Protein AF-A0A6J8CKH8-F1 (afdb_monomer_lite)

Organism: Mytilus coruscus (NCBI:txid42192)

Secondary structure (DSSP, 8-state):
-HHHHHHHHH-GGGS---PPP-PPPSTTS-GGG-S---EEEEEEEEGGGTTTSSSHHHHHHHHHHHSTT-SEEEEE-----TT--SGGGPPTTBPSPEEEPPPTT--S--EEEEEBTTS-EEE-GGG--TT-EEEEEEEEETTEEEEEEEEE--TT--HHHHHHHHHHHHHHHS-TT-SEEEEEEE----TTS-TT-HHHHHHHHTT-EE---S-SEE-SS-EE--EEEEES-GGGEEEEEE----SGGGTTB--EEEEEE--------EEEEEE-GGG--HHHHHHHHHTS-HHHHT--S-HHHHHHHHHHHHHHHHHHHS-EEEEEE-TTS-TT--HHHHHHHHHHHHHHHHHHHH--HHHHHHHHHHHHHHHHHHHHHHHHHHHHHHHHHT-TT--HHHHHHHHHHHS------PPPPPEEETTEEE--HHHHHHHHHHHHHHH-----TT-PPP-----TTS---------HHHHHHHHHH--TTSPP-TT---HHHHHHTHHHHHHHHHHHHHHHHHHSHHHHHHHHHSS-EEEEEEEEETTS-EEEEEEEEEEE--TTTTS-EEEEEEEESS--SSS--TTS--STTPPPBBTTB--S--TTS-HHHHH-S-B--SSS-SEESSS-GGG-EESSS--SEEEEEEEEEE--

pLDDT: mean 74.64, std 17.28, range [24.91, 95.12]

Structure (mmCIF, N/CA/C/O backbone):
data_AF-A0A6J8CKH8-F1
#
_entry.id   AF-A0A6J8CKH8-F1
#
loop_
_atom_site.group_PDB
_atom_site.id
_atom_site.type_symbol
_atom_site.label_atom_id
_atom_site.label_alt_id
_atom_site.label_comp_id
_atom_site.label_asym_id
_atom_site.label_entity_id
_atom_site.label_seq_id
_atom_site.pdbx_PDB_ins_code
_atom_site.Cartn_x
_atom_site.Cartn_y
_atom_site.Cartn_z
_atom_site.occupancy
_atom_site.B_iso_or_equiv
_atom_site.auth_seq_id
_atom_site.auth_comp_id
_atom_site.auth_asym_id
_atom_site.auth_atom_id
_atom_site.pdbx_PDB_model_num
ATOM 1 N N . MET A 1 1 ? -9.568 -34.630 -11.402 1.00 37.41 1 MET A N 1
ATOM 2 C CA . MET A 1 1 ? -8.508 -35.177 -12.281 1.00 37.41 1 MET A CA 1
ATOM 3 C C . MET A 1 1 ? -8.688 -34.770 -13.743 1.00 37.41 1 MET A C 1
ATOM 5 O O . MET A 1 1 ? -7.783 -34.137 -14.260 1.00 37.41 1 MET A O 1
ATOM 9 N N . ALA A 1 2 ? -9.856 -34.973 -14.369 1.00 32.66 2 ALA A N 1
ATOM 10 C CA . ALA A 1 2 ? -10.092 -34.608 -15.779 1.00 32.66 2 ALA A CA 1
ATOM 11 C C . ALA A 1 2 ? -9.800 -33.132 -16.146 1.00 32.66 2 ALA A C 1
ATOM 13 O O . ALA A 1 2 ? -9.269 -32.864 -17.217 1.00 32.66 2 ALA A O 1
ATOM 14 N N . LEU A 1 3 ? -10.074 -32.174 -15.249 1.00 36.41 3 LEU A N 1
ATOM 15 C CA . LEU A 1 3 ? -9.786 -30.751 -15.489 1.00 36.41 3 LEU A CA 1
ATOM 16 C C . LEU A 1 3 ? -8.285 -30.404 -15.369 1.00 36.41 3 LEU A C 1
ATOM 18 O O . LEU A 1 3 ? -7.798 -29.513 -16.053 1.00 36.41 3 LEU A O 1
ATOM 22 N N . VAL A 1 4 ? -7.533 -31.133 -14.537 1.00 36.41 4 VAL A N 1
ATOM 23 C CA . VAL A 1 4 ? -6.072 -30.968 -14.392 1.00 36.41 4 VAL A CA 1
ATOM 24 C C . VAL A 1 4 ? -5.360 -31.497 -15.638 1.00 36.41 4 VAL A C 1
ATOM 26 O O . VAL A 1 4 ? -4.444 -30.854 -16.148 1.00 36.41 4 VAL A O 1
ATOM 29 N N . ASP A 1 5 ? -5.839 -32.616 -16.184 1.00 41.19 5 ASP A N 1
ATOM 30 C CA . ASP A 1 5 ? -5.359 -33.143 -17.463 1.00 41.19 5 ASP A CA 1
ATOM 31 C C . ASP A 1 5 ? -5.801 -32.275 -18.649 1.00 41.19 5 ASP A C 1
ATOM 33 O O . ASP A 1 5 ? -5.046 -32.123 -19.606 1.00 41.19 5 ASP A O 1
ATOM 37 N N . PHE A 1 6 ? -6.971 -31.632 -18.567 1.00 41.12 6 PHE A N 1
ATOM 38 C CA . PHE A 1 6 ? -7.423 -30.636 -19.541 1.00 41.12 6 PHE A CA 1
ATOM 39 C C . PHE A 1 6 ? -6.524 -29.389 -19.552 1.00 41.12 6 PHE A C 1
ATOM 41 O O . PHE A 1 6 ? -6.154 -28.927 -20.628 1.00 41.12 6 PHE A O 1
ATOM 48 N N . ILE A 1 7 ? -6.109 -28.880 -18.385 1.00 37.03 7 ILE A N 1
ATOM 49 C CA . ILE A 1 7 ? -5.162 -27.755 -18.285 1.00 37.03 7 ILE A CA 1
ATOM 50 C C . ILE A 1 7 ? -3.772 -28.167 -18.804 1.00 37.03 7 ILE A C 1
ATOM 52 O O . ILE A 1 7 ? -3.155 -27.411 -19.551 1.00 37.03 7 ILE A O 1
ATOM 56 N N . ARG A 1 8 ? -3.300 -29.387 -18.501 1.00 42.50 8 ARG A N 1
ATOM 57 C CA . ARG A 1 8 ? -2.039 -29.925 -19.057 1.00 42.50 8 ARG A CA 1
ATOM 58 C C . ARG A 1 8 ? -2.070 -30.103 -20.577 1.00 42.50 8 ARG A C 1
ATOM 60 O O . ARG A 1 8 ? -1.057 -29.863 -21.223 1.00 42.50 8 ARG A O 1
ATOM 67 N N . LYS A 1 9 ? -3.202 -30.530 -21.151 1.00 39.50 9 LYS A N 1
ATOM 68 C CA . LYS A 1 9 ? -3.348 -30.754 -22.601 1.00 39.50 9 LYS A CA 1
ATOM 69 C C . LYS A 1 9 ? -3.566 -29.474 -23.406 1.00 39.50 9 LYS A C 1
ATOM 71 O O . LYS A 1 9 ? -3.103 -29.416 -24.538 1.00 39.50 9 LYS A O 1
ATOM 76 N N . ASN A 1 10 ? -4.263 -28.481 -22.850 1.00 35.19 10 ASN A N 1
ATOM 77 C CA . ASN A 1 10 ? -4.694 -27.293 -23.600 1.00 35.19 10 ASN A CA 1
ATOM 78 C C . ASN A 1 10 ? -3.871 -26.022 -23.313 1.00 35.19 10 ASN A C 1
ATOM 80 O O . ASN A 1 10 ? -4.048 -25.034 -24.017 1.00 35.19 10 ASN A O 1
ATOM 84 N N . CYS A 1 11 ? -2.925 -26.055 -22.362 1.00 34.94 11 CYS A N 1
ATOM 85 C CA . CYS A 1 11 ? -1.933 -24.988 -22.139 1.00 34.94 11 CYS A CA 1
ATOM 86 C C . CYS A 1 11 ? -0.474 -25.455 -22.386 1.00 34.94 11 CYS A C 1
ATOM 88 O O . CYS A 1 11 ? 0.368 -25.329 -21.492 1.00 34.94 11 CYS A O 1
ATOM 90 N N . PRO A 1 12 ? -0.119 -25.991 -23.572 1.00 35.22 12 PRO A N 1
ATOM 91 C CA . PRO A 1 12 ? 1.218 -26.544 -23.826 1.00 35.22 12 PRO A CA 1
ATOM 92 C C . PRO A 1 12 ? 2.347 -25.490 -23.850 1.00 35.22 12 PRO A C 1
ATOM 94 O O . PRO A 1 12 ? 3.517 -25.853 -23.732 1.00 35.22 12 PRO A O 1
ATOM 97 N N . GLY A 1 13 ? 2.027 -24.191 -23.937 1.00 33.72 13 GLY A N 1
ATOM 98 C CA . GLY A 1 13 ? 3.011 -23.094 -23.943 1.00 33.72 13 GLY A CA 1
ATOM 99 C C . GLY A 1 13 ? 3.731 -22.852 -22.607 1.00 33.72 13 GLY A C 1
ATOM 100 O O . GLY A 1 13 ? 4.800 -22.252 -22.584 1.00 33.72 13 GLY A O 1
ATOM 101 N N . ALA A 1 14 ? 3.216 -23.372 -21.487 1.00 31.36 14 ALA A N 1
ATOM 102 C CA . ALA A 1 14 ? 3.815 -23.140 -20.167 1.00 31.36 14 ALA A CA 1
ATOM 103 C C . ALA A 1 14 ? 5.007 -24.063 -19.834 1.00 31.36 14 ALA A C 1
ATOM 105 O O . ALA A 1 14 ? 5.714 -23.805 -18.861 1.00 31.36 14 ALA A O 1
ATOM 106 N N . MET A 1 15 ? 5.238 -25.137 -20.602 1.00 30.36 15 MET A N 1
ATOM 107 C CA . MET A 1 15 ? 6.166 -26.215 -20.212 1.00 30.36 15 MET A CA 1
ATOM 108 C C . MET A 1 15 ? 7.411 -26.391 -21.088 1.00 30.36 15 MET A C 1
ATOM 110 O O . MET A 1 15 ? 8.256 -27.205 -20.741 1.00 30.36 15 MET A O 1
ATOM 114 N N . ASN A 1 16 ? 7.601 -25.631 -22.169 1.00 27.80 16 ASN A N 1
ATOM 115 C CA . ASN A 1 16 ? 8.813 -25.748 -22.990 1.00 27.80 16 ASN A CA 1
ATOM 116 C C . ASN A 1 16 ? 9.231 -24.401 -23.583 1.00 27.80 16 ASN A C 1
ATOM 118 O O . ASN A 1 16 ? 9.116 -24.168 -24.782 1.00 27.80 16 ASN A O 1
ATOM 122 N N . VAL A 1 17 ? 9.777 -23.520 -22.745 1.00 28.33 17 VAL A N 1
ATOM 123 C CA . VAL A 1 17 ? 10.541 -22.368 -23.230 1.00 28.33 17 VAL A CA 1
ATOM 124 C C . VAL A 1 17 ? 11.890 -22.343 -22.526 1.00 28.33 17 VAL A C 1
ATOM 126 O O . VAL A 1 17 ? 12.006 -22.201 -21.307 1.00 28.33 17 VAL A O 1
ATOM 129 N N . ALA A 1 18 ? 12.955 -22.499 -23.307 1.00 24.91 18 ALA A N 1
ATOM 130 C CA . ALA A 1 18 ? 14.304 -22.233 -22.847 1.00 24.91 18 ALA A CA 1
ATOM 131 C C . ALA A 1 18 ? 14.473 -20.715 -22.656 1.00 24.91 18 ALA A C 1
ATOM 133 O O . ALA A 1 18 ? 14.929 -20.016 -23.547 1.00 24.91 18 ALA A O 1
ATOM 134 N N . PHE A 1 19 ? 14.112 -20.201 -21.479 1.00 29.78 19 PHE A N 1
ATOM 135 C CA . PHE A 1 19 ? 14.300 -18.787 -21.141 1.00 29.78 19 PHE A CA 1
ATOM 136 C C . PHE A 1 19 ? 15.787 -18.391 -21.139 1.00 29.78 19 PHE A C 1
ATOM 138 O O . PHE A 1 19 ? 16.583 -19.105 -20.507 1.00 29.78 19 PHE A O 1
ATOM 145 N N . PRO A 1 20 ? 16.181 -17.275 -21.774 1.00 26.38 20 PRO A N 1
ATOM 146 C CA . PRO A 1 20 ? 17.476 -16.664 -21.532 1.00 26.38 20 PRO A CA 1
ATOM 147 C C . PRO A 1 20 ? 17.569 -16.132 -20.078 1.00 26.38 20 PRO A C 1
ATOM 149 O O . PRO A 1 20 ? 16.609 -16.163 -19.303 1.00 26.38 20 PRO A O 1
ATOM 152 N N . PRO A 1 21 ? 18.772 -15.770 -19.619 1.00 25.83 21 PRO A N 1
ATOM 153 C CA . PRO A 1 21 ? 19.022 -15.306 -18.262 1.00 25.83 21 PRO A CA 1
ATOM 154 C C . PRO A 1 21 ? 18.696 -13.824 -18.119 1.00 25.83 21 PRO A C 1
ATOM 156 O O . PRO A 1 21 ? 19.405 -13.007 -18.698 1.00 25.83 21 PRO A O 1
ATOM 159 N N . LYS A 1 22 ? 17.791 -13.514 -17.181 1.00 31.03 22 LYS A N 1
ATOM 160 C CA . LYS A 1 22 ? 17.482 -12.178 -16.631 1.00 31.03 22 LYS A CA 1
ATOM 161 C C . LYS A 1 22 ? 18.493 -11.069 -16.972 1.00 31.03 22 LYS A C 1
ATOM 163 O O . LYS A 1 22 ? 19.654 -11.136 -16.525 1.00 31.03 22 LYS A O 1
ATOM 168 N N . ALA A 1 23 ? 17.996 -10.005 -17.601 1.00 31.47 23 ALA A N 1
ATOM 169 C CA . ALA A 1 23 ? 18.594 -8.672 -17.657 1.00 31.47 23 ALA A CA 1
ATOM 170 C C . ALA A 1 23 ? 18.983 -8.154 -16.243 1.00 31.47 23 ALA A C 1
ATOM 172 O O . ALA A 1 23 ? 18.567 -8.717 -15.220 1.00 31.47 23 ALA A O 1
ATOM 173 N N . PRO A 1 24 ? 19.899 -7.176 -16.130 1.00 31.38 24 PRO A N 1
ATOM 174 C CA . PRO A 1 24 ? 20.478 -6.809 -14.844 1.00 31.38 24 PRO A CA 1
ATOM 175 C C . PRO A 1 24 ? 19.468 -6.120 -13.919 1.00 31.38 24 PRO A C 1
ATOM 177 O O . PRO A 1 24 ? 18.741 -5.227 -14.330 1.00 31.38 24 PRO A O 1
ATOM 180 N N . SER A 1 25 ? 19.491 -6.512 -12.642 1.00 36.50 25 SER A N 1
ATOM 181 C CA . SER A 1 25 ? 18.772 -5.833 -11.564 1.00 36.50 25 SER A CA 1
ATOM 182 C C . SER A 1 25 ? 19.282 -4.403 -11.370 1.00 36.50 25 SER A C 1
ATOM 184 O O . SER A 1 25 ? 20.451 -4.118 -11.650 1.00 36.50 25 SER A O 1
ATOM 186 N N . ARG A 1 26 ? 18.424 -3.573 -10.760 1.00 36.44 26 ARG A N 1
ATOM 187 C CA . ARG A 1 26 ? 18.590 -2.221 -10.164 1.00 36.44 26 ARG A CA 1
ATOM 188 C C . ARG A 1 26 ? 19.928 -1.908 -9.443 1.00 36.44 26 ARG A C 1
ATOM 190 O O . ARG A 1 26 ? 20.152 -0.787 -9.009 1.00 36.44 26 ARG A O 1
ATOM 197 N N . ASP A 1 27 ? 20.835 -2.877 -9.325 1.00 36.78 27 ASP A N 1
ATOM 198 C CA . ASP A 1 27 ? 22.163 -2.811 -8.700 1.00 36.78 27 ASP A CA 1
ATOM 199 C C . ASP A 1 27 ? 23.283 -2.273 -9.629 1.00 36.78 27 ASP A C 1
ATOM 201 O O . ASP A 1 27 ? 24.467 -2.446 -9.314 1.00 36.78 27 ASP A O 1
ATOM 205 N N . GLN A 1 28 ? 22.955 -1.706 -10.800 1.00 38.62 28 GLN A N 1
ATOM 206 C CA . GLN A 1 28 ? 23.932 -1.086 -11.718 1.00 38.62 28 GLN A CA 1
ATOM 207 C C . GLN A 1 28 ? 24.116 0.427 -11.511 1.00 38.62 28 GLN A C 1
ATOM 209 O O . GLN A 1 28 ? 25.015 1.006 -12.113 1.00 38.62 28 GLN A O 1
ATOM 214 N N . VAL A 1 29 ? 23.343 1.044 -10.612 1.00 35.94 29 VAL A N 1
ATOM 215 C CA . VAL A 1 29 ? 23.491 2.458 -10.241 1.00 35.94 29 VAL A CA 1
ATOM 216 C C . VAL A 1 29 ? 24.785 2.653 -9.418 1.00 35.94 29 VAL A C 1
ATOM 218 O O . VAL A 1 29 ? 25.015 1.889 -8.470 1.00 35.94 29 VAL A O 1
ATOM 221 N N . PRO A 1 30 ? 25.658 3.627 -9.750 1.00 29.17 30 PRO A N 1
ATOM 222 C CA . PRO A 1 30 ? 26.833 3.942 -8.943 1.00 29.17 30 PRO A CA 1
ATOM 223 C C . PRO A 1 30 ? 26.453 4.295 -7.494 1.00 29.17 30 PRO A C 1
ATOM 225 O O . PRO A 1 30 ? 25.437 4.926 -7.228 1.00 29.17 30 PRO A O 1
ATOM 228 N N . ASN A 1 31 ? 27.292 3.895 -6.532 1.00 31.88 31 ASN A N 1
ATOM 229 C CA . ASN A 1 31 ? 27.049 4.065 -5.088 1.00 31.88 31 ASN A CA 1
ATOM 230 C C . ASN A 1 31 ? 26.849 5.530 -4.628 1.00 31.88 31 ASN A C 1
ATOM 232 O O . ASN A 1 31 ? 26.452 5.733 -3.482 1.00 31.88 31 ASN A O 1
ATOM 236 N N . SER A 1 32 ? 27.135 6.528 -5.472 1.00 29.17 32 SER A N 1
ATOM 237 C CA . SER A 1 32 ? 27.055 7.959 -5.150 1.00 29.17 32 SER A CA 1
ATOM 238 C C . SER A 1 32 ? 25.640 8.549 -5.195 1.00 29.17 32 SER A C 1
ATOM 240 O O . SER A 1 32 ? 25.446 9.643 -4.681 1.00 29.17 32 SER A O 1
ATOM 242 N N . SER A 1 33 ? 24.644 7.835 -5.729 1.00 31.31 33 SER A N 1
ATOM 243 C CA . SER A 1 33 ? 23.238 8.276 -5.790 1.00 31.31 33 SER A CA 1
ATOM 244 C C . SER A 1 33 ? 22.300 7.390 -4.962 1.00 31.31 33 SER A C 1
ATOM 246 O O . SER A 1 33 ? 21.147 7.162 -5.309 1.00 31.31 33 SER A O 1
ATOM 248 N N . ARG A 1 34 ? 22.769 6.909 -3.800 1.00 29.73 34 ARG A N 1
ATOM 249 C CA . ARG A 1 34 ? 21.900 6.348 -2.742 1.00 29.73 34 ARG A CA 1
ATOM 250 C C . ARG A 1 34 ? 21.164 7.433 -1.941 1.00 29.73 34 ARG A C 1
ATOM 252 O O . ARG A 1 34 ? 20.876 7.246 -0.761 1.00 29.73 34 ARG A O 1
ATOM 259 N N . THR A 1 35 ? 20.847 8.558 -2.567 1.00 27.53 35 THR A N 1
ATOM 260 C CA . THR A 1 35 ? 19.771 9.420 -2.094 1.00 27.53 35 THR A CA 1
ATOM 261 C C . THR A 1 35 ? 18.444 8.760 -2.455 1.00 27.53 35 THR A C 1
ATOM 263 O O . THR A 1 35 ? 18.276 8.131 -3.494 1.00 27.53 35 THR A O 1
ATOM 266 N N . THR A 1 36 ? 17.516 8.821 -1.516 1.00 32.75 36 THR A N 1
ATOM 267 C CA . THR A 1 36 ? 16.198 8.187 -1.489 1.00 32.75 36 THR A CA 1
ATOM 268 C C . THR A 1 36 ? 15.226 8.786 -2.514 1.00 32.75 36 THR A C 1
ATOM 270 O O . THR A 1 36 ? 14.163 9.269 -2.134 1.00 32.75 36 THR A O 1
ATOM 273 N N . VAL A 1 37 ? 15.587 8.800 -3.798 1.00 37.22 37 VAL A N 1
ATOM 274 C CA . VAL A 1 37 ? 14.773 9.387 -4.870 1.00 37.22 37 VAL A CA 1
ATOM 275 C C . VAL A 1 37 ? 14.146 8.266 -5.702 1.00 37.22 37 VAL A C 1
ATOM 277 O O . VAL A 1 37 ? 14.807 7.314 -6.114 1.00 37.22 37 VAL A O 1
ATOM 280 N N . ASN A 1 38 ? 12.827 8.339 -5.862 1.00 58.25 38 ASN A N 1
ATOM 281 C CA . ASN A 1 38 ? 12.023 7.390 -6.622 1.00 58.25 38 ASN A CA 1
ATOM 282 C C . ASN A 1 38 ? 12.206 7.670 -8.140 1.00 58.25 38 ASN A C 1
ATOM 284 O O . ASN A 1 38 ? 12.395 8.820 -8.551 1.00 58.25 38 ASN A O 1
ATOM 288 N N . HIS A 1 39 ? 12.184 6.628 -8.979 1.00 57.97 39 HIS A N 1
ATOM 289 C CA . HIS A 1 39 ? 12.328 6.754 -10.437 1.00 57.97 39 HIS A CA 1
ATOM 290 C C . HIS A 1 39 ? 11.383 5.800 -11.173 1.00 57.97 39 HIS A C 1
ATOM 292 O O . HIS A 1 39 ? 11.153 4.699 -10.670 1.00 57.97 39 HIS A O 1
ATOM 298 N N . ILE A 1 40 ? 10.914 6.196 -12.361 1.00 56.69 40 ILE A N 1
ATOM 299 C CA . ILE A 1 40 ? 10.182 5.361 -13.327 1.00 56.69 40 ILE A CA 1
ATOM 300 C C . ILE A 1 40 ? 11.183 4.839 -14.366 1.00 56.69 40 ILE A C 1
ATOM 302 O O . ILE A 1 40 ? 11.582 5.578 -15.272 1.00 56.69 40 ILE A O 1
ATOM 306 N N . PRO A 1 41 ? 11.668 3.595 -14.221 1.00 59.62 41 PRO A N 1
ATOM 307 C CA . PRO A 1 41 ? 12.508 2.954 -15.220 1.00 59.62 41 PRO A CA 1
ATOM 308 C C . PRO A 1 41 ? 11.731 2.678 -16.510 1.00 59.62 41 PRO A C 1
ATOM 310 O O . PRO A 1 41 ? 10.725 1.968 -16.502 1.00 59.62 41 PRO A O 1
ATOM 313 N N . HIS A 1 42 ? 12.249 3.173 -17.627 1.00 65.88 42 HIS A N 1
ATOM 314 C CA . HIS A 1 42 ? 11.841 2.788 -18.970 1.00 65.88 42 HIS A CA 1
ATOM 315 C C . HIS A 1 42 ? 12.991 2.098 -19.706 1.00 65.88 42 HIS A C 1
ATOM 317 O O . HIS A 1 42 ? 14.174 2.329 -19.430 1.00 65.88 42 HIS A O 1
ATOM 323 N N . VAL A 1 43 ? 12.631 1.222 -20.636 1.00 66.88 43 VAL A N 1
ATOM 324 C CA . VAL A 1 43 ? 13.574 0.553 -21.531 1.00 66.88 43 VAL A CA 1
ATOM 325 C C . VAL A 1 43 ? 13.049 0.622 -22.953 1.00 66.88 43 VAL A C 1
ATOM 327 O O . VAL A 1 43 ? 11.857 0.422 -23.186 1.00 66.88 43 VAL A O 1
ATOM 330 N N . HIS A 1 44 ? 13.954 0.880 -23.889 1.00 69.44 44 HIS A N 1
ATOM 331 C CA . HIS A 1 44 ? 13.700 0.719 -25.310 1.00 69.44 44 HIS A CA 1
ATOM 332 C C . HIS A 1 44 ? 14.582 -0.395 -25.882 1.00 69.44 44 HIS A C 1
ATOM 334 O O . HIS A 1 44 ? 15.783 -0.468 -25.598 1.00 69.44 44 HIS A O 1
ATOM 340 N N . ALA A 1 45 ? 13.968 -1.288 -26.657 1.00 54.25 45 ALA A N 1
ATOM 341 C CA . ALA A 1 45 ? 14.634 -2.419 -27.288 1.00 54.25 45 ALA A CA 1
ATOM 342 C C . ALA A 1 45 ? 14.005 -2.755 -28.648 1.00 54.25 45 ALA A C 1
ATOM 344 O O . ALA A 1 45 ? 12.792 -2.702 -28.810 1.00 54.25 45 ALA A O 1
ATOM 345 N N . ARG A 1 46 ? 14.809 -3.203 -29.611 1.00 57.81 46 ARG A N 1
ATOM 346 C CA . ARG A 1 46 ? 14.315 -3.705 -30.903 1.00 57.81 46 ARG A CA 1
ATOM 347 C C . ARG A 1 46 ? 13.686 -5.099 -30.772 1.00 57.81 46 ARG A C 1
ATOM 349 O O . ARG A 1 46 ? 14.286 -5.972 -30.140 1.00 57.81 46 ARG A O 1
ATOM 356 N N . MET A 1 47 ? 12.524 -5.334 -31.389 1.00 51.34 47 MET A N 1
ATOM 357 C CA . MET A 1 47 ? 11.700 -6.546 -31.245 1.00 51.34 47 MET A CA 1
ATOM 358 C C . MET A 1 47 ? 12.124 -7.729 -32.130 1.00 51.34 47 MET A C 1
ATOM 360 O O . MET A 1 47 ? 11.740 -8.857 -31.835 1.00 51.34 47 MET A O 1
ATOM 364 N N . ASP A 1 48 ? 12.994 -7.543 -33.129 1.00 46.59 48 ASP A N 1
ATOM 365 C CA . ASP A 1 48 ? 13.628 -8.635 -33.905 1.00 46.59 48 ASP A CA 1
ATOM 366 C C . ASP A 1 48 ? 14.316 -9.694 -33.024 1.00 46.59 48 ASP A C 1
ATOM 368 O O . ASP A 1 48 ? 14.507 -10.845 -33.425 1.00 46.59 48 ASP A O 1
ATOM 372 N N . THR A 1 49 ? 14.641 -9.309 -31.787 1.00 43.81 49 THR A N 1
ATOM 373 C CA . THR A 1 49 ? 15.071 -10.160 -30.670 1.00 43.81 49 THR A CA 1
ATOM 374 C C . THR A 1 49 ? 14.110 -11.310 -30.354 1.00 43.81 49 THR A C 1
ATOM 376 O O . THR A 1 49 ? 14.545 -12.347 -29.862 1.00 43.81 49 THR A O 1
ATOM 379 N N . ILE A 1 50 ? 12.822 -11.168 -30.648 1.00 42.88 50 ILE A N 1
ATOM 380 C CA . ILE A 1 50 ? 11.733 -11.950 -30.059 1.00 42.88 50 ILE A CA 1
ATOM 381 C C . ILE A 1 50 ? 11.135 -12.991 -31.033 1.00 42.88 50 ILE A C 1
ATOM 383 O O . ILE A 1 50 ? 10.512 -13.967 -30.612 1.00 42.88 50 ILE A O 1
ATOM 387 N N . SER A 1 51 ? 11.412 -12.857 -32.331 1.00 37.03 51 SER A N 1
ATOM 388 C CA . SER A 1 51 ? 10.864 -13.663 -33.443 1.00 37.03 51 SER A CA 1
ATOM 389 C C . SER A 1 51 ? 11.221 -15.166 -33.453 1.00 37.03 51 SER A C 1
ATOM 391 O O . SER A 1 51 ? 10.876 -15.879 -34.392 1.00 37.03 51 SER A O 1
ATOM 393 N N . THR A 1 52 ? 11.912 -15.681 -32.428 1.00 37.22 52 THR A N 1
ATOM 394 C CA . THR A 1 52 ? 12.300 -17.105 -32.325 1.00 37.22 52 THR A CA 1
ATOM 395 C C . THR A 1 52 ? 11.506 -17.910 -31.297 1.00 37.22 52 THR A C 1
ATOM 397 O O . THR A 1 52 ? 11.780 -19.099 -31.125 1.00 37.22 52 THR A O 1
ATOM 400 N N . LEU A 1 53 ? 10.520 -17.302 -30.629 1.00 36.94 53 LEU A N 1
ATOM 401 C CA . LEU A 1 53 ? 9.631 -17.996 -29.696 1.00 36.94 53 LEU A CA 1
ATOM 402 C C . LEU A 1 53 ? 8.324 -18.428 -30.391 1.00 36.94 53 LEU A C 1
ATOM 404 O O . LEU A 1 53 ? 7.838 -17.695 -31.250 1.00 36.94 53 LEU A O 1
ATOM 408 N N . PRO A 1 54 ? 7.743 -19.600 -30.050 1.00 33.31 54 PRO A N 1
ATOM 409 C CA . PRO A 1 54 ? 6.631 -20.196 -30.804 1.00 33.31 54 PRO A CA 1
ATOM 410 C C . PRO A 1 54 ? 5.325 -19.383 -30.801 1.00 33.31 54 PRO A C 1
ATOM 412 O O . PRO A 1 54 ? 4.416 -19.701 -31.563 1.00 33.31 54 PRO A O 1
ATOM 415 N N . SER A 1 55 ? 5.212 -18.339 -29.973 1.00 42.00 55 SER A N 1
ATOM 416 C CA . SER A 1 55 ? 4.097 -17.392 -29.997 1.00 42.00 55 SER A CA 1
ATOM 417 C C . SER A 1 55 ? 4.540 -15.989 -29.563 1.00 42.00 55 SER A C 1
ATOM 419 O O . SER A 1 55 ? 5.442 -15.845 -28.737 1.00 42.00 55 SER A O 1
ATOM 421 N N . TYR A 1 56 ? 3.873 -14.953 -30.090 1.00 45.12 56 TYR A N 1
ATOM 422 C CA . TYR A 1 56 ? 4.090 -13.535 -29.751 1.00 45.12 56 TYR A CA 1
ATOM 423 C C . TYR A 1 56 ? 3.818 -13.229 -28.259 1.00 45.12 56 TYR A C 1
ATOM 425 O O . TYR A 1 56 ? 4.428 -12.331 -27.676 1.00 45.12 56 TYR A O 1
ATOM 433 N N . ALA A 1 57 ? 2.957 -14.032 -27.626 1.00 38.41 57 ALA A N 1
ATOM 434 C CA . ALA A 1 57 ? 2.619 -13.952 -26.206 1.00 38.41 57 ALA A CA 1
ATOM 435 C C . ALA A 1 57 ? 3.771 -14.427 -25.317 1.00 38.41 57 ALA A C 1
ATOM 437 O O . ALA A 1 57 ? 4.114 -13.761 -24.345 1.00 38.41 57 ALA A O 1
ATOM 438 N N . ASP A 1 58 ? 4.411 -15.544 -25.674 1.00 38.72 58 ASP A N 1
ATOM 439 C CA . ASP A 1 58 ? 5.551 -16.106 -24.929 1.00 38.72 58 ASP A CA 1
ATOM 440 C C . ASP A 1 58 ? 6.774 -15.193 -25.006 1.00 38.72 58 ASP A C 1
ATOM 442 O O . ASP A 1 58 ? 7.531 -15.014 -24.054 1.00 38.72 58 ASP A O 1
ATOM 446 N N . ALA A 1 59 ? 6.917 -14.590 -26.171 1.00 43.34 59 ALA A N 1
ATOM 447 C CA . ALA A 1 59 ? 7.831 -13.543 -26.554 1.00 43.34 59 ALA A CA 1
ATOM 448 C C . ALA A 1 59 ? 7.724 -12.291 -25.665 1.00 43.34 59 ALA A C 1
ATOM 450 O O . ALA A 1 59 ? 8.685 -11.896 -24.998 1.00 43.34 59 ALA A O 1
ATOM 451 N N . ALA A 1 60 ? 6.527 -11.713 -25.595 1.00 41.81 60 ALA A N 1
ATOM 452 C CA . ALA A 1 60 ? 6.242 -10.564 -24.755 1.00 41.81 60 ALA A CA 1
ATOM 453 C C . ALA A 1 60 ? 6.345 -10.939 -23.259 1.00 41.81 60 ALA A C 1
ATOM 455 O O . ALA A 1 60 ? 6.975 -10.217 -22.487 1.00 41.81 60 ALA A O 1
ATOM 456 N N . ALA A 1 61 ? 5.810 -12.089 -22.836 1.00 39.22 61 ALA A N 1
ATOM 457 C CA . ALA A 1 61 ? 5.853 -12.555 -21.448 1.00 39.22 61 ALA A CA 1
ATOM 458 C C . ALA A 1 61 ? 7.281 -12.851 -20.953 1.00 39.22 61 ALA A C 1
ATOM 460 O O . ALA A 1 61 ? 7.597 -12.603 -19.787 1.00 39.22 61 ALA A O 1
ATOM 461 N N . THR A 1 62 ? 8.165 -13.335 -21.832 1.00 39.78 62 THR A N 1
ATOM 462 C CA . THR A 1 62 ? 9.598 -13.509 -21.543 1.00 39.78 62 THR A CA 1
ATOM 463 C C . THR A 1 62 ? 10.268 -12.156 -21.312 1.00 39.78 62 THR A C 1
ATOM 465 O O . THR A 1 62 ? 10.957 -11.992 -20.305 1.00 39.78 62 THR A O 1
ATOM 468 N N . SER A 1 63 ? 9.983 -11.162 -22.158 1.00 42.75 63 SER A N 1
ATOM 469 C CA . SER A 1 63 ? 10.437 -9.781 -21.958 1.00 42.75 63 SER A CA 1
ATOM 470 C C . SER A 1 63 ? 9.874 -9.180 -20.666 1.00 42.75 63 SER A C 1
ATOM 472 O O . SER A 1 63 ? 10.632 -8.643 -19.868 1.00 42.75 63 SER A O 1
ATOM 474 N N . ALA A 1 64 ? 8.586 -9.350 -20.367 1.00 40.12 64 ALA A N 1
ATOM 475 C CA . ALA A 1 64 ? 7.974 -8.864 -19.128 1.00 40.12 64 ALA A CA 1
ATOM 476 C C . ALA A 1 64 ? 8.559 -9.518 -17.862 1.00 40.12 64 ALA A C 1
ATOM 478 O O . ALA A 1 64 ? 8.642 -8.877 -16.819 1.00 40.12 64 ALA A O 1
ATOM 479 N N . ALA A 1 65 ? 9.000 -10.778 -17.938 1.00 38.44 65 ALA A N 1
ATOM 480 C CA . ALA A 1 65 ? 9.647 -11.477 -16.826 1.00 38.44 65 ALA A CA 1
ATOM 481 C C . ALA A 1 65 ? 11.130 -11.092 -16.633 1.00 38.44 65 ALA A C 1
ATOM 483 O O . ALA A 1 65 ? 11.672 -11.249 -15.530 1.00 38.44 65 ALA A O 1
ATOM 484 N N . GLU A 1 66 ? 11.809 -10.621 -17.684 1.00 46.22 66 GLU A N 1
ATOM 485 C CA . GLU A 1 66 ? 13.171 -10.070 -17.611 1.00 46.22 66 GLU A CA 1
ATOM 486 C C . GLU A 1 66 ? 13.189 -8.583 -17.246 1.00 46.22 66 GLU A C 1
ATOM 488 O O . GLU A 1 66 ? 14.102 -8.144 -16.544 1.00 46.22 66 GLU A O 1
ATOM 493 N N . TYR A 1 67 ? 12.151 -7.851 -17.653 1.00 50.81 67 TYR A N 1
ATOM 494 C CA . TYR A 1 67 ? 11.942 -6.424 -17.429 1.00 50.81 67 TYR A CA 1
ATOM 495 C C . TYR A 1 67 ? 10.849 -6.131 -16.387 1.00 50.81 67 TYR A C 1
ATOM 497 O O . TYR A 1 67 ? 10.291 -5.042 -16.369 1.00 50.81 67 TYR A O 1
ATOM 505 N N . GLU A 1 68 ? 10.571 -7.070 -15.475 1.00 50.34 68 GLU A N 1
ATOM 506 C CA . GLU A 1 68 ? 9.565 -6.930 -14.398 1.00 50.34 68 GLU A CA 1
ATOM 507 C C . GLU A 1 68 ? 9.814 -5.672 -13.528 1.00 50.34 68 GLU A C 1
ATOM 509 O O . GLU A 1 68 ? 8.891 -5.059 -12.982 1.00 50.34 68 GLU A O 1
ATOM 514 N N . ASP A 1 69 ? 11.081 -5.249 -13.461 1.00 56.25 69 ASP A N 1
ATOM 515 C CA . ASP A 1 69 ? 11.550 -4.052 -12.761 1.00 56.25 69 ASP A CA 1
ATOM 516 C C . ASP A 1 69 ? 11.294 -2.732 -13.525 1.00 56.25 69 ASP A C 1
ATOM 518 O O . ASP A 1 69 ? 11.497 -1.672 -12.938 1.00 56.25 69 ASP A O 1
ATOM 522 N N . PHE A 1 70 ? 10.864 -2.773 -14.793 1.00 66.38 70 PHE A N 1
ATOM 523 C CA . PHE A 1 70 ? 10.602 -1.602 -15.638 1.00 66.38 70 PHE A CA 1
ATOM 524 C C . PHE A 1 70 ? 9.118 -1.265 -15.682 1.00 66.38 70 PHE A C 1
ATOM 526 O O . PHE A 1 70 ? 8.263 -2.147 -15.658 1.00 66.38 70 PHE A O 1
ATOM 533 N N . ASP A 1 71 ? 8.818 0.024 -15.738 1.00 71.88 71 ASP A N 1
ATOM 534 C CA . ASP A 1 71 ? 7.458 0.548 -15.686 1.00 71.88 7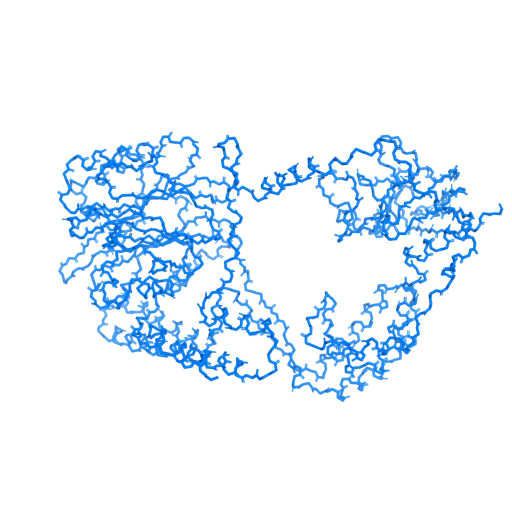1 ASP A CA 1
ATOM 535 C C . ASP A 1 71 ? 6.912 0.910 -17.076 1.00 71.88 71 ASP A C 1
ATOM 537 O O . ASP A 1 71 ? 5.696 0.914 -17.278 1.00 71.88 71 ASP A O 1
ATOM 541 N N . ILE A 1 72 ? 7.808 1.166 -18.037 1.00 79.50 72 ILE A N 1
ATOM 542 C CA . ILE A 1 72 ? 7.495 1.424 -19.447 1.00 79.50 72 ILE A CA 1
ATOM 543 C C . ILE A 1 72 ? 8.425 0.572 -20.319 1.00 79.50 72 ILE A C 1
ATOM 545 O O . ILE A 1 72 ? 9.648 0.611 -20.153 1.00 79.50 72 ILE A O 1
ATOM 549 N N . LEU A 1 73 ? 7.852 -0.187 -21.253 1.00 80.50 73 LEU A N 1
ATOM 550 C CA . LEU A 1 73 ? 8.582 -1.001 -22.226 1.00 80.50 73 LEU A CA 1
ATOM 551 C C . LEU A 1 73 ? 8.261 -0.498 -23.633 1.00 80.50 73 LEU A C 1
ATOM 553 O O . LEU A 1 73 ? 7.116 -0.596 -24.064 1.00 80.50 73 LEU A O 1
ATOM 557 N N . ALA A 1 74 ? 9.256 0.009 -24.349 1.00 83.69 74 ALA A N 1
ATOM 558 C CA . ALA A 1 74 ? 9.118 0.467 -25.725 1.00 83.69 74 ALA A CA 1
ATOM 559 C C . ALA A 1 74 ? 9.830 -0.502 -26.675 1.00 83.69 74 ALA A C 1
ATOM 561 O O . ALA A 1 74 ? 11.016 -0.790 -26.499 1.00 83.69 74 ALA A O 1
ATOM 562 N N . PHE A 1 75 ? 9.118 -0.988 -27.690 1.00 82.44 75 PHE A N 1
ATOM 563 C CA . PHE A 1 75 ? 9.678 -1.865 -28.709 1.00 82.44 75 PHE A CA 1
ATOM 564 C C . PHE A 1 75 ? 9.470 -1.319 -30.119 1.00 82.44 75 PHE A C 1
ATOM 566 O O . PHE A 1 75 ? 8.375 -0.887 -30.488 1.00 82.44 75 PHE A O 1
ATOM 573 N N . THR A 1 76 ? 10.535 -1.382 -30.910 1.00 80.94 76 THR A N 1
ATOM 574 C CA . THR A 1 76 ? 10.571 -1.021 -32.333 1.00 80.94 76 THR A CA 1
ATOM 575 C C . THR A 1 76 ? 10.752 -2.263 -33.193 1.00 80.94 76 THR A C 1
ATOM 577 O O . THR A 1 76 ? 11.281 -3.269 -32.726 1.00 80.94 76 THR A O 1
ATOM 580 N N . GLU A 1 77 ? 10.292 -2.204 -34.440 1.00 77.31 77 GLU A N 1
ATOM 581 C CA . GLU A 1 77 ? 10.199 -3.352 -35.344 1.00 77.31 77 GLU A CA 1
ATOM 582 C C . GLU A 1 77 ? 9.361 -4.486 -34.759 1.00 77.31 77 GLU A C 1
ATOM 584 O O . GLU A 1 77 ? 9.863 -5.570 -34.502 1.00 77.31 77 GLU A O 1
ATOM 589 N N . SER A 1 78 ? 8.075 -4.236 -34.507 1.00 70.44 78 SER A N 1
ATOM 590 C CA . SER A 1 78 ? 7.167 -5.234 -33.926 1.00 70.44 78 SER A CA 1
ATOM 591 C C . SER A 1 78 ? 6.765 -6.361 -34.889 1.00 70.44 78 SER A C 1
ATOM 593 O O . SER A 1 78 ? 6.413 -7.450 -34.446 1.00 70.44 78 SER A O 1
ATOM 595 N N . TRP A 1 79 ? 6.808 -6.135 -36.208 1.00 70.00 79 TRP A N 1
ATOM 596 C CA . TRP A 1 79 ? 6.324 -7.070 -37.244 1.00 70.00 79 TRP A CA 1
ATOM 597 C C . TRP A 1 79 ? 4.847 -7.487 -37.078 1.00 70.00 79 TRP A C 1
ATOM 599 O O . TRP A 1 79 ? 4.409 -8.490 -37.647 1.00 70.00 79 TRP A O 1
ATOM 609 N N . LEU A 1 80 ? 4.061 -6.725 -36.310 1.00 69.75 80 LEU A N 1
ATOM 610 C CA . LEU A 1 80 ? 2.633 -6.970 -36.113 1.00 69.75 80 LEU A CA 1
ATOM 611 C C . LEU A 1 80 ? 1.799 -6.455 -37.285 1.00 69.75 80 LEU A C 1
ATOM 613 O O . LEU A 1 80 ? 2.152 -5.481 -37.946 1.00 69.75 80 LEU A O 1
ATOM 617 N N . ASN A 1 81 ? 0.656 -7.107 -37.507 1.00 67.75 81 ASN A N 1
ATOM 618 C CA . ASN A 1 81 ? -0.348 -6.716 -38.488 1.00 67.75 81 ASN A CA 1
ATOM 619 C C . ASN A 1 81 ? -1.768 -6.772 -37.888 1.00 67.75 81 ASN A C 1
ATOM 621 O O . ASN A 1 81 ? -2.005 -7.380 -36.840 1.00 67.75 81 ASN A O 1
ATOM 625 N N . ASN A 1 82 ? -2.738 -6.173 -38.589 1.00 60.62 82 ASN A N 1
ATOM 626 C CA . ASN A 1 82 ? -4.139 -6.103 -38.148 1.00 60.62 82 ASN A CA 1
ATOM 627 C C . ASN A 1 82 ? -4.830 -7.474 -37.991 1.00 60.62 82 ASN A C 1
ATOM 629 O O . ASN A 1 82 ? -5.872 -7.541 -37.347 1.00 60.62 82 ASN A O 1
ATOM 633 N N . SER A 1 83 ? -4.270 -8.562 -38.536 1.00 54.75 83 SER A N 1
ATOM 634 C CA . SER A 1 83 ? -4.773 -9.931 -38.334 1.00 54.75 83 SER A CA 1
ATOM 635 C C . SER A 1 83 ? -4.391 -10.539 -36.978 1.00 54.75 83 SER A C 1
ATOM 637 O O . SER A 1 83 ? -5.010 -11.512 -36.558 1.00 54.75 83 SER A O 1
ATOM 639 N N . ASN A 1 84 ? -3.433 -9.950 -36.253 1.00 55.94 84 ASN A N 1
ATOM 640 C CA . ASN A 1 84 ? -3.039 -10.373 -34.906 1.00 55.94 84 ASN A CA 1
ATOM 641 C C . ASN A 1 84 ? -3.920 -9.695 -33.833 1.00 55.94 84 ASN A C 1
ATOM 643 O O . ASN A 1 84 ? -3.418 -8.970 -32.964 1.00 55.94 84 ASN A O 1
ATOM 647 N N . GLN A 1 85 ? -5.243 -9.874 -33.919 1.00 46.22 85 GLN A N 1
ATOM 648 C CA . GLN A 1 85 ? -6.190 -9.464 -32.874 1.00 46.22 85 GLN A CA 1
ATOM 649 C C . GLN A 1 85 ? -6.392 -10.610 -31.871 1.00 46.22 85 GLN A C 1
ATOM 651 O O . GLN A 1 85 ? -6.901 -11.669 -32.227 1.00 46.22 85 GLN A O 1
ATOM 656 N N . GLY A 1 86 ? -5.993 -10.401 -30.612 1.00 50.12 86 GLY A N 1
ATOM 657 C CA . GLY A 1 86 ? -6.229 -11.349 -29.521 1.00 50.12 86 GLY A CA 1
ATOM 658 C C . GLY A 1 86 ? -5.389 -11.085 -28.266 1.00 50.12 86 GLY A C 1
ATOM 659 O O . GLY A 1 86 ? -4.412 -10.334 -28.302 1.00 50.12 86 GLY A O 1
ATOM 660 N N . ASP A 1 87 ? -5.753 -11.763 -27.170 1.00 47.38 87 ASP A N 1
ATOM 661 C CA . ASP A 1 87 ? -5.079 -11.779 -25.854 1.00 47.38 87 ASP A CA 1
ATOM 662 C C . ASP A 1 87 ? -3.578 -12.142 -25.905 1.00 47.38 87 ASP A C 1
ATOM 664 O O . ASP A 1 87 ? -2.862 -12.002 -24.916 1.00 47.38 87 ASP A O 1
ATOM 668 N N . SER A 1 88 ? -3.067 -12.568 -27.063 1.00 50.72 88 SER A N 1
ATOM 669 C CA . SER A 1 88 ? -1.685 -12.997 -27.287 1.00 50.72 88 SER A CA 1
ATOM 670 C C . SER A 1 88 ? -0.641 -11.874 -27.295 1.00 50.72 88 SER A C 1
ATOM 672 O O . SER A 1 88 ? 0.541 -12.159 -27.440 1.00 50.72 88 SER A O 1
ATOM 674 N N . VAL A 1 89 ? -1.035 -10.602 -27.206 1.00 60.16 89 VAL A N 1
ATOM 675 C CA . VAL A 1 89 ? -0.096 -9.458 -27.162 1.00 60.16 89 VAL A CA 1
ATOM 676 C C . VAL A 1 89 ? -0.160 -8.735 -25.810 1.00 60.16 89 VAL A C 1
ATOM 678 O O . VAL A 1 89 ? 0.576 -7.788 -25.573 1.00 60.16 89 VAL A O 1
ATOM 681 N N . ARG A 1 90 ? -1.022 -9.175 -24.887 1.00 62.53 90 ARG A N 1
ATOM 682 C CA . ARG A 1 90 ? -1.178 -8.539 -23.576 1.00 62.53 90 ARG A CA 1
ATOM 683 C C . ARG A 1 90 ? -0.065 -8.960 -22.623 1.00 62.53 90 ARG A C 1
ATOM 685 O O . ARG A 1 90 ? 0.277 -10.137 -22.524 1.00 62.53 90 ARG A O 1
ATOM 692 N N . LEU A 1 91 ? 0.467 -7.988 -21.885 1.00 59.06 91 LEU A N 1
ATOM 693 C CA . LEU A 1 91 ? 1.427 -8.223 -20.812 1.00 59.06 91 LEU A CA 1
ATOM 694 C C . LEU A 1 91 ? 0.760 -8.091 -19.453 1.00 59.06 91 LEU A C 1
ATOM 696 O O . LEU A 1 91 ? -0.017 -7.178 -19.202 1.00 59.06 91 LEU A O 1
ATOM 700 N N . LEU A 1 92 ? 1.110 -8.991 -18.541 1.00 52.72 92 LEU A N 1
ATOM 701 C CA . LEU A 1 92 ? 0.567 -8.956 -17.193 1.00 52.72 92 LEU A CA 1
ATOM 702 C C . LEU A 1 92 ? 1.082 -7.740 -16.403 1.00 52.72 92 LEU A C 1
ATOM 704 O O . LEU A 1 92 ? 2.293 -7.552 -16.289 1.00 52.72 92 LEU A O 1
ATOM 708 N N . ASN A 1 93 ? 0.172 -7.022 -15.733 1.00 57.22 93 ASN A N 1
ATOM 709 C CA . ASN A 1 93 ? 0.402 -5.768 -14.988 1.00 57.22 93 ASN A CA 1
ATOM 710 C C . ASN A 1 93 ? 0.695 -4.542 -15.874 1.00 57.22 93 ASN A C 1
ATOM 712 O O . ASN A 1 93 ? 1.138 -3.513 -15.356 1.00 57.22 93 ASN A O 1
ATOM 716 N N . PHE A 1 94 ? 0.477 -4.659 -17.183 1.00 65.12 94 PHE A N 1
ATOM 717 C CA . PHE A 1 94 ? 0.563 -3.567 -18.143 1.00 65.12 94 PHE A CA 1
ATOM 718 C C . PHE A 1 94 ? -0.799 -3.349 -18.790 1.00 65.12 94 PHE A C 1
ATOM 720 O O . PHE A 1 94 ? -1.558 -4.303 -18.979 1.00 65.12 94 PHE A O 1
ATOM 727 N N . CYS A 1 95 ? -1.062 -2.099 -19.162 1.00 70.88 95 CYS A N 1
ATOM 728 C CA . CYS A 1 95 ? -2.275 -1.737 -19.865 1.00 70.88 95 CYS A CA 1
ATOM 729 C C . CYS A 1 95 ? -2.288 -2.372 -21.259 1.00 70.88 95 CYS A C 1
ATOM 731 O O . CYS A 1 95 ? -1.274 -2.899 -21.740 1.00 70.88 95 CYS A O 1
ATOM 733 N N . ASP A 1 96 ? -3.433 -2.281 -21.939 1.00 75.12 96 ASP A N 1
ATOM 734 C CA . ASP A 1 96 ? -3.491 -2.639 -23.352 1.00 75.12 96 ASP A CA 1
ATOM 735 C C . ASP A 1 96 ? -2.401 -1.866 -24.127 1.00 75.12 96 ASP A C 1
ATOM 737 O O . ASP A 1 96 ? -2.232 -0.659 -23.914 1.00 75.12 96 ASP A O 1
ATOM 741 N N . PRO A 1 97 ? -1.607 -2.551 -24.972 1.00 79.19 97 PRO A N 1
ATOM 742 C CA . PRO A 1 97 ? -0.434 -1.948 -25.586 1.00 79.19 97 PRO A CA 1
ATOM 743 C C . PRO A 1 97 ? -0.798 -0.822 -26.550 1.00 79.19 97 PRO A C 1
ATOM 745 O O . PRO A 1 97 ? -1.667 -0.968 -27.413 1.00 79.19 97 PRO A O 1
ATOM 748 N N . PHE A 1 98 ? -0.037 0.266 -26.487 1.00 85.19 98 PHE A N 1
ATOM 749 C CA . PHE A 1 98 ? -0.100 1.335 -27.474 1.00 85.19 98 PHE A CA 1
ATOM 750 C C . PHE A 1 98 ? 0.748 0.937 -28.679 1.00 85.19 98 PHE A C 1
ATOM 752 O O . PHE A 1 98 ? 1.974 0.889 -28.586 1.00 85.19 98 PHE A O 1
ATOM 759 N N . ARG A 1 99 ? 0.111 0.618 -29.809 1.00 84.06 99 ARG A N 1
ATOM 760 C CA . ARG A 1 99 ? 0.822 0.154 -31.007 1.00 84.06 99 ARG A CA 1
ATOM 761 C C . ARG A 1 99 ? 0.431 0.884 -32.286 1.00 84.06 99 ARG A C 1
ATOM 763 O O . ARG A 1 99 ? -0.714 1.324 -32.445 1.00 84.06 99 ARG A O 1
ATOM 770 N N . LYS A 1 100 ? 1.388 0.962 -33.208 1.00 85.25 100 LYS A N 1
ATOM 771 C CA . LYS A 1 100 ? 1.209 1.390 -34.597 1.00 85.25 100 LYS A CA 1
ATOM 772 C C . LYS A 1 100 ? 1.858 0.344 -35.499 1.00 85.25 100 LYS A C 1
ATOM 774 O O . LYS A 1 100 ? 3.082 0.221 -35.544 1.00 85.25 100 LYS A O 1
ATOM 779 N N . ASP A 1 101 ? 1.008 -0.431 -36.162 1.00 80.25 101 ASP A N 1
ATOM 780 C CA . ASP A 1 101 ? 1.395 -1.571 -36.992 1.00 80.25 101 ASP A CA 1
ATOM 781 C C . ASP A 1 101 ? 1.657 -1.117 -38.437 1.00 80.25 101 ASP A C 1
ATOM 783 O O . ASP A 1 101 ? 1.030 -0.173 -38.931 1.00 80.25 101 ASP A O 1
ATOM 787 N N . ARG A 1 102 ? 2.571 -1.792 -39.142 1.00 71.56 102 ARG A N 1
ATOM 788 C CA . ARG A 1 102 ? 2.844 -1.503 -40.557 1.00 71.56 102 ARG A CA 1
ATOM 789 C C . ARG A 1 102 ? 1.796 -2.191 -41.439 1.00 71.56 102 ARG A C 1
ATOM 791 O O . ARG A 1 102 ? 1.361 -3.302 -41.150 1.00 71.56 102 ARG A O 1
ATOM 798 N N . GLY A 1 103 ? 1.361 -1.523 -42.511 1.00 63.72 103 GLY A N 1
ATOM 799 C CA . GLY A 1 103 ? 0.275 -2.009 -43.375 1.00 63.72 103 GLY A CA 1
ATOM 800 C C . GLY A 1 103 ? 0.510 -3.414 -43.976 1.00 63.72 103 GLY A C 1
ATOM 801 O O . GLY A 1 103 ? 1.655 -3.844 -44.114 1.00 63.72 103 GLY A O 1
ATOM 802 N N . PRO A 1 104 ? -0.558 -4.112 -44.413 1.00 53.81 104 PRO A N 1
ATOM 803 C CA . PRO A 1 104 ? -0.585 -5.562 -44.683 1.00 53.81 104 PRO A CA 1
ATOM 804 C C . PRO A 1 104 ? 0.330 -6.080 -45.812 1.00 53.81 104 PRO A C 1
ATOM 806 O O . PRO A 1 104 ? 0.427 -7.289 -46.004 1.00 53.81 104 PRO A O 1
ATOM 809 N N . HIS A 1 105 ? 1.006 -5.201 -46.557 1.00 51.12 105 HIS A N 1
ATOM 810 C CA . HIS A 1 105 ? 1.821 -5.551 -47.728 1.00 51.12 105 HIS A CA 1
ATOM 811 C C . HIS A 1 105 ? 3.312 -5.190 -47.599 1.00 51.12 105 HIS A C 1
ATOM 813 O O . HIS A 1 105 ? 4.045 -5.289 -48.581 1.00 51.12 105 HIS A O 1
ATOM 819 N N . LYS A 1 106 ? 3.783 -4.760 -46.419 1.00 56.94 106 LYS A N 1
ATOM 820 C CA . LYS A 1 106 ? 5.196 -4.408 -46.180 1.00 56.94 106 LYS A CA 1
ATOM 821 C C . LYS A 1 106 ? 5.810 -5.321 -45.112 1.00 56.94 106 LYS A C 1
ATOM 823 O O . LYS A 1 106 ? 5.214 -5.528 -44.063 1.00 56.94 106 LYS A O 1
ATOM 828 N N . SER A 1 107 ? 7.002 -5.858 -45.378 1.00 55.88 107 SER A N 1
ATOM 829 C CA . SER A 1 107 ? 7.780 -6.673 -44.431 1.00 55.88 107 SER A CA 1
ATOM 830 C C . SER A 1 107 ? 8.616 -5.801 -43.482 1.00 55.88 107 SER A C 1
ATOM 832 O O . SER A 1 107 ? 9.305 -4.891 -43.952 1.00 55.88 107 SER A O 1
ATOM 834 N N . GLY A 1 108 ? 8.601 -6.111 -42.180 1.00 62.81 108 GLY A N 1
ATOM 835 C CA . GLY A 1 108 ? 9.375 -5.423 -41.129 1.00 62.81 108 GLY A CA 1
ATOM 836 C C . GLY A 1 108 ? 8.784 -4.086 -40.679 1.00 62.81 108 GLY A C 1
ATOM 837 O O . GLY A 1 108 ? 8.005 -3.502 -41.423 1.00 62.81 108 GLY A O 1
ATOM 838 N N . GLY A 1 109 ? 9.160 -3.592 -39.494 1.00 70.62 109 GLY A N 1
ATOM 839 C CA . GLY A 1 109 ? 8.699 -2.312 -38.920 1.00 70.62 109 GLY A CA 1
ATOM 840 C C . GLY A 1 109 ? 7.580 -2.440 -37.874 1.00 70.62 109 GLY A C 1
ATOM 841 O O . GLY A 1 109 ? 7.214 -3.545 -37.473 1.00 70.62 109 GLY A O 1
ATOM 842 N N . GLY A 1 110 ? 7.059 -1.304 -37.415 1.00 78.38 110 GLY A N 1
ATOM 843 C CA . GLY A 1 110 ? 6.024 -1.182 -36.385 1.00 78.38 110 GLY A CA 1
ATOM 844 C C . GLY A 1 110 ? 6.562 -0.810 -35.000 1.00 78.38 110 GLY A C 1
ATOM 845 O O . GLY A 1 110 ? 7.703 -1.113 -34.654 1.00 78.38 110 GLY A O 1
ATOM 846 N N . VAL A 1 111 ? 5.719 -0.158 -34.197 1.00 84.81 111 VAL A N 1
ATOM 847 C CA . VAL A 1 111 ? 6.039 0.294 -32.833 1.00 84.81 111 VAL A CA 1
ATOM 848 C C . VAL A 1 111 ? 5.003 -0.243 -31.857 1.00 84.81 111 VAL A C 1
ATOM 850 O O . VAL A 1 111 ? 3.804 -0.203 -32.138 1.00 84.81 111 VAL A O 1
ATOM 853 N N . ILE A 1 112 ? 5.453 -0.723 -30.699 1.00 84.94 112 ILE A N 1
ATOM 854 C CA . ILE A 1 112 ? 4.584 -1.141 -29.599 1.00 84.94 112 ILE A CA 1
ATOM 855 C C . ILE A 1 112 ? 5.159 -0.698 -28.256 1.00 84.94 112 ILE A C 1
ATOM 857 O O . ILE A 1 112 ? 6.338 -0.894 -27.975 1.00 84.94 112 ILE A O 1
ATOM 861 N N . VAL A 1 113 ? 4.315 -0.116 -27.411 1.00 84.94 113 VAL A N 1
ATOM 862 C CA . VAL A 1 113 ? 4.694 0.392 -26.094 1.00 84.94 113 VAL A CA 1
ATOM 863 C C . VAL A 1 113 ? 3.746 -0.155 -25.034 1.00 84.94 113 VAL A C 1
ATOM 865 O O . VAL A 1 113 ? 2.525 -0.088 -25.176 1.00 84.94 113 VAL A O 1
ATOM 868 N N . TYR A 1 114 ? 4.317 -0.672 -23.952 1.00 81.25 114 TYR A N 1
ATOM 869 C CA . TYR A 1 114 ? 3.601 -1.145 -22.775 1.00 81.25 114 TYR A CA 1
ATOM 870 C C . TYR A 1 114 ? 3.864 -0.212 -21.602 1.00 81.25 114 TYR A C 1
ATOM 872 O O . TYR A 1 114 ? 5.015 0.115 -21.310 1.00 81.25 114 TYR A O 1
ATOM 880 N N . VAL A 1 115 ? 2.806 0.163 -20.888 1.00 78.88 115 VAL A N 1
ATOM 881 C CA . VAL A 1 115 ? 2.890 0.973 -19.668 1.00 78.88 115 VAL A CA 1
ATOM 882 C C . VAL A 1 115 ? 2.218 0.219 -18.527 1.00 78.88 115 VAL A C 1
ATOM 884 O O . VAL A 1 115 ? 1.181 -0.406 -18.734 1.00 78.88 115 VAL A O 1
ATOM 887 N N . LYS A 1 116 ? 2.822 0.201 -17.333 1.00 72.06 116 LYS A N 1
ATOM 888 C CA . LYS A 1 116 ? 2.213 -0.477 -16.180 1.00 72.06 116 LYS A CA 1
ATOM 889 C C . LYS A 1 116 ? 0.839 0.103 -15.856 1.00 72.06 116 LYS A C 1
ATOM 891 O O . LYS A 1 116 ? 0.680 1.318 -15.844 1.00 72.06 116 LYS A O 1
ATOM 896 N N . ASP A 1 117 ? -0.096 -0.756 -15.448 1.00 64.81 117 ASP A N 1
ATOM 897 C CA . ASP A 1 117 ? -1.469 -0.372 -15.059 1.00 64.81 117 ASP A CA 1
ATOM 898 C C . ASP A 1 117 ? -1.523 0.676 -13.933 1.00 64.81 117 ASP A C 1
ATOM 900 O O . ASP A 1 117 ? -2.529 1.354 -13.736 1.00 64.81 117 ASP A O 1
ATOM 904 N N . SER A 1 118 ? -0.447 0.787 -13.148 1.00 64.69 118 SER A N 1
ATOM 905 C CA . SER A 1 118 ? -0.307 1.770 -12.071 1.00 64.69 118 SER A CA 1
ATOM 906 C C . SER A 1 118 ? 0.039 3.182 -12.553 1.00 64.69 118 SER A C 1
ATOM 908 O O . SER A 1 118 ? 0.096 4.098 -11.732 1.00 64.69 118 SER A O 1
ATOM 910 N N . ILE A 1 119 ? 0.349 3.357 -13.838 1.00 71.88 119 ILE A N 1
ATOM 911 C CA . ILE A 1 119 ? 0.703 4.639 -14.443 1.00 71.88 119 ILE A CA 1
ATOM 912 C C . ILE A 1 119 ? -0.446 5.073 -15.347 1.00 71.88 119 ILE A C 1
ATOM 914 O O . ILE A 1 119 ? -0.828 4.364 -16.274 1.00 71.88 119 ILE A O 1
ATOM 918 N N . ASN A 1 120 ? -0.970 6.271 -15.094 1.00 75.56 120 ASN A N 1
ATOM 919 C CA . ASN A 1 120 ? -1.985 6.871 -15.949 1.00 75.56 120 ASN A CA 1
ATOM 920 C C . ASN A 1 120 ? -1.335 7.271 -17.280 1.00 75.56 120 ASN A C 1
ATOM 922 O O . ASN A 1 120 ? -0.519 8.197 -17.315 1.00 75.56 120 ASN A O 1
ATOM 926 N N . ALA A 1 121 ? -1.699 6.559 -18.345 1.00 82.94 121 ALA A N 1
ATOM 927 C CA . ALA A 1 121 ? -1.166 6.727 -19.689 1.00 82.94 121 ALA A CA 1
ATOM 928 C C . ALA A 1 121 ? -2.301 6.872 -20.707 1.00 82.94 121 ALA A C 1
ATOM 930 O O . ALA A 1 121 ? -3.257 6.097 -20.688 1.00 82.94 121 ALA A O 1
ATOM 931 N N . VAL A 1 122 ? -2.192 7.856 -21.599 1.00 85.44 122 VAL A N 1
ATOM 932 C CA . VAL A 1 122 ? -3.178 8.121 -22.658 1.00 85.44 122 VAL A CA 1
ATOM 933 C C . VAL A 1 122 ? -2.460 8.291 -23.990 1.00 85.44 122 VAL A C 1
ATOM 935 O O . VAL A 1 122 ? -1.472 9.016 -24.071 1.00 85.44 122 VAL A O 1
ATOM 938 N N . ARG A 1 123 ? -2.952 7.641 -25.048 1.00 90.25 123 ARG A N 1
ATOM 939 C CA . ARG A 1 123 ? -2.400 7.797 -26.400 1.00 90.25 123 ARG A CA 1
ATOM 940 C C . ARG A 1 123 ? -2.748 9.170 -26.969 1.00 90.25 123 ARG A C 1
ATOM 942 O O . ARG A 1 123 ? -3.916 9.549 -26.964 1.00 90.25 123 ARG A O 1
ATOM 949 N N . ARG A 1 124 ? -1.756 9.867 -27.520 1.00 88.38 124 ARG A N 1
ATOM 950 C CA . ARG A 1 124 ? -1.913 11.147 -28.226 1.00 88.38 124 ARG A CA 1
ATOM 951 C C . ARG A 1 124 ? -1.850 10.930 -29.733 1.00 88.38 124 ARG A C 1
ATOM 953 O O . ARG A 1 124 ? -0.837 11.184 -30.377 1.00 88.38 124 ARG A O 1
ATOM 960 N N . SER A 1 125 ? -2.936 10.393 -30.293 1.00 87.44 125 SER A N 1
ATOM 961 C CA . SER A 1 125 ? -3.039 10.114 -31.734 1.00 87.44 125 SER A CA 1
ATOM 962 C C . SER A 1 125 ? -3.054 11.377 -32.597 1.00 87.44 125 SER A C 1
ATOM 964 O O . SER A 1 125 ? -2.769 11.304 -33.784 1.00 87.44 125 SER A O 1
ATOM 966 N N . ASP A 1 126 ? -3.369 12.529 -32.006 1.00 86.19 126 ASP A N 1
ATOM 967 C CA . ASP A 1 126 ? -3.297 13.850 -32.632 1.00 86.19 126 ASP A CA 1
ATOM 968 C C . ASP A 1 126 ? -1.864 14.260 -33.014 1.00 86.19 126 ASP A C 1
ATOM 970 O O . ASP A 1 126 ? -1.685 15.023 -33.958 1.00 86.19 126 ASP A O 1
ATOM 974 N N . LEU A 1 127 ? -0.846 13.707 -32.343 1.00 87.12 127 LEU A N 1
ATOM 975 C CA . LEU A 1 127 ? 0.574 13.946 -32.636 1.00 87.12 127 LEU A CA 1
ATOM 976 C C . LEU A 1 127 ? 1.160 12.939 -33.646 1.00 87.12 127 LEU A C 1
ATOM 978 O O . LEU A 1 127 ? 2.337 13.019 -34.014 1.00 87.12 127 LEU A O 1
ATOM 982 N N . GLU A 1 128 ? 0.366 11.953 -34.077 1.00 88.12 128 GLU A N 1
ATOM 983 C CA . GLU A 1 128 ? 0.801 10.867 -34.953 1.00 88.12 128 GLU A CA 1
ATOM 984 C C . GLU A 1 128 ? 0.466 11.159 -36.422 1.00 88.12 128 GLU A C 1
ATOM 986 O O . GLU A 1 128 ? -0.689 11.122 -36.842 1.00 88.12 128 GLU A O 1
ATOM 991 N N . LEU A 1 129 ? 1.495 11.362 -37.244 1.00 85.94 129 LEU A N 1
ATOM 992 C CA . LEU A 1 129 ? 1.321 11.674 -38.665 1.00 85.94 129 LEU A CA 1
ATOM 993 C C . LEU A 1 129 ? 1.169 10.428 -39.551 1.00 85.94 129 LEU A C 1
ATOM 995 O O . LEU A 1 129 ? 1.556 9.307 -39.185 1.00 85.94 129 LEU A O 1
ATOM 999 N N . HIS A 1 130 ? 0.600 10.640 -40.743 1.00 72.06 130 HIS A N 1
ATOM 1000 C CA . HIS A 1 130 ? 0.534 9.634 -41.805 1.00 72.06 130 HIS A CA 1
ATOM 1001 C C . HIS A 1 130 ? 1.959 9.274 -42.264 1.00 72.06 130 HIS A C 1
ATOM 1003 O O . HIS A 1 130 ? 2.838 10.132 -42.296 1.00 72.06 130 HIS A O 1
ATOM 1009 N N . ASP A 1 131 ? 2.210 7.995 -42.552 1.00 78.38 131 ASP A N 1
ATOM 1010 C CA . ASP A 1 131 ? 3.525 7.448 -42.944 1.00 78.38 131 ASP A CA 1
ATOM 1011 C C . ASP A 1 131 ? 4.668 7.526 -41.910 1.00 78.38 131 ASP A C 1
ATOM 1013 O O . ASP A 1 131 ? 5.802 7.161 -42.225 1.00 78.38 131 ASP A O 1
ATOM 1017 N N . LEU A 1 132 ? 4.388 7.924 -40.665 1.00 84.38 132 LEU A N 1
ATOM 1018 C CA . LEU A 1 132 ? 5.363 7.914 -39.571 1.00 84.38 132 LEU A CA 1
ATOM 1019 C C . LEU A 1 132 ? 5.088 6.767 -38.587 1.00 84.38 132 LEU A C 1
ATOM 1021 O O . LEU A 1 132 ? 4.024 6.711 -37.965 1.00 84.38 132 LEU A O 1
ATOM 1025 N N . GLU A 1 133 ? 6.057 5.868 -38.406 1.00 88.38 133 GLU A N 1
ATOM 1026 C CA . GLU A 1 133 ? 6.000 4.772 -37.429 1.00 88.38 133 GLU A CA 1
ATOM 1027 C C . GLU A 1 133 ? 6.402 5.294 -36.038 1.00 88.38 133 GLU A C 1
ATOM 1029 O O . GLU A 1 133 ? 7.495 5.041 -35.538 1.00 88.38 133 GLU A O 1
ATOM 1034 N N . ALA A 1 134 ? 5.507 6.078 -35.433 1.00 90.38 134 ALA A N 1
ATOM 1035 C CA . ALA A 1 134 ? 5.677 6.655 -34.104 1.00 90.38 134 ALA A CA 1
ATOM 1036 C C . ALA A 1 134 ? 4.395 6.548 -33.270 1.00 90.38 134 ALA A C 1
ATOM 1038 O O . ALA A 1 134 ? 3.289 6.612 -33.812 1.00 90.38 134 ALA A O 1
ATOM 1039 N N . VAL A 1 135 ? 4.563 6.396 -31.957 1.00 92.56 135 VAL A N 1
ATOM 1040 C CA . VAL A 1 135 ? 3.484 6.387 -30.959 1.00 92.56 135 VAL A CA 1
ATOM 1041 C C . VAL A 1 135 ? 3.814 7.411 -29.880 1.00 92.56 135 VAL A C 1
ATOM 1043 O O . VAL A 1 135 ? 4.911 7.381 -29.316 1.00 92.56 135 VAL A O 1
ATOM 1046 N N . TRP A 1 136 ? 2.851 8.280 -29.575 1.00 93.81 136 TRP A N 1
ATOM 1047 C CA . TRP A 1 136 ? 2.941 9.254 -28.487 1.00 93.81 136 TRP A CA 1
ATOM 1048 C C . TRP A 1 136 ? 2.012 8.875 -27.338 1.00 93.81 136 TRP A C 1
ATOM 1050 O O . TRP A 1 136 ? 0.831 8.576 -27.537 1.00 93.81 136 TRP A O 1
ATOM 1060 N N . ILE A 1 137 ? 2.545 8.907 -26.119 1.00 91.94 137 ILE A N 1
ATOM 1061 C CA . ILE A 1 137 ? 1.813 8.589 -24.894 1.00 91.94 137 ILE A CA 1
ATOM 1062 C C . ILE A 1 137 ? 1.997 9.731 -23.907 1.00 91.94 137 ILE A C 1
ATOM 1064 O O . ILE A 1 137 ? 3.113 10.049 -23.512 1.00 91.94 137 ILE A O 1
ATOM 1068 N N . GLN A 1 138 ? 0.895 10.320 -23.463 1.00 89.94 138 GLN A N 1
ATOM 1069 C CA . GLN A 1 138 ? 0.888 11.263 -22.360 1.00 89.94 138 GLN A CA 1
ATOM 1070 C C . GLN A 1 138 ? 0.872 10.505 -21.031 1.00 89.94 138 GLN A C 1
ATOM 1072 O O . GLN A 1 138 ? -0.023 9.699 -20.772 1.00 89.94 138 GLN A O 1
ATOM 1077 N N . LEU A 1 139 ? 1.854 10.794 -20.183 1.00 87.12 139 LEU A N 1
ATOM 1078 C CA . LEU A 1 139 ? 2.014 10.265 -18.833 1.00 87.12 139 LEU A CA 1
ATOM 1079 C C . LEU A 1 139 ? 1.789 11.386 -17.815 1.00 87.12 139 LEU A C 1
ATOM 1081 O O . LEU A 1 139 ? 2.226 12.515 -18.026 1.00 87.12 139 LEU A O 1
ATOM 1085 N N . CYS A 1 140 ? 1.159 11.077 -16.682 1.00 78.19 140 CYS A N 1
ATOM 1086 C CA . CYS A 1 140 ? 1.085 12.004 -15.550 1.00 78.19 140 CYS A CA 1
ATOM 1087 C C . CYS A 1 140 ? 2.030 11.545 -14.430 1.00 78.19 140 CYS A C 1
ATOM 1089 O O . CYS A 1 140 ? 1.750 10.570 -13.726 1.00 78.19 140 CYS A O 1
ATOM 1091 N N . LEU A 1 141 ? 3.166 12.231 -14.280 1.00 74.75 141 LEU A N 1
ATOM 1092 C CA . LEU A 1 141 ? 4.234 11.894 -13.338 1.00 74.75 141 LEU A CA 1
ATOM 1093 C C . LEU A 1 141 ? 4.412 13.031 -12.323 1.00 74.75 141 LEU A C 1
ATOM 1095 O O . LEU A 1 141 ? 4.812 14.131 -12.681 1.00 74.75 141 LEU A O 1
ATOM 1099 N N . ASN A 1 142 ? 4.148 12.769 -11.039 1.00 67.69 142 ASN A N 1
ATOM 1100 C CA . ASN A 1 142 ? 4.272 13.752 -9.945 1.00 67.69 142 ASN A CA 1
ATOM 1101 C C . ASN A 1 142 ? 3.480 15.058 -10.174 1.00 67.69 142 ASN A C 1
ATOM 1103 O O . ASN A 1 142 ? 3.970 16.134 -9.841 1.00 67.69 142 ASN A O 1
ATOM 1107 N N . GLY A 1 143 ? 2.302 14.981 -10.796 1.00 68.50 143 GLY A N 1
ATOM 1108 C CA . GLY A 1 143 ? 1.515 16.165 -11.160 1.00 68.50 143 GLY A CA 1
ATOM 1109 C C . GLY A 1 143 ? 1.993 16.889 -12.425 1.00 68.50 143 GLY A C 1
ATOM 1110 O O . GLY A 1 143 ? 1.304 17.794 -12.878 1.00 68.50 143 GLY A O 1
ATOM 1111 N N . LYS A 1 144 ? 3.112 16.467 -13.034 1.00 80.31 144 LYS A N 1
ATOM 1112 C CA . LYS A 1 144 ? 3.562 16.936 -14.352 1.00 80.31 144 LYS A CA 1
ATOM 1113 C C . LYS A 1 144 ? 3.006 16.063 -15.475 1.00 80.31 144 LYS A C 1
ATOM 1115 O O . LYS A 1 144 ? 2.912 14.841 -15.328 1.00 80.31 144 LYS A O 1
ATOM 1120 N N . LYS A 1 145 ? 2.671 16.672 -16.606 1.00 86.31 145 LYS A N 1
ATOM 1121 C CA . LYS A 1 145 ? 2.260 16.010 -17.847 1.00 86.31 145 LYS A CA 1
ATOM 1122 C C . LYS A 1 145 ? 3.478 15.848 -18.753 1.00 86.31 145 LYS A C 1
ATOM 1124 O O . LYS A 1 145 ? 4.130 16.819 -19.117 1.00 86.31 145 LYS A O 1
ATOM 1129 N N . VAL A 1 146 ? 3.785 14.607 -19.105 1.00 90.19 146 VAL A N 1
ATOM 1130 C CA . VAL A 1 146 ? 4.991 14.226 -19.850 1.00 90.19 146 VAL A CA 1
ATOM 1131 C C . VAL A 1 146 ? 4.584 13.523 -21.130 1.00 90.19 146 VAL A C 1
ATOM 1133 O O . VAL A 1 146 ? 3.792 12.583 -21.072 1.00 90.19 146 VAL A O 1
ATOM 1136 N N . LEU A 1 147 ? 5.140 13.922 -22.272 1.00 93.12 147 LEU A N 1
ATOM 1137 C CA . LEU A 1 147 ? 4.968 13.167 -23.515 1.00 93.12 147 LEU A CA 1
ATOM 1138 C C . LEU A 1 147 ? 6.100 12.161 -23.689 1.00 93.12 147 LEU A C 1
ATOM 1140 O O . LEU A 1 147 ? 7.262 12.532 -23.817 1.00 93.12 147 LEU A O 1
ATOM 1144 N N . PHE A 1 148 ? 5.745 10.881 -23.726 1.00 93.38 148 PHE A N 1
ATOM 1145 C CA . PHE A 1 148 ? 6.645 9.783 -24.034 1.00 93.38 148 PHE A CA 1
ATOM 1146 C C . PHE A 1 148 ? 6.450 9.343 -25.489 1.00 93.38 148 PHE A C 1
ATOM 1148 O O . PHE A 1 148 ? 5.405 8.793 -25.843 1.00 93.38 148 PHE A O 1
ATOM 1155 N N . GLY A 1 149 ? 7.444 9.604 -26.334 1.00 93.44 149 GLY A N 1
ATOM 1156 C CA . GLY A 1 149 ? 7.433 9.256 -27.754 1.00 93.44 149 GLY A CA 1
ATOM 1157 C C . GLY A 1 149 ? 8.279 8.020 -28.038 1.00 93.44 149 GLY A C 1
ATOM 1158 O O . GLY A 1 149 ? 9.410 7.925 -27.565 1.00 93.44 149 GLY A O 1
ATOM 1159 N N . THR A 1 150 ? 7.759 7.074 -28.820 1.00 93.31 150 THR A N 1
ATOM 1160 C CA . THR A 1 150 ? 8.544 5.951 -29.360 1.00 93.31 150 THR A CA 1
ATOM 1161 C C . THR A 1 150 ? 8.536 5.979 -30.880 1.00 93.31 150 THR A C 1
ATOM 1163 O O . THR A 1 150 ? 7.463 5.931 -31.478 1.00 93.31 150 THR A O 1
ATOM 1166 N N . PHE A 1 151 ? 9.720 6.050 -31.491 1.00 92.44 151 PHE A N 1
ATOM 1167 C CA . PHE A 1 151 ? 9.894 6.218 -32.936 1.00 92.44 151 PHE A CA 1
ATOM 1168 C C . PHE A 1 151 ? 10.658 5.046 -33.551 1.00 92.44 151 PHE A C 1
ATOM 1170 O O . PHE A 1 151 ? 11.664 4.587 -33.014 1.00 92.44 151 PHE A O 1
ATOM 1177 N N . TYR A 1 152 ? 10.209 4.606 -34.719 1.00 90.25 152 TYR A N 1
ATOM 1178 C CA . TYR A 1 152 ? 10.993 3.770 -35.613 1.00 90.25 152 TYR A CA 1
ATOM 1179 C C . TYR A 1 152 ? 11.165 4.489 -36.950 1.00 90.25 152 TYR A C 1
ATOM 1181 O O . TYR A 1 152 ? 10.191 4.739 -37.661 1.00 90.25 152 TYR A O 1
ATOM 1189 N N . ILE A 1 153 ? 12.407 4.827 -37.295 1.00 88.38 153 ILE A N 1
ATOM 1190 C CA . ILE A 1 153 ? 12.743 5.457 -38.572 1.00 88.38 153 ILE A CA 1
ATOM 1191 C C . ILE A 1 153 ? 13.468 4.426 -39.437 1.00 88.38 153 ILE A C 1
ATOM 1193 O O . ILE A 1 153 ? 14.583 4.038 -39.093 1.00 88.38 153 ILE A O 1
ATOM 1197 N N . PRO A 1 154 ? 12.888 3.978 -40.565 1.00 83.75 154 PRO A N 1
ATOM 1198 C CA . PRO A 1 154 ? 13.551 3.024 -41.445 1.00 83.75 154 PRO A CA 1
ATOM 1199 C C . PRO A 1 154 ? 14.904 3.546 -41.966 1.00 83.75 154 PRO A C 1
ATOM 1201 O O . PRO A 1 154 ? 15.045 4.751 -42.221 1.00 83.75 154 PRO A O 1
ATOM 1204 N N . PRO A 1 155 ? 15.890 2.665 -42.210 1.00 81.19 155 PRO A N 1
ATOM 1205 C CA . PRO A 1 155 ? 17.168 3.070 -42.785 1.00 81.19 155 PRO A CA 1
ATOM 1206 C C . PRO A 1 155 ? 16.973 3.703 -44.170 1.00 81.19 155 PRO A C 1
ATOM 1208 O O . PRO A 1 155 ? 16.112 3.285 -44.945 1.00 81.19 155 PRO A O 1
ATOM 1211 N N . ASN A 1 156 ? 17.793 4.707 -44.497 1.00 79.94 156 ASN A N 1
ATOM 1212 C CA . ASN A 1 156 ? 17.731 5.466 -45.758 1.00 79.94 156 ASN A CA 1
ATOM 1213 C C . ASN A 1 156 ? 16.385 6.178 -46.019 1.00 79.94 156 ASN A C 1
ATOM 1215 O O . ASN A 1 156 ? 16.003 6.391 -47.172 1.00 79.94 156 ASN A O 1
ATOM 1219 N N . SER A 1 157 ? 15.668 6.571 -44.961 1.00 83.44 157 SER A N 1
ATOM 1220 C CA . SER A 1 157 ? 14.419 7.336 -45.074 1.00 83.44 157 SER A CA 1
ATOM 1221 C C . SER A 1 157 ? 14.595 8.661 -45.835 1.00 83.44 157 SER A C 1
ATOM 1223 O O . SER A 1 157 ? 15.558 9.409 -45.626 1.00 83.44 157 SER A O 1
ATOM 1225 N N . ASN A 1 158 ? 13.633 8.965 -46.714 1.00 85.38 158 ASN A N 1
ATOM 1226 C CA . ASN A 1 158 ? 13.627 10.173 -47.544 1.00 85.38 158 ASN A CA 1
ATOM 1227 C C . ASN A 1 158 ? 13.358 11.450 -46.716 1.00 85.38 158 ASN A C 1
ATOM 1229 O O . ASN A 1 158 ? 12.975 11.388 -45.550 1.00 85.38 158 ASN A O 1
ATOM 1233 N N . ASN A 1 159 ? 13.539 12.628 -47.320 1.00 85.25 159 ASN A N 1
ATOM 1234 C CA . ASN A 1 159 ? 13.335 13.903 -46.619 1.00 85.25 159 ASN A CA 1
ATOM 1235 C C . ASN A 1 159 ? 11.877 14.156 -46.201 1.00 85.25 159 ASN A C 1
ATOM 1237 O O . ASN A 1 159 ? 11.660 14.912 -45.265 1.00 85.25 159 ASN A O 1
ATOM 1241 N N . ALA A 1 160 ? 10.893 13.508 -46.834 1.00 85.19 160 ALA A N 1
ATOM 1242 C CA . ALA A 1 160 ? 9.491 13.639 -46.437 1.00 85.19 160 ALA A CA 1
ATOM 1243 C C . ALA A 1 160 ? 9.218 12.975 -45.075 1.00 85.19 160 ALA A C 1
ATOM 1245 O O . ALA A 1 160 ? 8.522 13.549 -44.245 1.00 85.19 160 ALA A O 1
ATOM 1246 N N . VAL A 1 161 ? 9.826 11.812 -44.802 1.00 85.81 161 VAL A N 1
ATOM 1247 C CA . VAL A 1 161 ? 9.748 11.170 -43.476 1.00 85.81 161 VAL A CA 1
ATOM 1248 C C . VAL A 1 161 ? 10.370 12.069 -42.408 1.00 85.81 161 VAL A C 1
ATOM 1250 O O . VAL A 1 161 ? 9.785 12.243 -41.345 1.00 85.81 161 VAL A O 1
ATOM 1253 N N . TRP A 1 162 ? 11.518 12.686 -42.698 1.00 87.94 162 TRP A N 1
ATOM 1254 C CA . TRP A 1 162 ? 12.180 13.600 -41.760 1.00 87.94 162 TRP A CA 1
ATOM 1255 C C . TRP A 1 162 ? 11.393 14.895 -41.529 1.00 87.94 162 TRP A C 1
ATOM 1257 O O . TRP A 1 162 ? 11.294 15.323 -40.385 1.00 87.94 162 TRP A O 1
ATOM 1267 N N . ALA A 1 163 ? 10.740 15.445 -42.556 1.00 88.69 163 ALA A N 1
ATOM 1268 C CA . ALA A 1 163 ? 9.818 16.570 -42.393 1.00 88.69 163 ALA A CA 1
ATOM 1269 C C . ALA A 1 163 ? 8.623 16.209 -41.489 1.00 88.69 163 ALA A C 1
ATOM 1271 O O . ALA A 1 163 ? 8.209 17.008 -40.653 1.00 88.69 163 ALA A O 1
ATOM 1272 N N . ASN A 1 164 ? 8.104 14.979 -41.593 1.00 90.31 164 ASN A N 1
ATOM 1273 C CA . ASN A 1 164 ? 7.065 14.494 -40.681 1.00 90.31 164 ASN A CA 1
ATOM 1274 C C . ASN A 1 164 ? 7.599 14.303 -39.251 1.00 90.31 164 ASN A C 1
ATOM 1276 O O . ASN A 1 164 ? 6.889 14.594 -38.293 1.00 90.31 164 ASN A O 1
ATOM 1280 N N . VAL A 1 165 ? 8.843 13.845 -39.072 1.00 90.50 165 VAL A N 1
ATOM 1281 C CA . VAL A 1 165 ? 9.470 13.792 -37.740 1.00 90.50 165 VAL A CA 1
ATOM 1282 C C . VAL A 1 165 ? 9.556 15.199 -37.146 1.00 90.50 165 VAL A C 1
ATOM 1284 O O . VAL A 1 165 ? 9.084 15.404 -36.034 1.00 90.50 165 VAL A O 1
ATOM 1287 N N . GLU A 1 166 ? 10.077 16.172 -37.895 1.00 91.19 166 GLU A N 1
ATOM 1288 C CA . GLU A 1 166 ? 10.165 17.573 -37.464 1.00 91.19 166 GLU A CA 1
ATOM 1289 C C . GLU A 1 166 ? 8.796 18.141 -37.075 1.00 91.19 166 GLU A C 1
ATOM 1291 O O . GLU A 1 166 ? 8.658 18.705 -35.994 1.00 91.19 166 GLU A O 1
ATOM 1296 N N . MET A 1 167 ? 7.767 17.920 -37.899 1.00 90.75 167 MET A N 1
ATOM 1297 C CA . MET A 1 167 ? 6.408 18.385 -37.612 1.00 90.75 167 MET A CA 1
ATOM 1298 C C . MET A 1 167 ? 5.810 17.715 -36.367 1.00 90.75 167 MET A C 1
ATOM 1300 O O . MET A 1 167 ? 5.167 18.381 -35.563 1.00 90.75 167 MET A O 1
ATOM 1304 N N . SER A 1 168 ? 6.048 16.416 -36.157 1.00 92.38 168 SER A N 1
ATOM 1305 C CA . SER A 1 168 ? 5.576 15.711 -34.956 1.00 92.38 168 SER A CA 1
ATOM 1306 C C . SER A 1 168 ? 6.249 16.238 -33.680 1.00 92.38 168 SER A C 1
ATOM 1308 O O . SER A 1 168 ? 5.585 16.405 -32.658 1.00 92.38 168 SER A O 1
ATOM 1310 N N . PHE A 1 169 ? 7.548 16.550 -33.742 1.00 92.31 169 PHE A N 1
ATOM 1311 C CA . PHE A 1 169 ? 8.278 17.172 -32.634 1.00 92.31 169 PHE A CA 1
ATOM 1312 C C . PHE A 1 169 ? 7.807 18.603 -32.358 1.00 92.31 169 PHE A C 1
ATOM 1314 O O . PHE A 1 169 ? 7.624 18.959 -31.196 1.00 92.31 169 PHE A O 1
ATOM 1321 N N . ASP A 1 170 ? 7.565 19.396 -33.403 1.00 91.50 170 ASP A N 1
ATOM 1322 C CA . ASP A 1 170 ? 7.041 20.757 -33.280 1.00 91.50 170 ASP A CA 1
ATOM 1323 C C . ASP A 1 170 ? 5.657 20.768 -32.610 1.00 91.50 170 ASP A C 1
ATOM 1325 O O . ASP A 1 170 ? 5.443 21.486 -31.635 1.00 91.50 170 ASP A O 1
ATOM 1329 N N . MET A 1 171 ? 4.743 19.892 -33.042 1.00 91.06 171 MET A N 1
ATOM 1330 C CA . MET A 1 171 ? 3.423 19.742 -32.416 1.00 91.06 171 MET A CA 1
ATOM 1331 C C . MET A 1 171 ? 3.520 19.332 -30.939 1.00 91.06 171 MET A C 1
ATOM 1333 O O . MET A 1 171 ? 2.778 19.852 -30.109 1.00 91.06 171 MET A O 1
ATOM 1337 N N . ALA A 1 172 ? 4.434 18.416 -30.601 1.00 90.81 172 ALA A N 1
ATOM 1338 C CA . ALA A 1 172 ? 4.620 17.942 -29.230 1.00 90.81 172 ALA A CA 1
ATOM 1339 C C . ALA A 1 172 ? 5.229 19.010 -28.303 1.00 90.81 172 ALA A C 1
ATOM 1341 O O . ALA A 1 172 ? 4.845 19.097 -27.139 1.00 90.81 172 ALA A O 1
ATOM 1342 N N . LEU A 1 173 ? 6.176 19.812 -28.801 1.00 90.81 173 LEU A N 1
ATOM 1343 C CA . LEU A 1 173 ? 6.867 20.844 -28.020 1.00 90.81 173 LEU A CA 1
ATOM 1344 C C . LEU A 1 173 ? 6.060 22.141 -27.878 1.00 90.81 173 LEU A C 1
ATOM 1346 O O . LEU A 1 173 ? 6.255 22.859 -26.901 1.00 90.81 173 LEU A O 1
ATOM 1350 N N . ASN A 1 174 ? 5.154 22.433 -28.816 1.00 89.31 174 ASN A N 1
ATOM 1351 C CA . ASN A 1 174 ? 4.272 23.604 -28.756 1.00 89.31 174 ASN A CA 1
ATOM 1352 C C . ASN A 1 174 ? 2.987 23.371 -27.936 1.00 89.31 174 ASN A C 1
ATOM 1354 O O . ASN A 1 174 ? 2.198 24.300 -27.746 1.00 89.31 174 ASN A O 1
ATOM 1358 N N . ASP A 1 175 ? 2.754 22.157 -27.430 1.00 88.38 175 ASP A N 1
ATOM 1359 C CA . ASP A 1 175 ? 1.625 21.868 -26.545 1.00 88.38 175 ASP A CA 1
ATOM 1360 C C . ASP A 1 175 ? 1.891 22.420 -25.134 1.00 88.38 175 ASP A C 1
ATOM 1362 O O . ASP A 1 175 ? 2.569 21.803 -24.312 1.00 88.38 175 ASP A O 1
ATOM 1366 N N . ALA A 1 176 ? 1.306 23.584 -24.834 1.00 81.12 176 ALA A N 1
ATOM 1367 C CA . ALA A 1 176 ? 1.446 24.269 -23.545 1.00 81.12 176 ALA A CA 1
ATOM 1368 C C . ALA A 1 176 ? 0.924 23.462 -22.339 1.00 81.12 176 ALA A C 1
ATOM 1370 O O . ALA A 1 176 ? 1.162 23.845 -21.193 1.00 81.12 176 ALA A O 1
ATOM 1371 N N . SER A 1 177 ? 0.191 22.367 -22.569 1.00 83.25 177 SER A N 1
ATOM 1372 C CA . SER A 1 177 ? -0.265 21.478 -21.502 1.00 83.25 177 SER A CA 1
ATOM 1373 C C . SER A 1 177 ? 0.793 20.463 -21.059 1.00 83.25 177 SER A C 1
ATOM 1375 O O . SER A 1 177 ? 0.553 19.746 -20.086 1.00 83.25 177 SER A O 1
ATOM 1377 N N . ILE A 1 178 ? 1.935 20.387 -21.748 1.00 88.75 178 ILE A N 1
ATOM 1378 C CA . ILE A 1 178 ? 3.003 19.415 -21.511 1.00 88.75 178 ILE A CA 1
ATOM 1379 C C . ILE A 1 178 ? 4.209 20.106 -20.877 1.00 88.75 178 ILE A C 1
ATOM 1381 O O . ILE A 1 178 ? 4.707 21.109 -21.375 1.00 88.75 178 ILE A O 1
ATOM 1385 N N . ASP A 1 179 ? 4.710 19.539 -19.781 1.00 88.19 179 ASP A N 1
ATOM 1386 C CA . ASP A 1 179 ? 5.864 20.081 -19.064 1.00 88.19 179 ASP A CA 1
ATOM 1387 C C . ASP A 1 179 ? 7.186 19.773 -19.783 1.00 88.19 179 ASP A C 1
ATOM 1389 O O . ASP A 1 179 ? 8.075 20.619 -19.856 1.00 88.19 179 ASP A O 1
ATOM 1393 N N . TYR A 1 180 ? 7.348 18.536 -20.260 1.00 90.19 180 TYR A N 1
ATOM 1394 C CA . TYR A 1 180 ? 8.543 18.079 -20.971 1.00 90.19 180 TYR A CA 1
ATOM 1395 C C . TYR A 1 180 ? 8.265 16.817 -21.795 1.00 90.19 180 TYR A C 1
ATOM 1397 O O . TYR A 1 180 ? 7.274 16.108 -21.579 1.00 90.19 180 TYR A O 1
ATOM 1405 N N . ILE A 1 181 ? 9.162 16.522 -22.735 1.00 92.88 181 ILE A N 1
ATOM 1406 C CA . ILE A 1 181 ? 9.084 15.348 -23.605 1.00 92.88 181 ILE A CA 1
ATOM 1407 C C . ILE A 1 181 ? 10.245 14.393 -23.341 1.00 92.88 181 ILE A C 1
ATOM 1409 O O . ILE A 1 181 ? 11.362 14.810 -23.044 1.00 92.88 181 ILE A O 1
ATOM 1413 N N . VAL A 1 182 ? 9.991 13.098 -23.499 1.00 92.50 182 VAL A N 1
ATOM 1414 C CA . VAL A 1 182 ? 11.005 12.044 -23.504 1.00 92.50 182 VAL A CA 1
ATOM 1415 C C . VAL A 1 182 ? 10.766 11.188 -24.734 1.00 92.50 182 VAL A C 1
ATOM 1417 O O . VAL A 1 182 ? 9.728 10.543 -24.857 1.00 92.50 182 VAL A O 1
ATOM 1420 N N . VAL A 1 183 ? 11.724 11.172 -25.650 1.00 93.56 183 VAL A N 1
ATOM 1421 C CA . VAL A 1 183 ? 11.625 10.418 -26.897 1.00 93.56 183 VAL A CA 1
ATOM 1422 C C . VAL A 1 183 ? 12.685 9.334 -26.928 1.00 93.56 183 VAL A C 1
ATOM 1424 O O . VAL A 1 183 ? 13.861 9.585 -26.675 1.00 93.56 183 VAL A O 1
ATOM 1427 N N . THR A 1 184 ? 12.270 8.119 -27.255 1.00 91.88 184 THR A N 1
ATOM 1428 C CA . THR A 1 184 ? 13.163 6.988 -27.485 1.00 91.88 184 THR A CA 1
ATOM 1429 C C . THR A 1 184 ? 12.788 6.268 -28.772 1.00 91.88 184 THR A C 1
ATOM 1431 O O . THR A 1 184 ? 11.728 6.511 -29.345 1.00 91.88 184 THR A O 1
ATOM 1434 N N . GLY A 1 185 ? 13.667 5.419 -29.285 1.00 88.25 185 GLY A N 1
ATOM 1435 C CA . GLY A 1 185 ? 13.424 4.764 -30.558 1.00 88.25 185 GLY A CA 1
ATOM 1436 C C . GLY A 1 185 ? 14.691 4.372 -31.286 1.00 88.25 185 GLY A C 1
ATOM 1437 O O . GLY A 1 185 ? 15.798 4.674 -30.834 1.00 88.25 185 GLY A O 1
ATOM 1438 N N . ASP A 1 186 ? 14.494 3.729 -32.430 1.00 87.88 186 ASP A N 1
ATOM 1439 C CA . ASP A 1 186 ? 15.542 3.427 -33.398 1.00 87.88 186 ASP A CA 1
ATOM 1440 C C . ASP A 1 186 ? 15.439 4.427 -34.553 1.00 87.88 186 ASP A C 1
ATOM 1442 O O . ASP A 1 186 ? 14.511 4.387 -35.367 1.00 87.88 186 ASP A O 1
ATOM 1446 N N . PHE A 1 187 ? 16.383 5.367 -34.582 1.00 87.88 187 PHE A N 1
ATOM 1447 C CA . PHE A 1 187 ? 16.415 6.442 -35.572 1.00 87.88 187 PHE A CA 1
ATOM 1448 C C . PHE A 1 187 ? 17.233 6.080 -36.816 1.00 87.88 187 PHE A C 1
ATOM 1450 O O . PHE A 1 187 ? 17.236 6.852 -37.775 1.00 87.88 187 PHE A O 1
ATOM 1457 N N . ASN A 1 188 ? 17.943 4.942 -36.803 1.00 86.69 188 ASN A N 1
ATOM 1458 C CA . ASN A 1 188 ? 18.854 4.526 -37.873 1.00 86.69 188 ASN A CA 1
ATOM 1459 C C . ASN A 1 188 ? 19.834 5.632 -38.345 1.00 86.69 188 ASN A C 1
ATOM 1461 O O . ASN A 1 188 ? 20.262 5.646 -39.500 1.00 86.69 188 ASN A O 1
ATOM 1465 N N . ASP A 1 189 ? 20.218 6.544 -37.444 1.00 85.88 189 ASP A N 1
ATOM 1466 C CA . ASP A 1 189 ? 21.157 7.646 -37.688 1.00 85.88 189 ASP A CA 1
ATOM 1467 C C . ASP A 1 189 ? 22.261 7.630 -36.621 1.00 85.88 189 ASP A C 1
ATOM 1469 O O . ASP A 1 189 ? 22.005 7.835 -35.431 1.00 85.88 189 ASP A O 1
ATOM 1473 N N . ASN A 1 190 ? 23.498 7.341 -37.030 1.00 86.88 190 ASN A N 1
ATOM 1474 C CA . ASN A 1 190 ? 24.586 6.998 -36.115 1.00 86.88 190 ASN A CA 1
ATOM 1475 C C . ASN A 1 190 ? 25.111 8.210 -35.330 1.00 86.88 190 ASN A C 1
ATOM 1477 O O . ASN A 1 190 ? 25.914 8.991 -35.834 1.00 86.88 190 ASN A O 1
ATOM 1481 N N . GLN A 1 191 ? 24.778 8.299 -34.042 1.00 86.44 191 GLN A N 1
ATOM 1482 C CA . GLN A 1 191 ? 25.183 9.433 -33.204 1.00 86.44 191 GLN A CA 1
ATOM 1483 C C . GLN A 1 191 ? 26.646 9.396 -32.721 1.00 86.44 191 GLN A C 1
ATOM 1485 O O . GLN A 1 191 ? 27.111 10.380 -32.142 1.00 86.44 191 GLN A O 1
ATOM 1490 N N . LEU A 1 192 ? 27.403 8.320 -32.988 1.00 82.81 192 LEU A N 1
ATOM 1491 C CA . LEU A 1 192 ? 28.864 8.317 -32.788 1.00 82.81 192 LEU A CA 1
ATOM 1492 C C . LEU A 1 192 ? 29.592 9.109 -33.882 1.00 82.81 192 LEU A C 1
ATOM 1494 O O . LEU A 1 192 ? 30.659 9.664 -33.630 1.00 82.81 192 LEU A O 1
ATOM 1498 N N . ASN A 1 193 ? 29.024 9.164 -35.092 1.00 78.50 193 ASN A N 1
ATOM 1499 C CA . ASN A 1 193 ? 29.565 9.908 -36.225 1.00 78.50 193 ASN A CA 1
ATOM 1500 C C . ASN A 1 193 ? 28.543 10.947 -36.698 1.00 78.50 193 ASN A C 1
ATOM 1502 O O . ASN A 1 193 ? 27.698 10.669 -37.541 1.00 78.50 193 ASN A O 1
ATOM 1506 N N . LYS A 1 194 ? 28.648 12.164 -36.162 1.00 79.75 194 LYS A N 1
ATOM 1507 C CA . LYS A 1 194 ? 27.660 13.235 -36.369 1.00 79.75 194 LYS A CA 1
ATOM 1508 C C . LYS A 1 194 ? 27.766 13.952 -37.723 1.00 79.75 194 LYS A C 1
ATOM 1510 O O . LYS A 1 194 ? 27.082 14.949 -37.939 1.00 79.75 194 LYS A O 1
ATOM 1515 N N . VAL A 1 195 ? 28.620 13.487 -38.635 1.00 72.75 195 VAL A N 1
ATOM 1516 C CA . VAL A 1 195 ? 28.778 14.098 -39.963 1.00 72.75 195 VAL A CA 1
ATOM 1517 C C . VAL A 1 195 ? 27.488 13.901 -40.768 1.00 72.75 195 VAL A C 1
ATOM 1519 O O . VAL A 1 195 ? 27.124 12.773 -41.077 1.00 72.75 195 VAL A O 1
ATOM 1522 N N . ASN A 1 196 ? 26.807 15.001 -41.115 1.00 77.06 196 ASN A N 1
ATOM 1523 C CA . ASN A 1 196 ? 25.504 15.020 -41.804 1.00 77.06 196 ASN A CA 1
ATOM 1524 C C . ASN A 1 196 ? 24.364 14.274 -41.070 1.00 77.06 196 ASN A C 1
ATOM 1526 O O . ASN A 1 196 ? 23.421 13.811 -41.712 1.00 77.06 196 ASN A O 1
ATOM 1530 N N . SER A 1 197 ? 24.440 14.168 -39.738 1.00 85.19 197 SER A N 1
ATOM 1531 C CA . SER A 1 197 ? 23.406 13.543 -38.897 1.00 85.19 197 SER A CA 1
ATOM 1532 C C . SER A 1 197 ? 22.136 14.397 -38.869 1.00 85.19 197 SER A C 1
ATOM 1534 O O . SER A 1 197 ? 22.148 15.535 -38.390 1.00 85.19 197 SER A O 1
ATOM 1536 N N . LYS A 1 198 ? 21.030 13.839 -39.372 1.00 86.44 198 LYS A N 1
ATOM 1537 C CA . LYS A 1 198 ? 19.719 14.508 -39.395 1.00 86.44 198 LYS A CA 1
ATOM 1538 C C . LYS A 1 198 ? 19.148 14.632 -37.987 1.00 86.44 198 LYS A C 1
ATOM 1540 O O . LYS A 1 198 ? 18.561 15.656 -37.653 1.00 86.44 198 LYS A O 1
ATOM 1545 N N . VAL A 1 199 ? 19.400 13.639 -37.132 1.00 88.19 199 VAL A N 1
ATOM 1546 C CA . VAL A 1 199 ? 19.060 13.697 -35.707 1.00 88.19 199 VAL A CA 1
ATOM 1547 C C . VAL A 1 199 ? 19.818 14.834 -35.031 1.00 88.19 199 VAL A C 1
ATOM 1549 O O . VAL A 1 199 ? 19.213 15.596 -34.293 1.00 88.19 199 VAL A O 1
ATOM 1552 N N . SER A 1 200 ? 21.115 15.021 -35.294 1.00 87.75 200 SER A N 1
ATOM 1553 C CA . SER A 1 200 ? 21.866 16.125 -34.674 1.00 87.75 200 SER A CA 1
ATOM 1554 C C . SER A 1 200 ? 21.332 17.505 -35.087 1.00 87.75 200 SER A C 1
ATOM 1556 O O . SER A 1 200 ? 21.255 18.403 -34.243 1.00 87.75 200 SER A O 1
ATOM 1558 N N . SER A 1 201 ? 20.909 17.671 -36.345 1.00 88.31 201 SER A N 1
ATOM 1559 C CA . SER A 1 201 ? 20.227 18.889 -36.808 1.00 88.31 201 SER A CA 1
ATOM 1560 C C . SER A 1 201 ? 18.889 19.104 -36.094 1.00 88.31 201 SER A C 1
ATOM 1562 O O . SER A 1 201 ? 18.666 20.187 -35.556 1.00 88.31 201 SER A O 1
ATOM 1564 N N . LEU A 1 202 ? 18.058 18.060 -36.001 1.00 89.75 202 LEU A N 1
ATOM 1565 C CA . LEU A 1 202 ? 16.774 18.078 -35.293 1.00 89.75 202 LEU A CA 1
ATOM 1566 C C . LEU A 1 202 ? 16.939 18.459 -33.812 1.00 89.75 202 LEU A C 1
ATOM 1568 O O . LEU A 1 202 ? 16.245 19.337 -33.304 1.00 89.75 202 LEU A O 1
ATOM 1572 N N . LEU A 1 203 ? 17.891 17.828 -33.120 1.00 90.00 203 LEU A N 1
ATOM 1573 C CA . LEU A 1 203 ? 18.166 18.089 -31.706 1.00 90.00 203 LEU A CA 1
ATOM 1574 C C . LEU A 1 203 ? 18.600 19.538 -31.468 1.00 90.00 203 LEU A C 1
ATOM 1576 O O . LEU A 1 203 ? 18.172 20.158 -30.498 1.00 90.00 203 LEU A O 1
ATOM 1580 N N . THR A 1 204 ? 19.414 20.089 -32.372 1.00 89.25 204 THR A N 1
ATOM 1581 C CA . THR A 1 204 ? 19.860 21.486 -32.297 1.00 89.25 204 THR A CA 1
ATOM 1582 C C . THR A 1 204 ? 18.697 22.449 -32.533 1.00 89.25 204 THR A C 1
ATOM 1584 O O . THR A 1 204 ? 18.553 23.415 -31.790 1.00 89.25 204 THR A O 1
ATOM 1587 N N . GLN A 1 205 ? 17.846 22.171 -33.526 1.00 90.12 205 GLN A N 1
ATOM 1588 C CA . GLN A 1 205 ? 16.679 22.995 -33.854 1.00 90.12 205 GLN A CA 1
ATOM 1589 C C . GLN A 1 205 ? 15.697 23.100 -32.682 1.00 90.12 205 GLN A C 1
ATOM 1591 O O . GLN A 1 205 ? 15.230 24.191 -32.369 1.00 90.12 205 GLN A O 1
ATOM 1596 N N . PHE A 1 206 ? 15.417 21.982 -32.013 1.00 90.00 206 PHE A N 1
ATOM 1597 C CA . PHE A 1 206 ? 14.418 21.912 -30.944 1.00 90.00 206 PHE A CA 1
ATOM 1598 C C . PHE A 1 206 ? 15.003 22.019 -29.527 1.00 90.00 206 PHE A C 1
ATOM 1600 O O . PHE A 1 206 ? 14.288 21.812 -28.550 1.00 90.00 206 PHE A O 1
ATOM 1607 N N . SER A 1 207 ? 16.293 22.356 -29.392 1.00 89.25 207 SER A N 1
ATOM 1608 C CA . SER A 1 207 ? 16.991 22.447 -28.096 1.00 89.25 207 SER A CA 1
ATOM 1609 C C . SER A 1 207 ? 16.866 21.174 -27.244 1.00 89.25 207 SER A C 1
ATOM 1611 O O . SER A 1 207 ? 16.670 21.220 -26.029 1.00 89.25 207 SER A O 1
ATOM 1613 N N . LEU A 1 208 ? 16.977 20.016 -27.891 1.00 91.00 208 LEU A N 1
ATOM 1614 C CA . LEU A 1 208 ? 16.854 18.706 -27.265 1.00 91.00 208 LEU A CA 1
ATOM 1615 C C . LEU A 1 208 ? 18.221 18.100 -26.964 1.00 91.00 208 LEU A C 1
ATOM 1617 O O . LEU A 1 208 ? 19.174 18.233 -27.731 1.00 91.00 208 LEU A O 1
ATOM 1621 N N . THR A 1 209 ? 18.299 17.359 -25.864 1.00 90.31 209 THR A N 1
ATOM 1622 C CA . THR A 1 209 ? 19.521 16.678 -25.435 1.00 90.31 209 THR A CA 1
ATOM 1623 C C . THR A 1 209 ? 19.360 15.170 -25.559 1.00 90.31 209 THR A C 1
ATOM 1625 O O . THR A 1 209 ? 18.423 14.591 -25.013 1.00 90.31 209 THR A O 1
ATOM 1628 N N . GLN A 1 210 ? 20.299 14.527 -26.253 1.00 91.06 210 GLN A N 1
ATOM 1629 C CA . GLN A 1 210 ? 20.437 13.073 -26.275 1.00 91.06 210 GLN A CA 1
ATOM 1630 C C . GLN A 1 210 ? 21.306 12.637 -25.084 1.00 91.06 210 GLN A C 1
ATOM 1632 O O . GLN A 1 210 ? 22.346 13.244 -24.831 1.00 91.06 210 GLN A O 1
ATOM 1637 N N . VAL A 1 211 ? 20.868 11.616 -24.340 1.00 87.00 211 VAL A N 1
ATOM 1638 C CA . VAL A 1 211 ? 21.468 11.238 -23.041 1.00 87.00 211 VAL A CA 1
ATOM 1639 C C . VAL A 1 211 ? 22.193 9.884 -23.025 1.00 87.00 211 VAL A C 1
ATOM 1641 O O . VAL A 1 211 ? 22.578 9.421 -21.953 1.00 87.00 211 VAL A O 1
ATOM 1644 N N . ILE A 1 212 ? 22.349 9.211 -24.168 1.00 85.75 212 ILE A N 1
ATOM 1645 C CA . ILE A 1 212 ? 23.035 7.907 -24.267 1.00 85.75 212 ILE A CA 1
ATOM 1646 C C . ILE A 1 212 ? 24.413 8.110 -24.896 1.00 85.75 212 ILE A C 1
ATOM 1648 O O . ILE A 1 212 ? 24.518 8.493 -26.057 1.00 85.75 212 ILE A O 1
ATOM 1652 N N . ASP A 1 213 ? 25.466 7.803 -24.147 1.00 81.81 213 ASP A N 1
ATOM 1653 C CA . ASP A 1 213 ? 26.868 8.009 -24.526 1.00 81.81 213 ASP A CA 1
ATOM 1654 C C . ASP A 1 213 ? 27.606 6.718 -24.934 1.00 81.81 213 ASP A C 1
ATOM 1656 O O . ASP A 1 213 ? 28.711 6.774 -25.477 1.00 81.81 213 ASP A O 1
ATOM 1660 N N . GLU A 1 214 ? 26.994 5.551 -24.723 1.00 80.06 214 GLU A N 1
ATOM 1661 C CA . GLU A 1 214 ? 27.544 4.243 -25.093 1.00 80.06 214 GLU A CA 1
ATOM 1662 C C . GLU A 1 214 ? 26.935 3.715 -26.410 1.00 80.06 214 GLU A C 1
ATOM 1664 O O . GLU A 1 214 ? 25.749 3.925 -26.661 1.00 80.06 214 GLU A O 1
ATOM 1669 N N . PRO A 1 215 ? 27.689 2.977 -27.254 1.00 81.44 215 PRO A N 1
ATOM 1670 C CA . PRO A 1 215 ? 27.139 2.370 -28.465 1.00 81.44 215 PRO A CA 1
ATOM 1671 C C . PRO A 1 215 ? 26.035 1.353 -28.155 1.00 81.44 215 PRO A C 1
ATOM 1673 O O . PRO A 1 215 ? 26.149 0.556 -27.222 1.00 81.44 215 PRO A O 1
ATOM 1676 N N . THR A 1 216 ? 24.994 1.340 -28.983 1.00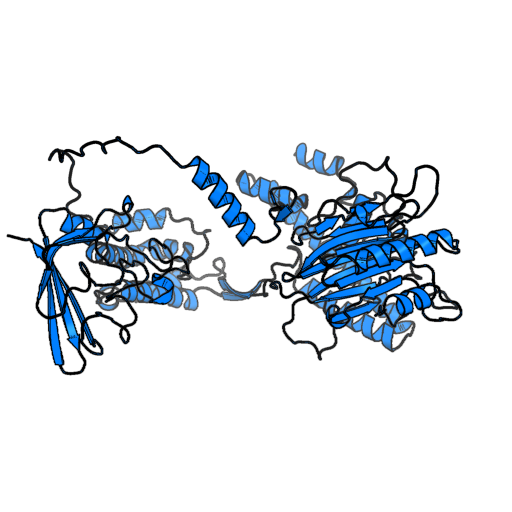 79.62 216 THR A N 1
ATOM 1677 C CA . THR A 1 216 ? 23.827 0.454 -28.840 1.00 79.62 216 THR A CA 1
ATOM 1678 C C . THR A 1 216 ? 23.821 -0.666 -29.869 1.00 79.62 216 THR A C 1
ATOM 1680 O O . THR A 1 216 ? 23.241 -1.720 -29.623 1.00 79.62 216 THR A O 1
ATOM 1683 N N . HIS A 1 217 ? 24.555 -0.494 -30.969 1.00 80.81 217 HIS A N 1
ATOM 1684 C CA . HIS A 1 217 ? 24.802 -1.515 -31.971 1.00 80.81 217 HIS A CA 1
ATOM 1685 C C . HIS A 1 217 ? 26.297 -1.870 -32.053 1.00 80.81 217 HIS A C 1
ATOM 1687 O O . HIS A 1 217 ? 27.158 -0.991 -32.089 1.00 80.81 217 HIS A O 1
ATOM 1693 N N . PHE A 1 218 ? 26.620 -3.158 -32.111 1.00 75.38 218 PHE A N 1
ATOM 1694 C CA . PHE A 1 218 ? 27.977 -3.697 -32.194 1.00 75.38 218 PHE A CA 1
ATOM 1695 C C . PHE A 1 218 ? 28.040 -4.710 -33.328 1.00 75.38 218 PHE A C 1
ATOM 1697 O O . PHE A 1 218 ? 27.165 -5.546 -33.434 1.00 75.38 218 PHE A O 1
ATOM 1704 N N . THR A 1 219 ? 29.084 -4.705 -34.142 1.00 70.50 219 THR A N 1
ATOM 1705 C CA . THR A 1 219 ? 29.433 -5.798 -35.058 1.00 70.50 219 THR A CA 1
ATOM 1706 C C . THR A 1 219 ? 30.816 -6.333 -34.680 1.00 70.50 219 THR A C 1
ATOM 1708 O O . THR A 1 219 ? 31.437 -5.863 -33.728 1.00 70.50 219 THR A O 1
ATOM 1711 N N . GLU A 1 220 ? 31.336 -7.328 -35.402 1.00 66.88 220 GLU A N 1
ATOM 1712 C CA . GLU A 1 220 ? 32.710 -7.808 -35.176 1.00 66.88 220 GLU A CA 1
ATOM 1713 C C . GLU A 1 220 ? 33.776 -6.741 -35.485 1.00 66.88 220 GLU A C 1
ATOM 1715 O O . GLU A 1 220 ? 34.912 -6.871 -35.035 1.00 66.88 220 GLU A O 1
ATOM 1720 N N . GLN A 1 221 ? 33.416 -5.693 -36.238 1.00 67.00 221 GLN A N 1
ATOM 1721 C CA . GLN A 1 221 ? 34.353 -4.716 -36.804 1.00 67.00 221 GLN A CA 1
ATOM 1722 C C . GLN A 1 221 ? 33.957 -3.251 -36.548 1.00 67.00 221 GLN A C 1
ATOM 1724 O O . GLN A 1 221 ? 34.765 -2.356 -36.780 1.00 67.00 221 GLN A O 1
ATOM 1729 N N . SER A 1 222 ? 32.736 -2.978 -36.078 1.00 78.31 222 SER A N 1
ATOM 1730 C CA . SER A 1 222 ? 32.216 -1.620 -35.884 1.00 78.31 222 SER A CA 1
ATOM 1731 C C . SER A 1 222 ? 31.275 -1.516 -34.685 1.00 78.31 222 SER A C 1
ATOM 1733 O O . SER A 1 222 ? 30.725 -2.509 -34.216 1.00 78.31 222 SER A O 1
ATOM 1735 N N . SER A 1 223 ? 31.061 -0.299 -34.195 1.00 82.44 223 SER A N 1
ATOM 1736 C CA . SER A 1 223 ? 29.999 0.028 -33.245 1.00 82.44 223 SER A CA 1
ATOM 1737 C C . SER A 1 223 ? 29.250 1.273 -33.720 1.00 82.44 223 SER A C 1
ATOM 1739 O O . SER A 1 223 ? 29.792 2.110 -34.446 1.00 82.44 223 SER A O 1
ATOM 1741 N N . SER A 1 224 ? 27.967 1.376 -33.396 1.00 84.50 224 SER A N 1
ATOM 1742 C CA . SER A 1 224 ? 27.103 2.488 -33.802 1.00 84.50 224 SER A CA 1
ATOM 1743 C C . SER A 1 224 ? 26.102 2.802 -32.699 1.00 84.50 224 SER A C 1
ATOM 1745 O O . SER A 1 224 ? 25.714 1.919 -31.936 1.00 84.50 224 SER A O 1
ATOM 1747 N N . LEU A 1 225 ? 25.702 4.065 -32.600 1.00 87.19 225 LEU A N 1
ATOM 1748 C CA . LEU A 1 225 ? 24.683 4.527 -31.662 1.00 87.19 225 LEU A CA 1
ATOM 1749 C C . LEU A 1 225 ? 23.435 4.891 -32.461 1.00 87.19 225 LEU A C 1
ATOM 1751 O O . LEU A 1 225 ? 23.393 5.958 -33.067 1.00 87.19 225 LEU A O 1
ATOM 1755 N N . LEU A 1 226 ? 22.481 3.961 -32.512 1.00 85.44 226 LEU A N 1
ATOM 1756 C CA . LEU A 1 226 ? 21.253 4.066 -33.312 1.00 85.44 226 LEU A CA 1
ATOM 1757 C C . LEU A 1 226 ? 20.032 4.272 -32.411 1.00 85.44 226 LEU A C 1
ATOM 1759 O O . LEU A 1 226 ? 19.237 5.184 -32.632 1.00 85.44 226 LEU A O 1
ATOM 1763 N N . ASP A 1 227 ? 19.938 3.464 -31.355 1.00 86.19 227 ASP A N 1
ATOM 1764 C CA . ASP A 1 227 ? 18.935 3.614 -30.306 1.00 86.19 227 ASP A CA 1
ATOM 1765 C C . ASP A 1 227 ? 19.288 4.775 -29.372 1.00 86.19 227 ASP A C 1
ATOM 1767 O O . ASP A 1 227 ? 20.370 4.793 -28.779 1.00 86.19 227 ASP A O 1
ATOM 1771 N N . ILE A 1 228 ? 18.383 5.740 -29.211 1.00 88.62 228 ILE A N 1
ATOM 1772 C CA . ILE A 1 228 ? 18.643 6.948 -28.415 1.00 88.62 228 ILE A CA 1
ATOM 1773 C C . ILE A 1 228 ? 17.540 7.227 -27.393 1.00 88.62 228 ILE A C 1
ATOM 1775 O O . ILE A 1 228 ? 16.425 6.709 -27.480 1.00 88.62 228 ILE A O 1
ATOM 1779 N N . ILE A 1 229 ? 17.873 8.062 -26.409 1.00 89.69 229 ILE A N 1
ATOM 1780 C CA . ILE A 1 229 ? 16.921 8.703 -25.500 1.00 89.69 229 ILE A CA 1
ATOM 1781 C C . ILE A 1 229 ? 17.177 10.205 -25.582 1.00 89.69 229 ILE A C 1
ATOM 1783 O O . ILE A 1 229 ? 18.325 10.639 -25.465 1.00 89.69 229 ILE A O 1
ATOM 1787 N N . VAL A 1 230 ? 16.118 10.973 -25.806 1.00 92.12 230 VAL A N 1
ATOM 1788 C CA . VAL A 1 230 ? 16.137 12.412 -26.068 1.00 92.12 230 VAL A CA 1
ATOM 1789 C C . VAL A 1 230 ? 15.136 13.112 -25.152 1.00 92.12 230 VAL A C 1
ATOM 1791 O O . VAL A 1 230 ? 14.036 12.606 -24.951 1.00 92.12 230 VAL A O 1
ATOM 1794 N N . THR A 1 231 ? 15.496 14.271 -24.603 1.00 92.12 231 THR A N 1
ATOM 1795 C CA . THR A 1 231 ? 14.610 15.081 -23.748 1.00 92.12 231 THR A CA 1
ATOM 1796 C C . THR A 1 231 ? 14.930 16.574 -23.855 1.00 92.12 231 THR A C 1
ATOM 1798 O O . THR A 1 231 ? 16.071 16.941 -24.146 1.00 92.12 231 THR A O 1
ATOM 1801 N N . ASN A 1 232 ? 13.941 17.439 -23.608 1.00 90.38 232 ASN A N 1
ATOM 1802 C CA . ASN A 1 232 ? 14.140 18.880 -23.387 1.00 90.38 232 ASN A CA 1
ATOM 1803 C C . ASN A 1 232 ? 14.402 19.228 -21.905 1.00 90.38 232 ASN A C 1
ATOM 1805 O O . ASN A 1 232 ? 14.817 20.344 -21.610 1.00 90.38 232 ASN A O 1
ATOM 1809 N N . ASP A 1 233 ? 14.215 18.283 -20.978 1.00 87.50 233 ASP A N 1
ATOM 1810 C CA . ASP A 1 233 ? 14.545 18.437 -19.557 1.00 87.50 233 ASP A CA 1
ATOM 1811 C C . ASP A 1 233 ? 15.491 17.320 -19.106 1.00 87.50 233 ASP A C 1
ATOM 1813 O O . ASP A 1 233 ? 15.070 16.222 -18.741 1.00 87.50 233 ASP A O 1
ATOM 1817 N N . VAL A 1 234 ? 16.796 17.591 -19.094 1.00 84.25 234 VAL A N 1
ATOM 1818 C CA . VAL A 1 234 ? 17.811 16.608 -18.674 1.00 84.25 234 VAL A CA 1
ATOM 1819 C C . VAL A 1 234 ? 17.649 16.221 -17.199 1.00 84.25 234 VAL A C 1
ATOM 1821 O O . VAL A 1 234 ? 17.910 15.076 -16.839 1.00 84.25 234 VAL A O 1
ATOM 1824 N N . ASN A 1 235 ? 17.146 17.123 -16.348 1.00 81.31 235 ASN A N 1
ATOM 1825 C CA . ASN A 1 235 ? 16.943 16.843 -14.921 1.00 81.31 235 ASN A CA 1
ATOM 1826 C C . ASN A 1 235 ? 15.784 15.865 -14.671 1.00 81.31 235 ASN A C 1
ATOM 1828 O O . ASN A 1 235 ? 15.675 15.287 -13.583 1.00 81.31 235 ASN A O 1
ATOM 1832 N N . SER A 1 236 ? 14.928 15.657 -15.675 1.00 79.19 236 SER A N 1
ATOM 1833 C CA . SER A 1 236 ? 13.903 14.618 -15.641 1.00 79.19 236 SER A CA 1
ATOM 1834 C C . SER A 1 236 ? 14.493 13.207 -15.731 1.00 79.19 236 SER A C 1
ATOM 1836 O O . SER A 1 236 ? 13.836 12.263 -15.297 1.00 79.19 236 SER A O 1
ATOM 1838 N N . ILE A 1 237 ? 15.725 13.038 -16.231 1.00 82.00 237 ILE A N 1
ATOM 1839 C CA . ILE A 1 237 ? 16.386 11.736 -16.382 1.00 82.00 237 ILE A CA 1
ATOM 1840 C C . ILE A 1 237 ? 17.457 11.585 -15.303 1.00 82.00 237 ILE A C 1
ATOM 1842 O O . ILE A 1 237 ? 18.510 12.211 -15.342 1.00 82.00 237 ILE A O 1
ATOM 1846 N N . VAL A 1 238 ? 17.210 10.707 -14.333 1.00 76.75 238 VAL A N 1
ATOM 1847 C CA . VAL A 1 238 ? 18.142 10.480 -13.215 1.00 76.75 238 VAL A CA 1
ATOM 1848 C C . VAL A 1 238 ? 19.256 9.501 -13.574 1.00 76.75 238 VAL A C 1
ATOM 1850 O O . VAL A 1 238 ? 20.341 9.525 -12.994 1.00 76.75 238 VAL A O 1
ATOM 1853 N N . TYR A 1 239 ? 18.991 8.621 -14.533 1.00 77.81 239 TYR A N 1
ATOM 1854 C CA . TYR A 1 239 ? 19.975 7.684 -15.050 1.00 77.81 239 TYR A CA 1
ATOM 1855 C C . TYR A 1 239 ? 19.651 7.336 -16.496 1.00 77.81 239 TYR A C 1
ATOM 1857 O O . TYR A 1 239 ? 18.490 7.104 -16.827 1.00 77.81 239 TYR A O 1
ATOM 1865 N N . SER A 1 240 ? 20.680 7.240 -17.326 1.00 80.94 240 SER A N 1
ATOM 1866 C CA . SER A 1 240 ? 20.624 6.691 -18.674 1.00 80.94 240 SER A CA 1
ATOM 1867 C C . SER A 1 240 ? 21.782 5.708 -18.864 1.00 80.94 240 SER A C 1
ATOM 1869 O O . SER A 1 240 ? 22.821 5.817 -18.209 1.00 80.94 240 SER A O 1
ATOM 1871 N N . GLY A 1 241 ? 21.601 4.700 -19.715 1.00 77.31 241 GLY A N 1
ATOM 1872 C CA . GLY A 1 241 ? 22.672 3.758 -20.030 1.00 77.31 241 GLY A CA 1
ATOM 1873 C C . GLY A 1 241 ? 22.261 2.628 -20.964 1.00 77.31 241 GLY A C 1
ATOM 1874 O O . GLY A 1 241 ? 21.099 2.506 -21.352 1.00 77.31 241 GLY A O 1
ATOM 1875 N N . VAL A 1 242 ? 23.227 1.773 -21.305 1.00 75.38 242 VAL A N 1
ATOM 1876 C CA . VAL A 1 242 ? 23.034 0.667 -22.248 1.00 75.38 242 VAL A CA 1
ATOM 1877 C C . VAL A 1 242 ? 23.029 -0.685 -21.523 1.00 75.38 242 VAL A C 1
ATOM 1879 O O . VAL A 1 242 ? 23.932 -1.053 -20.761 1.00 75.38 242 VAL A O 1
ATOM 1882 N N . GLY A 1 243 ? 21.958 -1.445 -21.746 1.00 65.81 243 GLY A N 1
ATOM 1883 C CA . GLY A 1 243 ? 21.720 -2.759 -21.167 1.00 65.81 243 GLY A CA 1
ATOM 1884 C C . GLY A 1 243 ? 22.565 -3.871 -21.797 1.00 65.81 243 GLY A C 1
ATOM 1885 O O . GLY A 1 243 ? 23.511 -3.647 -22.543 1.00 65.81 243 GLY A O 1
ATOM 1886 N N . SER A 1 244 ? 22.268 -5.122 -21.439 1.00 61.69 244 SER A N 1
ATOM 1887 C CA . SER A 1 244 ? 22.950 -6.294 -22.021 1.00 61.69 244 SER A CA 1
ATOM 1888 C C . SER A 1 244 ? 22.096 -6.904 -23.134 1.00 61.69 244 SER A C 1
ATOM 1890 O O . SER A 1 244 ? 20.877 -6.916 -22.965 1.00 61.69 244 SER A O 1
ATOM 1892 N N . PRO A 1 245 ? 22.694 -7.450 -24.211 1.00 59.53 245 PRO A N 1
ATOM 1893 C CA . PRO A 1 245 ? 21.951 -8.153 -25.255 1.00 59.53 245 PRO A CA 1
ATOM 1894 C C . PRO A 1 245 ? 21.117 -9.308 -24.685 1.00 59.53 245 PRO A C 1
ATOM 1896 O O . PRO A 1 245 ? 21.590 -10.045 -23.814 1.00 59.53 245 PRO A O 1
ATOM 1899 N N . LEU A 1 246 ? 19.893 -9.464 -25.193 1.00 51.06 246 LEU A N 1
ATOM 1900 C CA . LEU A 1 246 ? 18.885 -10.384 -24.654 1.00 51.06 246 LEU A CA 1
ATOM 1901 C C . LEU A 1 246 ? 19.080 -11.846 -25.107 1.00 51.06 246 LEU A C 1
ATOM 1903 O O . LEU A 1 246 ? 18.870 -12.764 -24.313 1.00 51.06 246 LEU A O 1
ATOM 1907 N N . LEU A 1 247 ? 19.519 -12.091 -26.352 1.00 47.12 247 LEU A N 1
ATOM 1908 C CA . LEU A 1 247 ? 19.530 -13.424 -26.983 1.00 47.12 247 LEU A CA 1
ATOM 1909 C C . LEU A 1 247 ? 20.727 -13.651 -27.936 1.00 47.12 247 LEU A C 1
ATOM 1911 O O . LEU A 1 247 ? 21.351 -12.707 -28.415 1.00 47.12 247 LEU A O 1
ATOM 1915 N N . ASP A 1 248 ? 21.029 -14.923 -28.247 1.00 40.31 248 ASP A N 1
ATOM 1916 C CA . ASP A 1 248 ? 22.173 -15.343 -29.092 1.00 40.31 248 ASP A CA 1
ATOM 1917 C C . ASP A 1 248 ? 22.138 -14.753 -30.521 1.00 40.31 248 ASP A C 1
ATOM 1919 O O . ASP A 1 248 ? 23.191 -14.488 -31.103 1.00 40.31 248 ASP A O 1
ATOM 1923 N N . LYS A 1 249 ? 20.946 -14.499 -31.088 1.00 42.31 249 LYS A N 1
ATOM 1924 C CA . LYS A 1 249 ? 20.784 -13.908 -32.435 1.00 42.31 249 LYS A CA 1
ATOM 1925 C C . LYS A 1 249 ? 20.903 -12.382 -32.472 1.00 42.31 249 LYS A C 1
ATOM 1927 O O . LYS A 1 249 ? 21.049 -11.820 -33.550 1.00 42.31 249 LYS A O 1
ATOM 1932 N N . THR A 1 250 ? 20.895 -11.714 -31.320 1.00 51.06 250 THR A N 1
ATOM 1933 C CA . THR A 1 250 ? 20.958 -10.245 -31.215 1.00 51.06 250 THR A CA 1
ATOM 1934 C C . THR A 1 250 ? 22.206 -9.784 -30.489 1.00 51.06 250 THR A C 1
ATOM 1936 O O . THR A 1 250 ? 22.215 -8.733 -29.854 1.00 51.06 250 THR A O 1
ATOM 1939 N N . ARG A 1 251 ? 23.290 -10.554 -30.640 1.00 53.97 251 ARG A N 1
ATOM 1940 C CA . ARG A 1 251 ? 24.667 -10.230 -30.225 1.00 53.97 251 ARG A CA 1
ATOM 1941 C C . ARG A 1 251 ? 25.138 -8.825 -30.628 1.00 53.97 251 ARG A C 1
ATOM 1943 O O . ARG A 1 251 ? 26.169 -8.380 -30.135 1.00 53.97 251 ARG A O 1
ATOM 1950 N N . PHE A 1 252 ? 24.396 -8.167 -31.513 1.00 62.34 252 PHE A N 1
ATOM 1951 C CA . PHE A 1 252 ? 24.712 -6.885 -32.100 1.00 62.34 252 PHE A CA 1
ATOM 1952 C C . PHE A 1 252 ? 23.863 -5.718 -31.581 1.00 62.34 252 PHE A C 1
ATOM 1954 O O . PHE A 1 252 ? 24.283 -4.601 -31.800 1.00 62.34 252 PHE A O 1
ATOM 1961 N N . HIS A 1 253 ? 22.740 -5.919 -30.873 1.00 71.00 253 HIS A N 1
ATOM 1962 C CA . HIS A 1 253 ? 21.914 -4.813 -30.351 1.00 71.00 253 HIS A CA 1
ATOM 1963 C C . HIS A 1 253 ? 21.773 -4.871 -28.825 1.00 71.00 253 HIS A C 1
ATOM 1965 O O . HIS A 1 253 ? 21.416 -5.905 -28.250 1.00 71.00 253 HIS A O 1
ATOM 1971 N N . CYS A 1 254 ? 22.021 -3.740 -28.173 1.00 70.44 254 CYS A N 1
ATOM 1972 C CA . CYS A 1 254 ? 21.870 -3.540 -26.742 1.00 70.44 254 CYS A CA 1
ATOM 1973 C C . CYS A 1 254 ? 20.707 -2.572 -26.469 1.00 70.44 254 CYS A C 1
ATOM 1975 O O . CYS A 1 254 ? 20.670 -1.496 -27.061 1.00 70.44 254 CYS A O 1
ATOM 1977 N N . PRO A 1 255 ? 19.786 -2.906 -25.548 1.00 74.50 255 PRO A N 1
ATOM 1978 C CA . PRO A 1 255 ? 18.664 -2.031 -25.216 1.00 74.50 255 PRO A CA 1
ATOM 1979 C C . PRO A 1 255 ? 19.138 -0.771 -24.483 1.00 74.50 255 PRO A C 1
ATOM 1981 O O . PRO A 1 255 ? 20.077 -0.845 -23.685 1.00 74.50 255 PRO A O 1
ATOM 1984 N N . VAL A 1 256 ? 18.460 0.358 -24.686 1.00 77.75 256 VAL A N 1
ATOM 1985 C CA . VAL A 1 256 ? 18.707 1.596 -23.927 1.00 77.75 256 VAL A CA 1
ATOM 1986 C C . VAL A 1 256 ? 17.778 1.675 -22.725 1.00 77.75 256 VAL A C 1
ATOM 1988 O O . VAL A 1 256 ? 16.608 1.302 -22.790 1.00 77.75 256 VAL A O 1
ATOM 1991 N N . ILE A 1 257 ? 18.316 2.133 -21.602 1.00 77.25 257 ILE A N 1
ATOM 1992 C CA . ILE A 1 257 ? 17.635 2.211 -20.313 1.00 77.25 257 ILE A CA 1
ATOM 1993 C C . ILE A 1 257 ? 17.660 3.664 -19.851 1.00 77.25 257 ILE A C 1
ATOM 1995 O O . ILE A 1 257 ? 18.723 4.281 -19.840 1.00 77.25 257 ILE A O 1
ATOM 1999 N N . GLY A 1 258 ? 16.511 4.182 -19.420 1.00 78.12 258 GLY A N 1
ATOM 2000 C CA . GLY A 1 258 ? 16.393 5.513 -18.833 1.00 78.12 258 GLY A CA 1
ATOM 2001 C C . GLY A 1 258 ? 15.506 5.504 -17.592 1.00 78.12 258 GLY A C 1
ATOM 2002 O O . GLY A 1 258 ? 14.504 4.798 -17.535 1.00 78.12 258 GLY A O 1
ATOM 2003 N N . PHE A 1 259 ? 15.872 6.253 -16.555 1.00 78.88 259 PHE A N 1
ATOM 2004 C CA . PHE A 1 259 ? 15.123 6.359 -15.302 1.00 78.88 259 PHE A CA 1
ATOM 2005 C C . PHE A 1 259 ? 14.565 7.771 -15.176 1.00 78.88 259 PHE A C 1
ATOM 2007 O O . PHE A 1 259 ? 15.318 8.718 -14.960 1.00 78.88 259 PHE A O 1
ATOM 2014 N N . LEU A 1 260 ? 13.246 7.903 -15.293 1.00 80.00 260 LEU A N 1
ATOM 2015 C CA . LEU A 1 260 ? 12.561 9.183 -15.142 1.00 80.00 260 LEU A CA 1
ATOM 2016 C C . LEU A 1 260 ? 12.411 9.534 -13.666 1.00 80.00 260 LEU A C 1
ATOM 2018 O O . LEU A 1 260 ? 12.116 8.672 -12.841 1.00 80.00 260 LEU A O 1
ATOM 2022 N N . ASN A 1 261 ? 12.586 10.800 -13.323 1.00 73.38 261 ASN A N 1
ATOM 2023 C CA . ASN A 1 261 ? 12.412 11.308 -11.975 1.00 73.38 261 ASN A CA 1
ATOM 2024 C C . ASN A 1 261 ? 10.924 11.248 -11.583 1.00 73.38 261 ASN A C 1
ATOM 2026 O O . ASN A 1 261 ? 10.099 11.981 -12.124 1.00 73.38 261 ASN A O 1
ATOM 2030 N N . SER A 1 262 ? 10.556 10.376 -10.639 1.00 65.06 262 SER A N 1
ATOM 2031 C CA . SER A 1 262 ? 9.176 10.263 -10.156 1.00 65.06 262 SER A CA 1
ATOM 2032 C C . SER A 1 262 ? 9.154 10.072 -8.653 1.00 65.06 262 SER A C 1
ATOM 2034 O O . SER A 1 262 ? 9.701 9.096 -8.192 1.00 65.06 262 SER A O 1
ATOM 2036 N N . SER A 1 263 ? 8.483 10.920 -7.879 1.00 51.69 263 SER A N 1
ATOM 2037 C CA . SER A 1 263 ? 8.416 10.867 -6.419 1.00 51.69 263 SER A CA 1
ATOM 2038 C C . SER A 1 263 ? 7.489 9.777 -5.849 1.00 51.69 263 SER A C 1
ATOM 2040 O O . SER A 1 263 ? 7.442 9.634 -4.625 1.00 51.69 263 SER A O 1
ATOM 2042 N N . LYS A 1 264 ? 6.805 8.940 -6.652 1.00 47.28 264 LYS A N 1
ATOM 2043 C CA . LYS A 1 264 ? 5.866 7.933 -6.108 1.00 47.28 264 LYS A CA 1
ATOM 2044 C C . LYS A 1 264 ? 6.545 6.753 -5.385 1.00 47.28 264 LYS A C 1
ATOM 2046 O O . LYS A 1 264 ? 7.534 6.177 -5.829 1.00 47.28 264 LYS A O 1
ATOM 2051 N N . LEU A 1 265 ? 5.951 6.426 -4.231 1.00 44.78 265 LEU A N 1
ATOM 2052 C CA . LEU A 1 265 ? 6.410 5.556 -3.144 1.00 44.78 265 LEU A CA 1
ATOM 2053 C C . LEU A 1 265 ? 6.906 4.174 -3.593 1.00 44.78 265 LEU A C 1
ATOM 2055 O O . LEU A 1 265 ? 6.114 3.292 -3.932 1.00 44.78 265 LEU A O 1
ATOM 2059 N N . GLN A 1 266 ? 8.204 3.906 -3.418 1.00 42.31 266 GLN A N 1
ATOM 2060 C CA . GLN A 1 266 ? 8.641 2.528 -3.218 1.00 42.31 266 GLN A CA 1
ATOM 2061 C C . GLN A 1 266 ? 7.841 1.937 -2.047 1.00 42.31 266 GLN A C 1
ATOM 2063 O O . GLN A 1 266 ? 7.876 2.463 -0.930 1.00 42.31 266 GLN A O 1
ATOM 2068 N N . GLN A 1 267 ? 7.165 0.808 -2.269 1.00 50.69 267 GLN A N 1
ATOM 2069 C CA . GLN A 1 267 ? 6.749 -0.045 -1.161 1.00 50.69 267 GLN A CA 1
ATOM 2070 C C . GLN A 1 267 ? 8.023 -0.520 -0.457 1.00 50.69 267 GLN A C 1
ATOM 2072 O O . GLN A 1 267 ? 8.658 -1.487 -0.886 1.00 50.69 267 GLN A O 1
ATOM 2077 N N . LYS A 1 268 ? 8.433 0.213 0.587 1.00 46.53 268 LYS A N 1
ATOM 2078 C CA . LYS A 1 268 ? 9.645 -0.074 1.356 1.00 46.53 268 LYS A CA 1
ATOM 2079 C C . LYS A 1 268 ? 9.622 -1.541 1.757 1.00 46.53 268 LYS A C 1
ATOM 2081 O O . LYS A 1 268 ? 8.619 -2.040 2.272 1.00 46.53 268 LYS A O 1
ATOM 2086 N N . SER A 1 269 ? 10.738 -2.232 1.530 1.00 56.00 269 SER A N 1
ATOM 2087 C CA . SER A 1 269 ? 10.905 -3.563 2.090 1.00 56.00 269 SER A CA 1
ATOM 2088 C C . SER A 1 269 ? 10.869 -3.433 3.608 1.00 56.00 269 SER A C 1
ATOM 2090 O O . SER A 1 269 ? 11.790 -2.861 4.195 1.00 56.00 269 SER A O 1
ATOM 2092 N N . SER A 1 270 ? 9.801 -3.903 4.238 1.00 63.81 270 SER A N 1
ATOM 2093 C CA . SER A 1 270 ? 9.660 -3.815 5.683 1.00 63.81 270 SER A CA 1
ATOM 2094 C C . SER A 1 270 ? 10.348 -5.006 6.333 1.00 63.81 270 SER A C 1
ATOM 2096 O O . SER A 1 270 ? 10.300 -6.139 5.843 1.00 63.81 270 SER A O 1
ATOM 2098 N N . ARG A 1 271 ? 11.034 -4.751 7.446 1.00 72.25 271 ARG A N 1
ATOM 2099 C CA . ARG A 1 271 ? 11.439 -5.827 8.344 1.00 72.25 271 ARG A CA 1
ATOM 2100 C C . ARG A 1 271 ? 10.251 -6.132 9.238 1.00 72.25 271 ARG A C 1
ATOM 2102 O O . ARG A 1 271 ? 9.685 -5.220 9.828 1.00 72.25 271 ARG A O 1
ATOM 2109 N N . ARG A 1 272 ? 9.867 -7.400 9.315 1.00 73.94 272 ARG A N 1
ATOM 2110 C CA . ARG A 1 272 ? 8.789 -7.862 10.188 1.00 73.94 272 ARG A CA 1
ATOM 2111 C C . ARG A 1 272 ? 9.302 -9.014 11.041 1.00 73.94 272 ARG A C 1
ATOM 2113 O O . ARG A 1 272 ? 9.898 -9.951 10.505 1.00 73.94 272 ARG A O 1
ATOM 2120 N N . LYS A 1 273 ? 9.061 -8.943 12.352 1.00 80.94 273 LYS A N 1
ATOM 2121 C CA . LYS A 1 273 ? 9.205 -10.083 13.265 1.00 80.94 273 LYS A CA 1
ATOM 2122 C C . LYS A 1 273 ? 8.091 -11.078 12.951 1.00 80.94 273 LYS A C 1
ATOM 2124 O O . LYS A 1 273 ? 6.922 -10.699 12.884 1.00 80.94 273 LYS A O 1
ATOM 2129 N N . ILE A 1 274 ? 8.457 -12.327 12.706 1.00 84.44 274 ILE A N 1
ATOM 2130 C CA . ILE A 1 274 ? 7.506 -13.422 12.543 1.00 84.44 274 ILE A CA 1
ATOM 2131 C C . ILE A 1 274 ? 7.757 -14.479 13.609 1.00 84.44 274 ILE A C 1
ATOM 2133 O O . ILE A 1 274 ? 8.904 -14.815 13.912 1.00 84.44 274 ILE A O 1
ATOM 2137 N N . TRP A 1 275 ? 6.666 -14.988 14.159 1.00 85.62 275 TRP A N 1
ATOM 2138 C CA . TRP A 1 275 ? 6.652 -16.055 15.145 1.00 85.62 275 TRP A CA 1
ATOM 2139 C C . TRP A 1 275 ? 6.623 -17.412 14.446 1.00 85.62 275 TRP A C 1
ATOM 2141 O O . TRP A 1 275 ? 5.959 -17.577 13.421 1.00 85.62 275 TRP A O 1
ATOM 2151 N N . LEU A 1 276 ? 7.356 -18.379 14.988 1.00 88.75 276 LEU A N 1
ATOM 2152 C CA . LEU A 1 276 ? 7.363 -19.764 14.528 1.00 88.75 276 LEU A CA 1
ATOM 2153 C C . LEU A 1 276 ? 6.460 -20.589 15.447 1.00 88.75 276 LEU A C 1
ATOM 2155 O O . LEU A 1 276 ? 6.941 -21.383 16.246 1.00 88.75 276 LEU A O 1
ATOM 2159 N N . TYR A 1 277 ? 5.149 -20.367 15.340 1.00 87.19 277 TYR A N 1
ATOM 2160 C CA . TYR A 1 277 ? 4.150 -20.992 16.215 1.00 87.19 277 TYR A CA 1
ATOM 2161 C C . TYR A 1 277 ? 4.198 -22.527 16.202 1.00 87.19 277 TYR A C 1
ATOM 2163 O O . TYR A 1 277 ? 4.008 -23.154 17.234 1.00 87.19 277 TYR A O 1
ATOM 2171 N N . ASP A 1 278 ? 4.535 -23.142 15.069 1.00 84.81 278 ASP A N 1
ATOM 2172 C CA . ASP A 1 278 ? 4.636 -24.607 14.966 1.00 84.81 278 ASP A CA 1
ATOM 2173 C C . ASP A 1 278 ? 5.864 -25.183 15.700 1.00 84.81 278 ASP A C 1
ATOM 2175 O O . ASP A 1 278 ? 5.992 -26.394 15.842 1.00 84.81 278 ASP A O 1
ATOM 2179 N N . CYS A 1 279 ? 6.765 -24.316 16.171 1.00 86.69 279 CYS A N 1
ATOM 2180 C CA . CYS A 1 279 ? 7.934 -24.657 16.979 1.00 86.69 279 CYS A CA 1
ATOM 2181 C C . CYS A 1 279 ? 7.846 -24.085 18.407 1.00 86.69 279 CYS A C 1
ATOM 2183 O O . CYS A 1 279 ? 8.871 -24.010 19.081 1.00 86.69 279 CYS A O 1
ATOM 2185 N N . GLY A 1 280 ? 6.675 -23.597 18.833 1.00 88.62 280 GLY A N 1
ATOM 2186 C CA . GLY A 1 280 ? 6.478 -22.993 20.152 1.00 88.62 280 GLY A CA 1
ATOM 2187 C C . GLY A 1 280 ? 6.290 -24.021 21.268 1.00 88.62 280 GLY A C 1
ATOM 2188 O O . GLY A 1 280 ? 5.654 -25.052 21.059 1.00 88.62 280 GLY A O 1
ATOM 2189 N N . ASP A 1 281 ? 6.806 -23.710 22.459 1.00 92.69 281 ASP A N 1
ATOM 2190 C CA . ASP A 1 281 ? 6.558 -24.463 23.692 1.00 92.69 281 ASP A CA 1
ATOM 2191 C C . ASP A 1 281 ? 5.342 -23.877 24.428 1.00 92.69 281 ASP A C 1
ATOM 2193 O O . ASP A 1 281 ? 5.436 -22.912 25.190 1.00 92.69 281 ASP A O 1
ATOM 2197 N N . TYR A 1 282 ? 4.165 -24.438 24.159 1.00 92.88 282 TYR A N 1
ATOM 2198 C CA . TYR A 1 282 ? 2.909 -23.926 24.707 1.00 92.88 282 TYR A CA 1
ATOM 2199 C C . TYR A 1 282 ? 2.680 -24.291 26.179 1.00 92.88 282 TYR A C 1
ATOM 2201 O O . TYR A 1 282 ? 1.935 -23.590 26.864 1.00 92.88 282 TYR A O 1
ATOM 2209 N N . ASP A 1 283 ? 3.329 -25.342 26.684 1.00 92.88 283 ASP A N 1
ATOM 2210 C CA . ASP A 1 283 ? 3.274 -25.689 28.106 1.00 92.88 283 ASP A CA 1
ATOM 2211 C C . ASP A 1 283 ? 4.014 -24.640 28.929 1.00 92.88 283 ASP A C 1
ATOM 2213 O O . ASP A 1 283 ? 3.465 -24.103 29.895 1.00 92.88 283 ASP A O 1
ATOM 2217 N N . LYS A 1 284 ? 5.213 -24.252 28.479 1.00 92.88 284 LYS A N 1
ATOM 2218 C CA . LYS A 1 284 ? 5.950 -23.137 29.072 1.00 92.88 284 LYS A CA 1
ATOM 2219 C C . LYS A 1 284 ? 5.171 -21.826 28.965 1.00 92.88 284 LYS A C 1
ATOM 2221 O O . LYS A 1 284 ? 5.086 -21.095 29.943 1.00 92.88 284 LYS A O 1
ATOM 2226 N N . PHE A 1 285 ? 4.562 -21.539 27.811 1.00 95.12 285 PHE A N 1
ATOM 2227 C CA . PHE A 1 285 ? 3.737 -20.339 27.622 1.00 95.12 285 PHE A CA 1
ATOM 2228 C C . PHE A 1 285 ? 2.599 -20.233 28.651 1.00 95.12 285 PHE A C 1
ATOM 2230 O O . PHE A 1 285 ? 2.430 -19.188 29.281 1.00 95.12 285 PHE A O 1
ATOM 2237 N N . ARG A 1 286 ? 1.842 -21.322 28.855 1.00 94.62 286 ARG A N 1
ATOM 2238 C CA . ARG A 1 286 ? 0.775 -21.384 29.867 1.00 94.62 286 ARG A CA 1
ATOM 2239 C C . ARG A 1 286 ? 1.323 -21.237 31.281 1.00 94.62 286 ARG A C 1
ATOM 2241 O O . ARG A 1 286 ? 0.721 -20.538 32.092 1.00 94.62 286 ARG A O 1
ATOM 2248 N N . HIS A 1 287 ? 2.463 -21.864 31.567 1.00 93.62 287 HIS A N 1
ATOM 2249 C CA . HIS A 1 287 ? 3.098 -21.772 32.875 1.00 93.62 287 HIS A CA 1
ATOM 2250 C C . HIS A 1 287 ? 3.475 -20.325 33.224 1.00 93.62 287 HIS A C 1
ATOM 2252 O O . HIS A 1 287 ? 3.054 -19.839 34.268 1.00 93.62 287 HIS A O 1
ATOM 2258 N N . GLU A 1 288 ? 4.157 -19.603 32.332 1.00 92.88 288 GLU A N 1
ATOM 2259 C CA . GLU A 1 288 ? 4.547 -18.201 32.562 1.00 92.88 288 GLU A CA 1
ATOM 2260 C C . GLU A 1 288 ? 3.333 -17.296 32.842 1.00 92.88 288 GLU A C 1
ATOM 2262 O O . GLU A 1 288 ? 3.364 -16.475 33.755 1.00 92.88 288 GLU A O 1
ATOM 2267 N N . LEU A 1 289 ? 2.223 -17.479 32.115 1.00 93.12 289 LEU A N 1
ATOM 2268 C CA . LEU A 1 289 ? 0.994 -16.707 32.346 1.00 93.12 289 LEU A CA 1
ATOM 2269 C C . LEU A 1 289 ? 0.272 -17.077 33.647 1.00 93.12 289 LEU A C 1
ATOM 2271 O O . LEU A 1 289 ? -0.423 -16.236 34.217 1.00 93.12 289 LEU A O 1
ATOM 2275 N N . SER A 1 290 ? 0.425 -18.314 34.120 1.00 91.75 290 SER A N 1
ATOM 2276 C CA . SER A 1 290 ? -0.152 -18.759 35.394 1.00 91.75 290 SER A CA 1
ATOM 2277 C C . SER A 1 290 ? 0.575 -18.194 36.619 1.00 91.75 290 SER A C 1
ATOM 2279 O O . SER A 1 290 ? -0.012 -18.135 37.694 1.00 91.75 290 SER A O 1
ATOM 2281 N N . LEU A 1 291 ? 1.831 -17.758 36.458 1.00 91.25 291 LEU A N 1
ATOM 2282 C CA . LEU A 1 291 ? 2.621 -17.133 37.526 1.00 91.25 291 LEU A CA 1
ATOM 2283 C C . LEU A 1 291 ? 2.211 -15.679 37.798 1.00 91.25 291 LEU A C 1
ATOM 2285 O O . LEU A 1 291 ? 2.594 -15.115 38.822 1.00 91.25 291 LEU A O 1
ATOM 2289 N N . VAL A 1 292 ? 1.461 -15.059 36.884 1.00 90.75 292 VAL A N 1
ATOM 2290 C CA . VAL A 1 292 ? 0.996 -13.679 37.028 1.00 90.75 292 VAL A CA 1
ATOM 2291 C C . VAL A 1 292 ? -0.177 -13.635 38.005 1.00 90.75 292 VAL A C 1
ATOM 2293 O O . VAL A 1 292 ? -1.218 -14.249 37.772 1.00 90.75 292 VAL A O 1
ATOM 2296 N N . ASP A 1 293 ? -0.037 -12.856 39.077 1.00 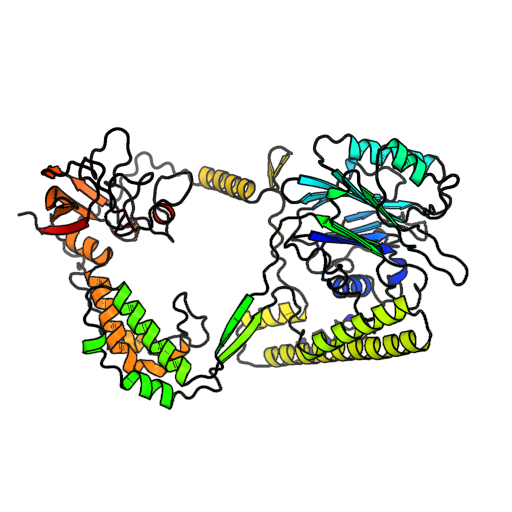89.50 293 ASP A N 1
ATOM 2297 C CA . ASP A 1 293 ? -1.155 -12.521 39.961 1.00 89.50 293 ASP A CA 1
ATOM 2298 C C . ASP A 1 293 ? -2.068 -11.489 39.285 1.00 89.50 293 ASP A C 1
ATOM 2300 O O . ASP A 1 293 ? -1.911 -10.281 39.459 1.00 89.50 293 ASP A O 1
ATOM 2304 N N . TRP A 1 294 ? -3.016 -11.970 38.481 1.00 88.62 294 TRP A N 1
ATOM 2305 C CA . TRP A 1 294 ? -3.943 -11.135 37.712 1.00 88.62 294 TRP A CA 1
ATOM 2306 C C . TRP A 1 294 ? -4.805 -10.203 38.571 1.00 88.62 294 TRP A C 1
ATOM 2308 O O . TRP A 1 294 ? -5.222 -9.153 38.082 1.00 88.62 294 TRP A O 1
ATOM 2318 N N . ASP A 1 295 ? -5.057 -10.547 39.836 1.00 84.19 295 ASP A N 1
ATOM 2319 C CA . ASP A 1 295 ? -5.883 -9.725 40.717 1.00 84.19 295 ASP A CA 1
ATOM 2320 C C . ASP A 1 295 ? -5.139 -8.443 41.104 1.00 84.19 295 ASP A C 1
ATOM 2322 O O . ASP A 1 295 ? -5.659 -7.345 40.879 1.00 84.19 295 ASP A O 1
ATOM 2326 N N . SER A 1 296 ? -3.891 -8.572 41.566 1.00 83.56 296 SER A N 1
ATOM 2327 C CA . SER A 1 296 ? -3.017 -7.430 41.869 1.00 83.56 296 SER A CA 1
ATOM 2328 C C . SER A 1 296 ? -2.541 -6.706 40.606 1.00 83.56 296 SER A C 1
ATOM 2330 O O . SER A 1 296 ? -2.438 -5.477 40.565 1.00 83.56 296 SER A O 1
ATOM 2332 N N . PHE A 1 297 ? -2.262 -7.461 39.542 1.00 82.81 297 PHE A N 1
ATOM 2333 C CA . PHE A 1 297 ? -1.713 -6.935 38.294 1.00 82.81 297 PHE A CA 1
ATOM 2334 C C . PHE A 1 297 ? -2.701 -6.030 37.547 1.00 82.81 297 PHE A C 1
ATOM 2336 O O . PHE A 1 297 ? -2.277 -5.136 36.813 1.00 82.81 297 PHE A O 1
ATOM 2343 N N . LEU A 1 298 ? -4.007 -6.198 37.776 1.00 84.50 298 LEU A N 1
ATOM 2344 C CA . LEU A 1 298 ? -5.073 -5.403 37.160 1.00 84.50 298 LEU A CA 1
ATOM 2345 C C . LEU A 1 298 ? -5.783 -4.473 38.161 1.00 84.50 298 LEU A C 1
ATOM 2347 O O . LEU A 1 298 ? -6.976 -4.225 38.009 1.00 84.50 298 LEU A O 1
ATOM 2351 N N . LEU A 1 299 ? -5.101 -3.980 39.202 1.00 82.56 299 LEU A N 1
ATOM 2352 C CA . LEU A 1 299 ? -5.672 -3.071 40.221 1.00 82.56 299 LEU A CA 1
ATOM 2353 C C . LEU A 1 299 ? -5.966 -1.629 39.745 1.00 82.56 299 LEU A C 1
ATOM 2355 O O . LEU A 1 299 ? -6.270 -0.771 40.568 1.00 82.56 299 LEU A O 1
ATOM 2359 N N . SER A 1 300 ? -5.886 -1.340 38.447 1.00 78.25 300 SER A N 1
ATOM 2360 C CA . SER A 1 300 ? -6.196 -0.010 37.907 1.00 78.25 300 SER A CA 1
ATOM 2361 C C . SER A 1 300 ? -7.691 0.144 37.598 1.00 78.25 300 SER A C 1
ATOM 2363 O O . SER A 1 300 ? -8.400 -0.850 37.452 1.00 78.25 300 SER A O 1
ATOM 2365 N N . GLN A 1 301 ? -8.156 1.390 37.507 1.00 72.56 301 GLN A N 1
ATOM 2366 C CA . GLN A 1 301 ? -9.465 1.761 36.946 1.00 72.56 301 GLN A CA 1
ATOM 2367 C C . GLN A 1 301 ? -9.331 2.299 35.509 1.00 72.56 301 GLN A C 1
ATOM 2369 O O . GLN A 1 301 ? -10.332 2.572 34.855 1.00 72.56 301 GLN A O 1
ATOM 2374 N N . ASP A 1 302 ? -8.101 2.437 34.999 1.00 77.06 302 ASP A N 1
ATOM 2375 C CA . ASP A 1 302 ? -7.840 2.855 33.623 1.00 77.06 302 ASP A CA 1
ATOM 2376 C C . ASP A 1 302 ? -7.849 1.645 32.675 1.00 77.06 302 ASP A C 1
ATOM 2378 O O . ASP A 1 302 ? -6.980 0.766 32.722 1.00 77.06 302 ASP A O 1
ATOM 2382 N N . VAL A 1 303 ? -8.830 1.625 31.771 1.00 82.06 303 VAL A N 1
ATOM 2383 C CA . VAL A 1 303 ? -9.010 0.600 30.731 1.00 82.06 303 VAL A CA 1
ATOM 2384 C C . VAL A 1 303 ? -7.761 0.452 29.855 1.00 82.06 303 VAL A C 1
ATOM 2386 O O . VAL A 1 303 ? -7.359 -0.672 29.533 1.00 82.06 303 VAL A O 1
ATOM 2389 N N . ASN A 1 304 ? -7.120 1.562 29.480 1.00 81.25 304 ASN A N 1
ATOM 2390 C CA . ASN A 1 304 ? -5.957 1.552 28.594 1.00 81.25 304 ASN A CA 1
ATOM 2391 C C . ASN A 1 304 ? -4.740 0.940 29.287 1.00 81.25 304 ASN A C 1
ATOM 2393 O O . ASN A 1 304 ? -3.998 0.151 28.688 1.00 81.25 304 ASN A O 1
ATOM 2397 N N . GLU A 1 305 ? -4.559 1.252 30.569 1.00 84.50 305 GLU A N 1
ATOM 2398 C CA . GLU A 1 305 ? -3.490 0.682 31.376 1.00 84.50 305 GLU A CA 1
ATOM 2399 C C . GLU A 1 305 ? -3.667 -0.836 31.541 1.00 84.50 305 GLU A C 1
ATOM 2401 O O . GLU A 1 305 ? -2.733 -1.604 31.297 1.00 84.50 305 GLU A O 1
ATOM 2406 N N . ILE A 1 306 ? -4.877 -1.289 31.884 1.00 87.00 306 ILE A N 1
ATOM 2407 C CA . ILE A 1 306 ? -5.218 -2.715 32.024 1.00 87.00 306 ILE A CA 1
ATOM 2408 C C . ILE A 1 306 ? -4.977 -3.458 30.704 1.00 87.00 306 ILE A C 1
ATOM 2410 O O . ILE A 1 306 ? -4.320 -4.502 30.694 1.00 87.00 306 ILE A O 1
ATOM 2414 N N . SER A 1 307 ? -5.449 -2.906 29.583 1.00 88.00 307 SER A N 1
ATOM 2415 C CA . SER A 1 307 ? -5.255 -3.479 28.245 1.00 88.00 307 SER A CA 1
ATOM 2416 C C . SER A 1 307 ? -3.769 -3.619 27.889 1.00 88.00 307 SER A C 1
ATOM 2418 O O . SER A 1 307 ? -3.314 -4.681 27.443 1.00 88.00 307 SER A O 1
ATOM 2420 N N . THR A 1 308 ? -2.975 -2.583 28.172 1.00 88.00 308 THR A N 1
ATOM 2421 C CA . THR A 1 308 ? -1.525 -2.576 27.928 1.00 88.00 308 THR A CA 1
ATOM 2422 C C . THR A 1 308 ? -0.804 -3.612 28.790 1.00 88.00 308 THR A C 1
ATOM 2424 O O . THR A 1 308 ? 0.076 -4.327 28.298 1.00 88.00 308 THR A O 1
ATOM 2427 N N . ARG A 1 309 ? -1.193 -3.745 30.064 1.00 90.19 309 ARG A N 1
ATOM 2428 C CA . ARG A 1 309 ? -0.638 -4.735 30.997 1.00 90.19 309 ARG A CA 1
ATOM 2429 C C . ARG A 1 309 ? -0.929 -6.167 30.540 1.00 90.19 309 ARG A C 1
ATOM 2431 O O . ARG A 1 309 ? 0.003 -6.969 30.462 1.00 90.19 309 ARG A O 1
ATOM 2438 N N . ILE A 1 310 ? -2.177 -6.478 30.172 1.00 91.69 310 ILE A N 1
ATOM 2439 C CA . ILE A 1 310 ? -2.563 -7.802 29.645 1.00 91.69 310 ILE A CA 1
ATOM 2440 C C . ILE A 1 310 ? -1.770 -8.120 28.371 1.00 91.69 310 ILE A C 1
ATOM 2442 O O . ILE A 1 310 ? -1.151 -9.180 28.271 1.00 91.69 310 ILE A O 1
ATOM 2446 N N . THR A 1 311 ? -1.733 -7.180 27.424 1.00 91.56 311 THR A N 1
ATOM 2447 C CA . THR A 1 311 ? -1.010 -7.330 26.153 1.00 91.56 311 THR A CA 1
ATOM 2448 C C . THR A 1 311 ? 0.475 -7.605 26.380 1.00 91.56 311 THR A C 1
ATOM 2450 O O . THR A 1 311 ? 1.037 -8.546 25.814 1.00 91.56 311 THR A O 1
ATOM 2453 N N . SER A 1 312 ? 1.107 -6.835 27.267 1.00 91.75 312 SER A N 1
ATOM 2454 C CA . SER A 1 312 ? 2.527 -6.985 27.595 1.00 91.75 312 SER A CA 1
ATOM 2455 C C . SER A 1 312 ? 2.822 -8.335 28.248 1.00 91.75 312 SER A C 1
ATOM 2457 O O . SER A 1 312 ? 3.789 -8.992 27.869 1.00 91.75 312 SER A O 1
ATOM 2459 N N . ALA A 1 313 ? 1.977 -8.795 29.177 1.00 93.31 313 ALA A N 1
ATOM 2460 C CA . ALA A 1 313 ? 2.133 -10.102 29.816 1.00 93.31 313 ALA A CA 1
ATOM 2461 C C . ALA A 1 313 ? 2.066 -11.252 28.794 1.00 93.31 313 ALA A C 1
ATOM 2463 O O . ALA A 1 313 ? 2.933 -12.128 28.787 1.00 93.31 313 ALA A O 1
ATOM 2464 N N . VAL A 1 314 ? 1.094 -11.209 27.876 1.00 94.12 314 VAL A N 1
ATOM 2465 C CA . VAL A 1 314 ? 0.938 -12.214 26.811 1.00 94.12 314 VAL A CA 1
ATOM 2466 C C . VAL A 1 314 ? 2.130 -12.214 25.854 1.00 94.12 314 VAL A C 1
ATOM 2468 O O . VAL A 1 314 ? 2.653 -13.281 25.523 1.00 94.12 314 VAL A O 1
ATOM 2471 N N . ILE A 1 315 ? 2.592 -11.040 25.418 1.00 92.19 315 ILE A N 1
ATOM 2472 C CA . ILE A 1 315 ? 3.736 -10.937 24.504 1.00 92.19 315 ILE A CA 1
ATOM 2473 C C . ILE A 1 315 ? 5.023 -11.412 25.184 1.00 92.19 315 ILE A C 1
ATOM 2475 O O . ILE A 1 315 ? 5.756 -12.193 24.580 1.00 92.19 315 ILE A O 1
ATOM 2479 N N . ASN A 1 316 ? 5.278 -11.017 26.432 1.00 93.12 316 ASN A N 1
ATOM 2480 C CA . ASN A 1 316 ? 6.474 -11.425 27.173 1.00 93.12 316 ASN A CA 1
ATOM 2481 C C . ASN A 1 316 ? 6.517 -12.944 27.384 1.00 93.12 316 ASN A C 1
ATOM 2483 O O . ASN A 1 316 ? 7.535 -13.580 27.101 1.00 93.12 316 ASN A O 1
ATOM 2487 N N . ALA A 1 317 ? 5.395 -13.548 27.790 1.00 93.44 317 ALA A N 1
ATOM 2488 C CA . ALA A 1 317 ? 5.291 -14.999 27.904 1.00 93.44 317 ALA A CA 1
ATOM 2489 C C . ALA A 1 317 ? 5.546 -15.684 26.551 1.00 93.44 317 ALA A C 1
ATOM 2491 O O . ALA A 1 317 ? 6.266 -16.684 26.484 1.00 93.44 317 ALA A O 1
ATOM 2492 N N . ALA A 1 318 ? 5.019 -15.130 25.451 1.00 92.38 318 ALA A N 1
ATOM 2493 C CA . ALA A 1 318 ? 5.259 -15.649 24.107 1.00 92.38 318 ALA A CA 1
ATOM 2494 C C . ALA A 1 318 ? 6.733 -15.517 23.684 1.00 92.38 318 ALA A C 1
ATOM 2496 O O . ALA A 1 318 ? 7.274 -16.438 23.077 1.00 92.38 318 ALA A O 1
ATOM 2497 N N . GLU A 1 319 ? 7.420 -14.419 24.018 1.00 92.50 319 GLU A N 1
ATOM 2498 C CA . GLU A 1 319 ? 8.844 -14.227 23.699 1.00 92.50 319 GLU A CA 1
ATOM 2499 C C . GLU A 1 319 ? 9.753 -15.260 24.374 1.00 92.50 319 GLU A C 1
ATOM 2501 O O . GLU A 1 319 ? 10.737 -15.689 23.769 1.00 92.50 319 GLU A O 1
ATOM 2506 N N . LEU A 1 320 ? 9.402 -15.700 25.585 1.00 92.19 320 LEU A N 1
ATOM 2507 C CA . LEU A 1 320 ? 10.154 -16.701 26.351 1.00 92.19 320 LEU A CA 1
ATOM 2508 C C . LEU A 1 320 ? 9.901 -18.150 25.911 1.00 92.19 320 LEU A C 1
ATOM 2510 O O . LEU A 1 320 ? 10.687 -19.042 26.256 1.00 92.19 320 LEU A O 1
ATOM 2514 N N . SER A 1 321 ? 8.807 -18.395 25.191 1.00 91.88 321 SER A N 1
ATOM 2515 C CA . SER A 1 321 ? 8.298 -19.738 24.883 1.00 91.88 321 SER A CA 1
ATOM 2516 C C . SER A 1 321 ? 8.239 -20.057 23.386 1.00 91.88 321 SER A C 1
ATOM 2518 O O . SER A 1 321 ? 8.292 -21.225 23.002 1.00 91.88 321 SER A O 1
ATOM 2520 N N . ILE A 1 322 ? 8.177 -19.045 22.514 1.00 92.88 322 ILE A N 1
ATOM 2521 C CA . ILE A 1 322 ? 7.974 -19.225 21.073 1.00 92.88 322 ILE A CA 1
ATOM 2522 C C . ILE A 1 322 ? 9.139 -18.609 20.283 1.00 92.88 322 ILE A C 1
ATOM 2524 O O . ILE A 1 322 ? 9.353 -17.390 20.314 1.00 92.88 322 ILE A O 1
ATOM 2528 N N . PRO A 1 323 ? 9.871 -19.413 19.485 1.00 92.12 323 PRO A N 1
ATOM 2529 C CA . PRO A 1 323 ? 10.927 -18.904 18.623 1.00 92.12 323 PRO A CA 1
ATOM 2530 C C . PRO A 1 323 ? 10.408 -17.874 17.613 1.00 92.12 323 PRO A C 1
ATOM 2532 O O . PRO A 1 323 ? 9.330 -18.012 17.028 1.00 92.12 323 PRO A O 1
ATOM 2535 N N . ASN A 1 324 ? 11.214 -16.852 17.339 1.00 89.69 324 ASN A N 1
ATOM 2536 C CA . ASN A 1 324 ? 10.879 -15.800 16.385 1.00 89.69 324 ASN A CA 1
ATOM 2537 C C . ASN A 1 324 ? 12.074 -15.453 15.487 1.00 89.69 324 ASN A C 1
ATOM 2539 O O . ASN A 1 324 ? 13.232 -15.693 15.827 1.00 89.69 324 ASN A O 1
ATOM 2543 N N . LYS A 1 325 ? 11.792 -14.919 14.295 1.00 87.12 325 LYS A N 1
ATOM 2544 C CA . LYS A 1 325 ? 12.821 -14.455 13.354 1.00 87.12 325 LYS A CA 1
ATOM 2545 C C . LYS A 1 325 ? 12.394 -13.180 12.645 1.00 87.12 325 LYS A C 1
ATOM 2547 O O . LYS A 1 325 ? 11.216 -12.974 12.359 1.00 87.12 325 LYS A O 1
ATOM 2552 N N . ILE A 1 326 ? 13.364 -12.341 12.296 1.00 82.00 326 ILE A N 1
ATOM 2553 C CA . ILE A 1 326 ? 13.123 -11.137 11.497 1.00 82.00 326 ILE A CA 1
ATOM 2554 C C . ILE A 1 326 ? 13.237 -11.497 10.017 1.00 82.00 326 ILE A C 1
ATOM 2556 O O . ILE A 1 326 ? 14.284 -11.952 9.553 1.00 82.00 326 ILE A O 1
ATOM 2560 N N . ILE A 1 327 ? 12.169 -11.259 9.258 1.00 75.00 327 ILE A N 1
ATOM 2561 C CA . ILE A 1 327 ? 12.176 -11.384 7.799 1.00 75.00 327 ILE A CA 1
ATOM 2562 C C . ILE A 1 327 ? 12.123 -10.013 7.136 1.00 75.00 327 ILE A C 1
ATOM 2564 O O . ILE A 1 327 ? 11.541 -9.068 7.658 1.00 75.00 327 ILE A O 1
ATOM 2568 N N . THR A 1 328 ? 12.733 -9.906 5.957 1.00 71.50 328 THR A N 1
ATOM 2569 C CA . THR A 1 328 ? 12.555 -8.749 5.073 1.00 71.50 328 THR A CA 1
ATOM 2570 C C . THR A 1 328 ? 11.458 -9.078 4.072 1.00 71.50 328 THR A C 1
ATOM 2572 O O . THR A 1 328 ? 11.662 -9.922 3.199 1.00 71.50 328 THR A O 1
ATOM 2575 N N . VAL A 1 329 ? 10.308 -8.424 4.199 1.00 65.19 329 VAL A N 1
ATOM 2576 C CA . VAL A 1 329 ? 9.191 -8.548 3.262 1.00 65.19 329 VAL A CA 1
ATOM 2577 C C . VAL A 1 329 ? 9.475 -7.655 2.060 1.00 65.19 329 VAL A C 1
ATOM 2579 O O . VAL A 1 329 ? 9.749 -6.467 2.214 1.00 65.19 329 VAL A O 1
ATOM 2582 N N . ARG A 1 330 ? 9.432 -8.223 0.853 1.00 61.91 330 ARG A N 1
ATOM 2583 C CA . ARG A 1 330 ? 9.655 -7.499 -0.406 1.00 61.91 330 ARG A CA 1
ATOM 2584 C C . ARG A 1 330 ? 8.434 -7.682 -1.296 1.00 61.91 330 ARG A C 1
ATOM 2586 O O . ARG A 1 330 ? 8.306 -8.704 -1.956 1.00 61.91 330 ARG A O 1
ATOM 2593 N N . LYS A 1 331 ? 7.523 -6.707 -1.264 1.00 52.44 331 LYS A N 1
ATOM 2594 C CA . LYS A 1 331 ? 6.216 -6.794 -1.938 1.00 52.44 331 LYS A CA 1
ATOM 2595 C C . LYS A 1 331 ? 6.315 -6.869 -3.471 1.00 52.44 331 LYS A C 1
ATOM 2597 O O . LYS A 1 331 ? 5.418 -7.417 -4.095 1.00 52.44 331 LYS A O 1
ATOM 2602 N N . SER A 1 332 ? 7.403 -6.367 -4.057 1.00 49.56 332 SER A N 1
ATOM 2603 C CA . SER A 1 332 ? 7.661 -6.409 -5.502 1.00 49.56 332 SER A CA 1
ATOM 2604 C C . SER A 1 332 ? 8.394 -7.669 -5.975 1.00 49.56 332 SER A C 1
ATOM 2606 O O . SER A 1 332 ? 8.619 -7.811 -7.170 1.00 49.56 332 SER A O 1
ATOM 2608 N N . GLU A 1 333 ? 8.825 -8.565 -5.076 1.00 54.88 333 GLU A N 1
ATOM 2609 C CA . GLU A 1 333 ? 9.514 -9.789 -5.498 1.00 54.88 333 GLU A CA 1
ATOM 2610 C C . GLU A 1 333 ? 8.508 -10.887 -5.874 1.00 54.88 333 GLU A C 1
ATOM 2612 O O . GLU A 1 333 ? 7.479 -11.044 -5.208 1.00 54.88 333 GLU A O 1
ATOM 2617 N N . PRO A 1 334 ? 8.819 -11.703 -6.895 1.00 59.56 334 PRO A N 1
ATOM 2618 C CA . PRO A 1 334 ? 7.954 -12.808 -7.254 1.00 59.56 334 PRO A CA 1
ATOM 2619 C C . PRO A 1 334 ? 7.915 -13.870 -6.134 1.00 59.56 334 PRO A C 1
ATOM 2621 O O . PRO A 1 334 ? 8.941 -14.112 -5.489 1.00 59.56 334 PRO A O 1
ATOM 2624 N N . PRO A 1 335 ? 6.774 -14.557 -5.916 1.00 62.75 335 PRO A N 1
ATOM 2625 C CA . PRO A 1 335 ? 6.582 -15.471 -4.781 1.00 62.75 335 PRO A CA 1
ATOM 2626 C C . PRO A 1 335 ? 7.587 -16.632 -4.691 1.00 62.75 335 PRO A C 1
ATOM 2628 O O . PRO A 1 335 ? 7.905 -17.091 -3.597 1.00 62.75 335 PRO A O 1
ATOM 2631 N N . TRP A 1 336 ? 8.124 -17.083 -5.827 1.00 69.88 336 TRP A N 1
ATOM 2632 C CA . TRP A 1 336 ? 9.130 -18.150 -5.917 1.00 69.88 336 TRP A CA 1
ATOM 2633 C C . TRP A 1 336 ? 10.560 -17.686 -5.555 1.00 69.88 336 TRP A C 1
ATOM 2635 O O . TRP A 1 336 ? 11.487 -18.495 -5.471 1.00 69.88 336 TRP A O 1
ATOM 2645 N N . MET A 1 337 ? 10.786 -16.384 -5.330 1.00 67.81 337 MET A N 1
ATOM 2646 C CA . MET A 1 337 ? 12.113 -15.818 -5.063 1.00 67.81 337 MET A CA 1
ATOM 2647 C C . MET A 1 337 ? 12.637 -16.174 -3.662 1.00 67.81 337 MET A C 1
ATOM 2649 O O . MET A 1 337 ? 12.132 -15.711 -2.636 1.00 67.81 337 MET A O 1
ATOM 2653 N N . ASN A 1 338 ? 13.759 -16.898 -3.599 1.00 75.81 338 ASN A N 1
ATOM 2654 C CA . ASN A 1 338 ? 14.399 -17.294 -2.340 1.00 75.81 338 ASN A CA 1
ATOM 2655 C C . ASN A 1 338 ? 15.845 -16.770 -2.183 1.00 75.81 338 ASN A C 1
ATOM 2657 O O . ASN A 1 338 ? 16.445 -16.186 -3.089 1.00 75.81 338 ASN A O 1
ATOM 2661 N N . ASN A 1 339 ? 16.426 -16.955 -0.990 1.00 72.50 339 ASN A N 1
ATOM 2662 C CA . ASN A 1 339 ? 17.759 -16.429 -0.658 1.00 72.50 339 ASN A CA 1
ATOM 2663 C C . ASN A 1 339 ? 18.885 -17.038 -1.509 1.00 72.50 339 ASN A C 1
ATOM 2665 O O . ASN A 1 339 ? 19.887 -16.363 -1.764 1.00 72.50 339 ASN A O 1
ATOM 2669 N N . ILE A 1 340 ? 18.719 -18.280 -1.966 1.00 78.62 340 ILE A N 1
ATOM 2670 C CA . ILE A 1 340 ? 19.708 -18.995 -2.777 1.00 78.62 340 ILE A CA 1
ATOM 2671 C C . ILE A 1 340 ? 19.764 -18.368 -4.174 1.00 78.62 340 ILE A C 1
ATOM 2673 O O . ILE A 1 340 ? 20.844 -17.974 -4.627 1.00 78.62 340 ILE A O 1
ATOM 2677 N N . VAL A 1 341 ? 18.600 -18.167 -4.802 1.00 70.94 341 VAL A N 1
ATOM 2678 C CA . VAL A 1 341 ? 18.467 -17.488 -6.101 1.00 70.94 341 VAL A CA 1
ATOM 2679 C C . VAL A 1 341 ? 19.068 -16.082 -6.035 1.00 70.94 341 VAL A C 1
ATOM 2681 O O . VAL A 1 341 ? 19.921 -15.736 -6.856 1.00 70.94 341 VAL A O 1
ATOM 2684 N N . ARG A 1 342 ? 18.729 -15.292 -5.003 1.00 75.06 342 ARG A N 1
ATOM 2685 C CA . ARG A 1 342 ? 19.280 -13.933 -4.817 1.00 75.06 342 ARG A CA 1
ATOM 2686 C C . ARG A 1 342 ? 20.805 -13.924 -4.736 1.00 75.06 342 ARG A C 1
ATOM 2688 O O . ARG A 1 342 ? 21.463 -13.087 -5.358 1.00 75.06 342 ARG A O 1
ATOM 2695 N N . ARG A 1 343 ? 21.395 -14.851 -3.974 1.00 74.75 343 ARG A N 1
ATOM 2696 C CA . ARG A 1 343 ? 22.856 -14.947 -3.828 1.00 74.75 343 ARG A CA 1
ATOM 2697 C C . ARG A 1 343 ? 23.527 -15.257 -5.166 1.00 74.75 343 ARG A C 1
ATOM 2699 O O . ARG A 1 343 ? 24.578 -14.685 -5.468 1.00 74.75 343 ARG A O 1
ATOM 2706 N N . LEU A 1 344 ? 22.915 -16.121 -5.972 1.00 74.31 344 LEU A N 1
ATOM 2707 C CA . LEU A 1 344 ? 23.458 -16.528 -7.262 1.00 74.31 344 LEU A CA 1
ATOM 2708 C C . LEU A 1 344 ? 23.323 -15.422 -8.325 1.00 74.31 344 LEU A C 1
ATOM 2710 O O . LEU A 1 344 ? 24.290 -15.164 -9.042 1.00 74.31 344 LEU A O 1
ATOM 2714 N N . ILE A 1 345 ? 22.209 -14.678 -8.344 1.00 66.56 345 ILE A N 1
ATOM 2715 C CA . ILE A 1 345 ? 22.036 -13.479 -9.190 1.00 66.56 345 ILE A CA 1
ATOM 2716 C C . ILE A 1 345 ? 23.108 -12.428 -8.873 1.00 66.56 345 ILE A C 1
ATOM 2718 O O . ILE A 1 345 ? 23.788 -11.937 -9.776 1.00 66.56 345 ILE A O 1
ATOM 2722 N N . ARG A 1 346 ? 23.347 -12.129 -7.589 1.00 71.56 346 ARG A N 1
ATOM 2723 C CA . ARG A 1 346 ? 24.408 -11.185 -7.184 1.00 71.56 346 ARG A CA 1
ATOM 2724 C C . ARG A 1 346 ? 25.791 -11.650 -7.640 1.00 71.56 346 ARG A C 1
ATOM 2726 O O . ARG A 1 346 ? 26.599 -10.845 -8.108 1.00 71.56 346 ARG A O 1
ATOM 2733 N N . LYS A 1 347 ? 26.064 -12.957 -7.545 1.00 77.69 347 LYS A N 1
ATOM 2734 C CA . LYS A 1 347 ? 27.309 -13.562 -8.040 1.00 77.69 347 LYS A CA 1
ATOM 2735 C C . LYS A 1 347 ? 27.439 -13.398 -9.558 1.00 77.69 347 LYS A C 1
ATOM 2737 O O . LYS A 1 347 ? 28.504 -12.977 -10.005 1.00 77.69 347 LYS A O 1
ATOM 2742 N N . LYS A 1 348 ? 26.374 -13.658 -10.328 1.00 82.19 348 LYS A N 1
ATOM 2743 C CA . LYS A 1 348 ? 26.311 -13.436 -11.785 1.00 82.19 348 LYS A CA 1
ATOM 2744 C C . LYS A 1 348 ? 26.656 -11.988 -12.134 1.00 82.19 348 LYS A C 1
ATOM 2746 O O . LYS A 1 348 ? 27.591 -11.759 -12.896 1.00 82.19 348 LYS A O 1
ATOM 2751 N N . ASN A 1 349 ? 25.979 -11.021 -11.513 1.00 62.28 349 ASN A N 1
ATOM 2752 C CA . ASN A 1 349 ? 26.171 -9.593 -11.787 1.00 62.28 349 ASN A CA 1
ATOM 2753 C C . ASN A 1 349 ? 27.601 -9.131 -11.465 1.00 62.28 349 ASN A C 1
ATOM 2755 O O . ASN A 1 349 ? 28.204 -8.379 -12.231 1.00 62.28 349 ASN A O 1
ATOM 2759 N N . ARG A 1 350 ? 28.190 -9.623 -10.365 1.00 74.06 350 ARG A N 1
ATOM 2760 C CA . ARG A 1 350 ? 29.589 -9.330 -10.012 1.00 74.06 350 ARG A CA 1
ATOM 2761 C C . ARG A 1 350 ? 30.570 -9.842 -11.067 1.00 74.06 350 ARG A C 1
ATOM 2763 O O . ARG A 1 350 ? 31.557 -9.172 -11.355 1.00 74.06 350 ARG A O 1
ATOM 2770 N N . ILE A 1 351 ? 30.333 -11.035 -11.609 1.00 75.19 351 ILE A N 1
ATOM 2771 C CA . ILE A 1 351 ? 31.197 -11.623 -12.640 1.00 75.19 351 ILE A CA 1
ATOM 2772 C C . ILE A 1 351 ? 30.995 -10.928 -13.987 1.00 75.19 351 ILE A C 1
ATOM 2774 O O . ILE A 1 351 ? 31.982 -10.680 -14.668 1.00 75.19 351 ILE A O 1
ATOM 2778 N N . HIS A 1 352 ? 29.769 -10.522 -14.318 1.00 76.31 352 HIS A N 1
ATOM 2779 C CA . HIS A 1 352 ? 29.486 -9.736 -15.51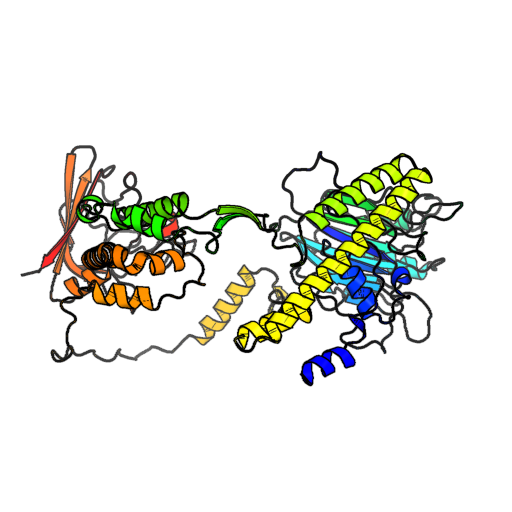7 1.00 76.31 352 HIS A CA 1
ATOM 2780 C C . HIS A 1 352 ? 30.245 -8.403 -15.527 1.00 76.31 352 HIS A C 1
ATOM 2782 O O . HIS A 1 352 ? 30.926 -8.090 -16.497 1.00 76.31 352 HIS A O 1
ATOM 2788 N N . ARG A 1 353 ? 30.231 -7.670 -14.403 1.00 73.19 353 ARG A N 1
ATOM 2789 C CA . ARG A 1 353 ? 31.018 -6.434 -14.246 1.00 73.19 353 ARG A CA 1
ATOM 2790 C C . ARG A 1 353 ? 32.514 -6.661 -14.469 1.00 73.19 353 ARG A C 1
ATOM 2792 O O . ARG A 1 353 ? 33.174 -5.853 -15.110 1.00 73.19 353 ARG A O 1
ATOM 2799 N N . LYS A 1 354 ? 33.052 -7.779 -13.970 1.00 74.88 354 LYS A N 1
ATOM 2800 C CA . LYS A 1 354 ? 34.450 -8.158 -14.225 1.00 74.88 354 LYS A CA 1
ATOM 2801 C C . LYS A 1 354 ? 34.690 -8.498 -15.700 1.00 74.88 354 LYS A C 1
ATOM 2803 O O . LYS A 1 354 ? 35.721 -8.105 -16.225 1.00 74.88 354 LYS A O 1
ATOM 2808 N N . ALA A 1 355 ? 33.760 -9.191 -16.355 1.00 76.25 355 ALA A N 1
ATOM 2809 C CA . ALA A 1 355 ? 33.874 -9.540 -17.770 1.00 76.25 355 ALA A CA 1
ATOM 2810 C C . ALA A 1 355 ? 33.876 -8.297 -18.672 1.00 76.25 355 ALA A C 1
ATOM 2812 O O . ALA A 1 355 ? 34.769 -8.175 -19.504 1.00 76.25 355 ALA A O 1
ATOM 2813 N N . LYS A 1 356 ? 32.978 -7.331 -18.422 1.00 68.69 356 LYS A N 1
ATOM 2814 C CA . LYS A 1 356 ? 32.979 -6.026 -19.106 1.00 68.69 356 LYS A CA 1
ATOM 2815 C C . LYS A 1 356 ? 34.298 -5.270 -18.904 1.00 68.69 356 LYS A C 1
ATOM 2817 O O . LYS A 1 356 ? 34.868 -4.774 -19.863 1.00 68.69 356 LYS A O 1
ATOM 2822 N N . ARG A 1 357 ? 34.815 -5.227 -17.668 1.00 69.25 357 ARG A N 1
ATOM 2823 C CA . ARG A 1 357 ? 36.037 -4.470 -17.337 1.00 69.25 357 ARG A CA 1
ATOM 2824 C C . ARG A 1 357 ? 37.313 -5.047 -17.953 1.00 69.25 357 ARG A C 1
ATOM 2826 O O . ARG A 1 357 ? 38.173 -4.288 -18.371 1.00 69.25 357 ARG A O 1
ATOM 2833 N N . TYR A 1 358 ? 37.474 -6.369 -17.928 1.00 78.12 358 TYR A N 1
ATOM 2834 C CA . TYR A 1 358 ? 38.717 -7.022 -18.362 1.00 78.12 358 TYR A CA 1
ATOM 2835 C C . TYR A 1 358 ? 38.673 -7.536 -19.806 1.00 78.12 358 TYR A C 1
ATOM 2837 O O . TYR A 1 358 ? 39.712 -7.938 -20.319 1.00 78.12 358 TYR A O 1
ATOM 2845 N N . ASN A 1 359 ? 37.483 -7.596 -20.412 1.00 74.38 359 ASN A N 1
ATOM 2846 C CA . ASN A 1 359 ? 37.209 -8.036 -21.780 1.00 74.38 359 ASN A CA 1
ATOM 2847 C C . ASN A 1 359 ? 38.022 -9.261 -22.253 1.00 74.38 359 ASN A C 1
ATOM 2849 O O . ASN A 1 359 ? 38.606 -9.266 -23.331 1.00 74.38 359 ASN A O 1
ATOM 2853 N N . ASN A 1 360 ? 38.088 -10.312 -21.429 1.00 79.75 360 ASN A N 1
ATOM 2854 C CA . ASN A 1 360 ? 38.870 -11.512 -21.737 1.00 79.75 360 ASN A CA 1
ATOM 2855 C C . ASN A 1 360 ? 38.003 -12.779 -21.791 1.00 79.75 360 ASN A C 1
ATOM 2857 O O . ASN A 1 360 ? 37.011 -12.920 -21.069 1.00 79.75 360 ASN A O 1
ATOM 2861 N N . ALA A 1 361 ? 38.403 -13.746 -22.621 1.00 78.88 361 ALA A N 1
ATOM 2862 C CA . ALA A 1 361 ? 37.626 -14.963 -22.877 1.00 78.88 361 ALA A CA 1
ATOM 2863 C C . ALA A 1 361 ? 37.367 -15.808 -21.609 1.00 78.88 361 ALA A C 1
ATOM 2865 O O . ALA A 1 361 ? 36.312 -16.434 -21.468 1.00 78.88 361 ALA A O 1
ATOM 2866 N N . SER A 1 362 ? 38.295 -15.797 -20.645 1.00 82.75 362 SER A N 1
ATOM 2867 C CA . SER A 1 362 ? 38.169 -16.540 -19.380 1.00 82.75 362 SER A CA 1
ATOM 2868 C C . SER A 1 362 ? 37.057 -15.984 -18.482 1.00 82.75 362 SER A C 1
ATOM 2870 O O . SER A 1 362 ? 36.249 -16.741 -17.933 1.00 82.75 362 SER A O 1
ATOM 2872 N N . THR A 1 363 ? 36.966 -14.657 -18.343 1.00 78.44 363 THR A N 1
ATOM 2873 C CA . THR A 1 363 ? 35.922 -14.007 -17.534 1.00 78.44 363 THR A CA 1
ATOM 2874 C C . THR A 1 363 ? 34.549 -14.108 -18.191 1.00 78.44 363 THR A C 1
ATOM 2876 O O . THR A 1 363 ? 33.584 -14.416 -17.488 1.00 78.44 363 THR A O 1
ATOM 2879 N N . TRP A 1 364 ? 34.467 -13.985 -19.519 1.00 75.12 364 TRP A N 1
ATOM 2880 C CA . TRP A 1 364 ? 33.238 -14.231 -20.282 1.00 75.12 364 TRP A CA 1
ATOM 2881 C C . TRP A 1 364 ? 32.761 -15.687 -20.182 1.00 75.12 364 TRP A C 1
ATOM 2883 O O . TRP A 1 364 ? 31.572 -15.946 -20.005 1.00 75.12 364 TRP A O 1
ATOM 2893 N N . THR A 1 365 ? 33.670 -16.664 -20.180 1.00 85.81 365 THR A N 1
ATOM 2894 C CA . THR A 1 365 ? 33.316 -18.084 -19.987 1.00 85.81 365 THR A CA 1
ATOM 2895 C C . THR A 1 365 ? 32.818 -18.366 -18.567 1.00 85.81 365 THR A C 1
ATOM 2897 O O . THR A 1 365 ? 31.800 -19.038 -18.384 1.00 85.81 365 THR A O 1
ATOM 2900 N N . LYS A 1 366 ? 33.454 -17.779 -17.544 1.00 82.56 366 LYS A N 1
ATOM 2901 C CA . LYS A 1 366 ? 32.967 -17.848 -16.153 1.00 82.56 366 LYS A CA 1
ATOM 2902 C C . LYS A 1 366 ? 31.598 -17.186 -15.984 1.00 82.56 366 LYS A C 1
ATOM 2904 O O . LYS A 1 366 ? 30.771 -17.708 -15.235 1.00 82.56 366 LYS A O 1
ATOM 2909 N N . PHE A 1 367 ? 31.359 -16.062 -16.663 1.00 78.25 367 PHE A N 1
ATOM 2910 C CA . PHE A 1 367 ? 30.052 -15.410 -16.699 1.00 78.25 367 PHE A CA 1
ATOM 2911 C C . PHE A 1 367 ? 28.999 -16.338 -17.309 1.00 78.25 367 PHE A C 1
ATOM 2913 O O . PHE A 1 367 ? 27.999 -16.599 -16.644 1.00 78.25 367 PHE A O 1
ATOM 2920 N N . ARG A 1 368 ? 29.257 -16.908 -18.497 1.00 79.19 368 ARG A N 1
ATOM 2921 C CA . ARG A 1 368 ? 28.343 -17.842 -19.183 1.00 79.19 368 ARG A CA 1
ATOM 2922 C C . ARG A 1 368 ? 27.923 -19.012 -18.296 1.00 79.19 368 ARG A C 1
ATOM 2924 O O . ARG A 1 368 ? 26.733 -19.293 -18.198 1.00 79.19 368 ARG A O 1
ATOM 2931 N N . ARG A 1 369 ? 28.870 -19.635 -17.586 1.00 85.94 369 ARG A N 1
ATOM 2932 C CA . ARG A 1 369 ? 28.567 -20.735 -16.657 1.00 85.94 369 ARG A CA 1
ATOM 2933 C C . ARG A 1 369 ? 27.617 -20.300 -15.539 1.00 85.94 369 ARG A C 1
ATOM 2935 O O . ARG A 1 369 ? 26.539 -20.856 -15.401 1.00 85.94 369 ARG A O 1
ATOM 2942 N N . ILE A 1 370 ? 27.976 -19.253 -14.792 1.00 75.81 370 ILE A N 1
ATOM 2943 C CA . ILE A 1 370 ? 27.168 -18.784 -13.648 1.00 75.81 370 ILE A CA 1
ATOM 2944 C C . ILE A 1 370 ? 25.798 -18.272 -14.108 1.00 75.81 370 ILE A C 1
ATOM 2946 O O . ILE A 1 370 ? 24.802 -18.424 -13.408 1.00 75.81 370 ILE A O 1
ATOM 2950 N N . ARG A 1 371 ? 25.739 -17.661 -15.288 1.00 79.62 371 ARG A N 1
ATOM 2951 C CA . ARG A 1 371 ? 24.509 -17.227 -15.945 1.00 79.62 371 ARG A CA 1
ATOM 2952 C C . ARG A 1 371 ? 23.575 -18.418 -16.222 1.00 79.62 371 ARG A C 1
ATOM 2954 O O . ARG A 1 371 ? 22.389 -18.338 -15.901 1.00 79.62 371 ARG A O 1
ATOM 2961 N N . ASN A 1 372 ? 24.106 -19.525 -16.742 1.00 74.06 372 ASN A N 1
ATOM 2962 C CA . ASN A 1 372 ? 23.343 -20.759 -16.959 1.00 74.06 372 ASN A CA 1
ATOM 2963 C C . ASN A 1 372 ? 22.886 -21.378 -15.629 1.00 74.06 372 ASN A C 1
ATOM 2965 O O . ASN A 1 372 ? 21.718 -21.740 -15.508 1.00 74.06 372 ASN A O 1
ATOM 2969 N N . ASP A 1 373 ? 23.754 -21.402 -14.610 1.00 76.50 373 ASP A N 1
ATOM 2970 C CA . ASP A 1 373 ? 23.416 -21.900 -13.267 1.00 76.50 373 ASP A CA 1
ATOM 2971 C C . ASP A 1 373 ? 22.251 -21.109 -12.645 1.00 76.50 373 ASP A C 1
ATOM 2973 O O . ASP A 1 373 ? 21.319 -21.689 -12.092 1.00 76.50 373 ASP A O 1
ATOM 2977 N N . VAL A 1 374 ? 22.272 -19.772 -12.764 1.00 69.12 374 VAL A N 1
ATOM 2978 C CA . VAL A 1 374 ? 21.168 -18.900 -12.318 1.00 69.12 374 VAL A CA 1
ATOM 2979 C C . VAL A 1 374 ? 19.879 -19.227 -13.056 1.00 69.12 374 VAL A C 1
ATOM 2981 O O . VAL A 1 374 ? 18.832 -19.325 -12.424 1.00 69.12 374 VAL A O 1
ATOM 2984 N N . THR A 1 375 ? 19.952 -19.395 -14.374 1.00 67.00 375 THR A N 1
ATOM 2985 C CA . THR A 1 375 ? 18.779 -19.692 -15.208 1.00 67.00 375 THR A CA 1
ATOM 2986 C C . THR A 1 375 ? 18.149 -21.018 -14.798 1.00 67.00 375 THR A C 1
ATOM 2988 O O . THR A 1 375 ? 16.947 -21.078 -14.555 1.00 67.00 375 THR A O 1
ATOM 2991 N N . SER A 1 376 ? 18.971 -22.059 -14.648 1.00 73.12 376 SER A N 1
ATOM 2992 C CA . SER A 1 376 ? 18.538 -23.387 -14.210 1.00 73.12 376 SER A CA 1
ATOM 2993 C C . SER A 1 376 ? 17.892 -23.345 -12.822 1.00 73.12 376 SER A C 1
ATOM 2995 O O . SER A 1 376 ? 16.795 -23.862 -12.626 1.00 73.12 376 SER A O 1
ATOM 2997 N N . LEU A 1 377 ? 18.511 -22.637 -11.870 1.00 75.88 377 LEU A N 1
ATOM 2998 C CA . LEU A 1 377 ? 17.972 -22.511 -10.518 1.00 75.88 377 LEU A CA 1
ATOM 2999 C C . LEU A 1 377 ? 16.644 -21.737 -10.480 1.00 75.88 377 LEU A C 1
ATOM 3001 O O . LEU A 1 377 ? 15.751 -22.096 -9.716 1.00 75.88 377 LEU A O 1
ATOM 3005 N N . ILE A 1 378 ? 16.497 -20.686 -11.291 1.00 68.94 378 ILE A N 1
ATOM 3006 C CA . ILE A 1 378 ? 15.233 -19.945 -11.407 1.00 68.94 378 ILE A CA 1
ATOM 3007 C C . ILE A 1 378 ? 14.129 -20.849 -11.959 1.00 68.94 378 ILE A C 1
ATOM 3009 O O . ILE A 1 378 ? 13.027 -20.818 -11.424 1.00 68.94 378 ILE A O 1
ATOM 3013 N N . ARG A 1 379 ? 14.415 -21.663 -12.985 1.00 70.62 379 ARG A N 1
ATOM 3014 C CA . ARG A 1 379 ? 13.436 -22.618 -13.531 1.00 70.62 379 ARG A CA 1
ATOM 3015 C C . ARG A 1 379 ? 12.994 -23.607 -12.459 1.00 70.62 379 ARG A C 1
ATOM 3017 O O . ARG A 1 379 ? 11.830 -23.600 -12.091 1.00 70.62 379 ARG A O 1
ATOM 3024 N N . LYS A 1 380 ? 13.951 -24.297 -11.831 1.00 77.44 380 LYS A N 1
ATOM 3025 C CA . LYS A 1 380 ? 13.661 -25.251 -10.755 1.00 77.44 380 LYS A CA 1
ATOM 3026 C C . LYS A 1 380 ? 12.824 -24.639 -9.626 1.00 77.44 380 LYS A C 1
ATOM 3028 O O . LYS A 1 380 ? 11.843 -25.221 -9.199 1.00 77.44 380 LYS A O 1
ATOM 3033 N N . THR A 1 381 ? 13.191 -23.449 -9.148 1.00 70.81 381 THR A N 1
ATOM 3034 C CA . THR A 1 381 ? 12.455 -22.797 -8.046 1.00 70.81 381 THR A CA 1
ATOM 3035 C C . THR A 1 381 ? 11.050 -22.338 -8.433 1.00 70.81 381 THR A C 1
ATOM 3037 O O . THR A 1 381 ? 10.183 -22.281 -7.563 1.00 70.81 381 THR A O 1
ATOM 3040 N N . LYS A 1 382 ? 10.807 -22.022 -9.710 1.00 71.19 382 LYS A N 1
ATOM 3041 C CA . LYS A 1 382 ? 9.459 -21.774 -10.237 1.00 71.19 382 LYS A CA 1
ATOM 3042 C C . LYS A 1 382 ? 8.651 -23.066 -10.336 1.00 71.19 382 LYS A C 1
ATOM 3044 O O . LYS A 1 382 ? 7.495 -23.061 -9.929 1.00 71.19 382 LYS A O 1
ATOM 3049 N N . ASP A 1 383 ? 9.262 -24.141 -10.824 1.00 75.81 383 ASP A N 1
ATOM 3050 C CA . ASP A 1 383 ? 8.618 -25.453 -10.947 1.00 75.81 383 ASP A CA 1
ATOM 3051 C C . ASP A 1 383 ? 8.207 -25.971 -9.563 1.00 75.81 383 ASP A C 1
ATOM 3053 O O . ASP A 1 383 ? 7.026 -26.204 -9.327 1.00 75.81 383 ASP A O 1
ATOM 3057 N N . ASP A 1 384 ? 9.136 -25.968 -8.598 1.00 79.56 384 ASP A N 1
ATOM 3058 C CA . ASP A 1 384 ? 8.873 -26.340 -7.201 1.00 79.56 384 ASP A CA 1
ATOM 3059 C C . ASP A 1 384 ? 7.729 -25.498 -6.595 1.00 79.56 384 ASP A C 1
ATOM 3061 O O . ASP A 1 384 ? 6.911 -25.981 -5.809 1.00 79.56 384 ASP A O 1
ATOM 3065 N N . PHE A 1 385 ? 7.660 -24.204 -6.925 1.00 77.12 385 PHE A N 1
ATOM 3066 C CA . PHE A 1 385 ? 6.592 -23.320 -6.455 1.00 77.12 385 PHE A CA 1
ATOM 3067 C C . PHE A 1 385 ? 5.235 -23.678 -7.076 1.00 77.12 385 PHE A C 1
ATOM 3069 O O . PHE A 1 385 ? 4.239 -23.761 -6.356 1.00 77.12 385 PHE A O 1
ATOM 3076 N N . ASN A 1 386 ? 5.196 -23.920 -8.386 1.00 75.88 386 ASN A N 1
ATOM 3077 C CA . ASN A 1 386 ? 3.982 -24.311 -9.096 1.00 75.88 386 ASN A CA 1
ATOM 3078 C C . ASN A 1 386 ? 3.478 -25.682 -8.631 1.00 75.88 386 ASN A C 1
ATOM 3080 O O . ASN A 1 386 ? 2.285 -25.827 -8.373 1.00 75.88 386 ASN A O 1
ATOM 3084 N N . ASP A 1 387 ? 4.372 -26.648 -8.424 1.00 80.38 387 ASP A N 1
ATOM 3085 C CA . ASP A 1 387 ? 4.033 -27.973 -7.896 1.00 80.38 387 ASP A CA 1
ATOM 3086 C C . ASP A 1 387 ? 3.393 -27.874 -6.504 1.00 80.38 387 ASP A C 1
ATOM 3088 O O . ASP A 1 387 ? 2.384 -28.525 -6.222 1.00 80.38 387 ASP A O 1
ATOM 3092 N N . ASN A 1 388 ? 3.905 -26.980 -5.652 1.00 81.12 388 ASN A N 1
ATOM 3093 C CA . ASN A 1 388 ? 3.318 -26.688 -4.343 1.00 81.12 388 ASN A CA 1
ATOM 3094 C C . ASN A 1 388 ? 1.945 -25.995 -4.418 1.00 81.12 388 ASN A C 1
ATOM 3096 O O . ASN A 1 388 ? 1.142 -26.113 -3.492 1.00 81.12 388 ASN A O 1
ATOM 3100 N N . LEU A 1 389 ? 1.659 -25.236 -5.476 1.00 76.38 389 LEU A N 1
ATOM 3101 C CA . LEU A 1 389 ? 0.332 -24.654 -5.695 1.00 76.38 389 LEU A CA 1
ATOM 3102 C C . LEU A 1 389 ? -0.652 -25.703 -6.221 1.00 76.38 389 LEU A C 1
ATOM 3104 O O . LEU A 1 389 ? -1.790 -25.771 -5.757 1.00 76.38 389 LEU A O 1
ATOM 3108 N N . VAL A 1 390 ? -0.213 -26.557 -7.144 1.00 78.06 390 VAL A N 1
ATOM 3109 C CA . VAL A 1 390 ? -1.027 -27.656 -7.677 1.00 78.06 390 VAL A CA 1
ATOM 3110 C C . VAL A 1 390 ? -1.378 -28.652 -6.571 1.00 78.06 390 VAL A C 1
ATOM 3112 O O . VAL A 1 390 ? -2.534 -29.065 -6.477 1.00 78.06 390 VAL A O 1
ATOM 3115 N N . SER A 1 391 ? -0.437 -28.970 -5.676 1.00 79.62 391 SER A N 1
ATOM 3116 C CA . SER A 1 391 ? -0.702 -29.854 -4.535 1.00 79.62 391 SER A CA 1
ATOM 3117 C C . SER A 1 391 ? -1.756 -29.281 -3.575 1.00 79.62 391 SER A C 1
ATOM 3119 O O . SER A 1 391 ? -2.597 -30.022 -3.058 1.00 79.62 391 SER A O 1
ATOM 3121 N N . LYS A 1 392 ? -1.793 -27.951 -3.397 1.00 73.19 392 LYS A N 1
ATOM 3122 C CA . LYS A 1 392 ? -2.849 -27.260 -2.636 1.00 73.19 392 LYS A CA 1
ATOM 3123 C C . LYS A 1 392 ? -4.220 -27.350 -3.307 1.00 73.19 392 LYS A C 1
ATOM 3125 O O . LYS A 1 392 ? -5.207 -27.513 -2.597 1.00 73.19 392 LYS A O 1
ATOM 3130 N N . LEU A 1 393 ? -4.290 -27.287 -4.641 1.00 69.38 393 LEU A N 1
ATOM 3131 C CA . LEU A 1 393 ? -5.547 -27.444 -5.392 1.00 69.38 393 LEU A CA 1
ATOM 3132 C C . LEU A 1 393 ? -6.098 -28.868 -5.343 1.00 69.38 393 LEU A C 1
ATOM 3134 O O . LEU A 1 393 ? -7.310 -29.055 -5.374 1.00 69.38 393 LEU A O 1
ATOM 3138 N N . SER A 1 394 ? -5.223 -29.873 -5.278 1.00 68.69 394 SER A N 1
ATOM 3139 C CA . SER A 1 394 ? -5.640 -31.270 -5.133 1.00 68.69 394 SER A CA 1
ATOM 3140 C C . SER A 1 394 ? -6.134 -31.623 -3.728 1.00 68.69 394 SER A C 1
ATOM 3142 O O . SER A 1 394 ? -6.653 -32.719 -3.534 1.00 68.69 394 SER A O 1
ATOM 3144 N N . ASN A 1 395 ? -5.983 -30.723 -2.751 1.00 71.62 395 ASN A N 1
ATOM 3145 C CA . ASN A 1 395 ? -6.371 -30.974 -1.371 1.00 71.62 395 ASN A CA 1
ATOM 3146 C C . ASN A 1 395 ? -7.857 -30.620 -1.154 1.00 71.62 395 ASN A C 1
ATOM 3148 O O . ASN A 1 395 ? -8.278 -29.481 -1.380 1.00 71.62 395 ASN A O 1
ATOM 3152 N N . SER A 1 396 ? -8.656 -31.594 -0.706 1.00 54.03 396 SER A N 1
ATOM 3153 C CA . SER A 1 396 ? -10.129 -31.527 -0.624 1.00 54.03 396 SER A CA 1
ATOM 3154 C C . SER A 1 396 ? -10.684 -30.549 0.421 1.00 54.03 396 SER A C 1
ATOM 3156 O O . SER A 1 396 ? -11.891 -30.339 0.471 1.00 54.03 396 SER A O 1
ATOM 3158 N N . ASN A 1 397 ? -9.817 -29.935 1.230 1.00 59.75 397 ASN A N 1
ATOM 3159 C CA . ASN A 1 397 ? -10.179 -28.968 2.274 1.00 59.75 397 ASN A CA 1
ATOM 3160 C C . ASN A 1 397 ? -9.993 -27.497 1.845 1.00 59.75 397 ASN A C 1
ATOM 3162 O O . ASN A 1 397 ? -10.077 -26.602 2.684 1.00 59.75 397 ASN A O 1
ATOM 3166 N N . SER A 1 398 ? -9.696 -27.218 0.570 1.00 60.38 398 SER A N 1
ATOM 3167 C CA . SER A 1 398 ? -9.546 -25.840 0.083 1.00 60.38 398 SER A CA 1
ATOM 3168 C C . SER A 1 398 ? -10.910 -25.162 -0.091 1.00 60.38 398 SER A C 1
ATOM 3170 O O . SER A 1 398 ? -11.805 -25.682 -0.756 1.00 60.38 398 SER A O 1
ATOM 3172 N N . THR A 1 399 ? -11.094 -23.984 0.514 1.00 66.69 399 THR A N 1
ATOM 3173 C CA . THR A 1 399 ? -12.325 -23.204 0.321 1.00 66.69 399 THR A CA 1
ATOM 3174 C C . THR A 1 399 ? -12.410 -22.703 -1.126 1.00 66.69 399 THR A C 1
ATOM 3176 O O . THR A 1 399 ? -11.384 -22.512 -1.782 1.00 66.69 399 THR A O 1
ATOM 3179 N N . GLY A 1 400 ? -13.615 -22.408 -1.635 1.00 69.50 400 GLY A N 1
ATOM 3180 C CA . GLY A 1 400 ? -13.776 -21.857 -2.992 1.00 69.50 400 GLY A CA 1
ATOM 3181 C C . GLY A 1 400 ? -12.927 -20.598 -3.239 1.00 69.50 400 GLY A C 1
ATOM 3182 O O . GLY A 1 400 ? -12.413 -20.389 -4.336 1.00 69.50 400 GLY A O 1
ATOM 3183 N N . ARG A 1 401 ? -12.682 -19.796 -2.194 1.00 66.88 401 ARG A N 1
ATOM 3184 C CA . ARG A 1 401 ? -11.783 -18.634 -2.237 1.00 66.88 401 ARG A CA 1
ATOM 3185 C C . ARG A 1 401 ? -10.311 -19.028 -2.387 1.00 66.88 401 ARG A C 1
ATOM 3187 O O . ARG A 1 401 ? -9.603 -18.402 -3.173 1.00 66.88 401 ARG A O 1
ATOM 3194 N N . ASP A 1 402 ? -9.845 -20.038 -1.656 1.00 66.44 402 ASP A N 1
ATOM 3195 C CA . ASP A 1 402 ? -8.457 -20.520 -1.725 1.00 66.44 402 ASP A CA 1
ATOM 3196 C C . ASP A 1 402 ? -8.151 -21.177 -3.069 1.00 66.44 402 ASP A C 1
ATOM 3198 O O . ASP A 1 402 ? -7.067 -20.981 -3.628 1.00 66.44 402 ASP A O 1
ATOM 3202 N N . TRP A 1 403 ? -9.142 -21.883 -3.616 1.00 74.44 403 TRP A N 1
ATOM 3203 C CA . TRP A 1 403 ? -9.105 -22.424 -4.968 1.00 74.44 403 TRP A CA 1
ATOM 3204 C C . TRP A 1 403 ? -8.927 -21.304 -5.997 1.00 74.44 403 TRP A C 1
ATOM 3206 O O . TRP A 1 403 ? -7.932 -21.289 -6.723 1.00 74.44 403 TRP A O 1
ATOM 3216 N N . TRP A 1 404 ? -9.808 -20.294 -5.993 1.00 67.00 404 TRP A N 1
ATOM 3217 C CA . TRP A 1 404 ? -9.710 -19.157 -6.917 1.00 67.00 404 TRP A CA 1
ATOM 3218 C C . TRP A 1 404 ? -8.419 -18.355 -6.736 1.00 67.00 404 TRP A C 1
ATOM 3220 O O . TRP A 1 404 ? -7.832 -17.919 -7.722 1.00 67.00 404 TRP A O 1
ATOM 3230 N N . ASN A 1 405 ? -7.935 -18.175 -5.506 1.00 66.44 405 ASN A N 1
ATOM 3231 C CA . ASN A 1 405 ? -6.662 -17.496 -5.252 1.00 66.44 405 ASN A CA 1
ATOM 3232 C C . ASN A 1 405 ? -5.468 -18.275 -5.811 1.00 66.44 405 ASN A C 1
ATOM 3234 O O . ASN A 1 405 ? -4.540 -17.674 -6.348 1.00 66.44 405 ASN A O 1
ATOM 3238 N N . THR A 1 406 ? -5.492 -19.601 -5.705 1.00 69.06 406 THR A N 1
ATOM 3239 C CA . THR A 1 406 ? -4.412 -20.459 -6.192 1.00 69.06 406 THR A CA 1
ATOM 3240 C C . THR A 1 406 ? -4.441 -20.565 -7.717 1.00 69.06 406 THR A C 1
ATOM 3242 O O . THR A 1 406 ? -3.395 -20.468 -8.355 1.00 69.06 406 THR A O 1
ATOM 3245 N N . VAL A 1 407 ? -5.631 -20.634 -8.322 1.00 68.00 407 VAL A N 1
ATOM 3246 C CA . VAL A 1 407 ? -5.807 -20.525 -9.777 1.00 68.00 407 VAL A CA 1
ATOM 3247 C C . VAL A 1 407 ? -5.311 -19.174 -10.289 1.00 68.00 407 VAL A C 1
ATOM 3249 O O . VAL A 1 407 ? -4.550 -19.147 -11.251 1.00 68.00 407 VAL A O 1
ATOM 3252 N N . LYS A 1 408 ? -5.639 -18.060 -9.623 1.00 64.12 408 LYS A N 1
ATOM 3253 C CA . LYS A 1 408 ? -5.115 -16.722 -9.961 1.00 64.12 408 LYS A CA 1
ATOM 3254 C C . LYS A 1 408 ? -3.585 -16.649 -9.905 1.00 64.12 408 LYS A C 1
ATOM 3256 O O . LYS A 1 408 ? -2.969 -15.998 -10.741 1.00 64.12 408 LYS A O 1
ATOM 3261 N N . GLN A 1 409 ? -2.959 -17.331 -8.943 1.00 64.06 409 GLN A N 1
ATOM 3262 C CA . GLN A 1 409 ? -1.496 -17.392 -8.836 1.00 64.06 409 GLN A CA 1
ATOM 3263 C C . GLN A 1 409 ? -0.852 -18.266 -9.924 1.00 64.06 409 GLN A C 1
ATOM 3265 O O . GLN A 1 409 ? 0.206 -17.899 -10.424 1.00 64.06 409 GLN A O 1
ATOM 3270 N N . LEU A 1 410 ? -1.484 -19.380 -10.309 1.00 63.88 410 LEU A N 1
ATOM 3271 C CA . LEU A 1 410 ? -0.984 -20.308 -11.337 1.00 63.88 410 LEU A CA 1
ATOM 3272 C C . LEU A 1 410 ? -1.170 -19.792 -12.764 1.00 63.88 410 LEU A C 1
ATOM 3274 O O . LEU A 1 410 ? -0.305 -19.967 -13.614 1.00 63.88 410 LEU A O 1
ATOM 3278 N N . THR A 1 411 ? -2.305 -19.156 -13.026 1.00 58.41 411 THR A N 1
ATOM 3279 C CA . THR A 1 411 ? -2.641 -18.599 -14.344 1.00 58.41 411 THR A CA 1
ATOM 3280 C C . THR A 1 411 ? -1.979 -17.249 -14.581 1.00 58.41 411 THR A C 1
ATOM 3282 O O . THR A 1 411 ? -2.178 -16.646 -15.630 1.00 58.41 411 THR A O 1
ATOM 3285 N N . SER A 1 412 ? -1.224 -16.743 -13.597 1.00 52.28 412 SER A N 1
ATOM 3286 C CA . SER A 1 412 ? -0.742 -15.368 -13.572 1.00 52.28 412 SER A CA 1
ATOM 3287 C C . SER A 1 412 ? -1.860 -14.327 -13.697 1.00 52.28 412 SER A C 1
ATOM 3289 O O . SER A 1 412 ? -1.549 -13.150 -13.783 1.00 52.28 412 SER A O 1
ATOM 3291 N N . ILE A 1 413 ? -3.145 -14.702 -13.617 1.00 45.91 413 ILE A N 1
ATOM 3292 C CA . ILE A 1 413 ? -4.285 -13.785 -13.537 1.00 45.91 413 ILE A CA 1
ATOM 3293 C C . ILE A 1 413 ? -4.285 -13.187 -12.125 1.00 45.91 413 ILE A C 1
ATOM 3295 O O . ILE A 1 413 ? -5.127 -13.480 -11.273 1.00 45.91 413 ILE A O 1
ATOM 3299 N N . LYS A 1 414 ? -3.297 -12.341 -11.825 1.00 45.72 414 LYS A N 1
ATOM 3300 C CA . LYS A 1 414 ? -3.445 -11.374 -10.744 1.00 45.72 414 LYS A CA 1
ATOM 3301 C C . LYS A 1 414 ? -4.664 -10.548 -11.124 1.00 45.72 414 LYS A C 1
ATOM 3303 O O . LYS A 1 414 ? -4.781 -10.133 -12.271 1.00 45.72 414 LYS A O 1
ATOM 3308 N N . SER A 1 415 ? -5.587 -10.331 -10.188 1.00 41.12 415 SER A N 1
ATOM 3309 C CA . SER A 1 415 ? -6.587 -9.294 -10.408 1.00 41.12 415 SER A CA 1
ATOM 3310 C C . SER A 1 415 ? -5.806 -7.996 -10.575 1.00 41.12 415 SER A C 1
ATOM 3312 O O . SER A 1 415 ? -5.356 -7.427 -9.575 1.00 41.12 415 SER A O 1
ATOM 3314 N N . CYS A 1 416 ? -5.605 -7.561 -11.818 1.00 39.84 416 CYS A N 1
ATOM 3315 C CA . CYS A 1 416 ? -5.442 -6.158 -12.116 1.00 39.84 416 CYS A CA 1
ATOM 3316 C C . CYS A 1 416 ? -6.606 -5.511 -11.375 1.00 39.84 416 CYS A C 1
ATOM 3318 O O . CYS A 1 416 ? -7.771 -5.767 -11.673 1.00 39.84 416 CYS A O 1
ATOM 3320 N N . ARG A 1 417 ? -6.311 -4.801 -10.290 1.00 43.59 417 ARG A N 1
ATOM 3321 C CA . ARG A 1 417 ? -7.158 -3.670 -9.969 1.00 43.59 417 ARG A CA 1
ATOM 3322 C C . ARG A 1 417 ? -6.646 -2.647 -10.968 1.00 43.59 417 ARG A C 1
ATOM 3324 O O . ARG A 1 417 ? -5.566 -2.119 -10.697 1.00 43.59 417 ARG A O 1
ATOM 3331 N N . PRO A 1 418 ? -7.264 -2.492 -12.156 1.00 44.34 418 PRO A N 1
ATOM 3332 C CA . PRO A 1 418 ? -6.889 -1.380 -13.010 1.00 44.34 418 PRO A CA 1
ATOM 3333 C C . PRO A 1 418 ? -6.907 -0.139 -12.117 1.00 44.34 418 PRO A C 1
ATOM 3335 O O . PRO A 1 418 ? -7.812 0.004 -11.284 1.00 44.34 418 PRO A O 1
ATOM 3338 N N . GLY A 1 419 ? -5.873 0.703 -12.208 1.00 48.59 419 GLY A N 1
ATOM 3339 C CA . GLY A 1 419 ? -5.995 2.048 -11.660 1.00 48.59 419 GLY A CA 1
ATOM 3340 C C . GLY A 1 419 ? -7.314 2.624 -12.168 1.00 48.59 419 GLY A C 1
ATOM 3341 O O . GLY A 1 419 ? -7.695 2.341 -13.306 1.00 48.59 419 GLY A O 1
ATOM 3342 N N . ILE A 1 420 ? -8.060 3.330 -11.315 1.00 56.56 420 ILE A N 1
ATOM 3343 C CA . ILE A 1 420 ? -9.342 3.901 -11.737 1.00 56.56 420 ILE A CA 1
ATOM 3344 C C . ILE A 1 420 ? -9.036 4.761 -12.972 1.00 56.56 420 ILE A C 1
ATOM 3346 O O . ILE A 1 420 ? -8.234 5.699 -12.843 1.00 56.56 420 ILE A O 1
ATOM 3350 N N . PRO A 1 421 ? -9.580 4.418 -14.156 1.00 61.78 421 PRO A N 1
ATOM 3351 C CA . PRO A 1 421 ? -9.250 5.115 -15.389 1.00 61.78 421 PRO A CA 1
ATOM 3352 C C . PRO A 1 421 ? -9.592 6.604 -15.252 1.00 61.78 421 PRO A C 1
ATOM 3354 O O . PRO A 1 421 ? -10.402 6.972 -14.393 1.00 61.78 421 PRO A O 1
ATOM 3357 N N . PRO A 1 422 ? -8.956 7.482 -16.045 1.00 66.50 422 PRO A N 1
ATOM 3358 C CA . PRO A 1 422 ? -9.293 8.895 -16.019 1.00 66.50 422 PRO A CA 1
ATOM 3359 C C . PRO A 1 422 ? -10.787 9.078 -16.299 1.00 66.50 422 PRO A C 1
ATOM 3361 O O . PRO A 1 422 ? -11.342 8.445 -17.199 1.00 66.50 422 PRO A O 1
ATOM 3364 N N . LEU A 1 423 ? -11.438 9.915 -15.492 1.00 76.81 423 LEU A N 1
ATOM 3365 C CA . LEU A 1 423 ? -12.851 10.230 -15.678 1.00 76.81 423 LEU A CA 1
ATOM 3366 C C . LEU A 1 423 ? -12.972 11.312 -16.751 1.00 76.81 423 LEU A C 1
ATOM 3368 O O . LEU A 1 423 ? -12.174 12.248 -16.777 1.00 76.81 423 LEU A O 1
ATOM 3372 N N . VAL A 1 424 ? -13.962 11.181 -17.630 1.00 76.38 424 VAL A N 1
ATOM 3373 C CA . VAL A 1 424 ? -14.285 12.202 -18.632 1.00 76.38 424 VAL A CA 1
ATOM 3374 C C . VAL A 1 424 ? -15.412 13.065 -18.079 1.00 76.38 424 VAL A C 1
ATOM 3376 O O . VAL A 1 424 ? -16.495 12.554 -17.799 1.00 76.38 424 VAL A O 1
ATOM 3379 N N . LYS A 1 425 ? -15.171 14.370 -17.949 1.00 71.50 425 LYS A N 1
ATOM 3380 C CA . LYS A 1 425 ? -16.195 15.364 -17.607 1.00 71.50 425 LYS A CA 1
ATOM 3381 C C . LYS A 1 425 ? -16.087 16.533 -18.577 1.00 71.50 425 LYS A C 1
ATOM 3383 O O . LYS A 1 425 ? -15.054 17.192 -18.609 1.00 71.50 425 LYS A O 1
ATOM 3388 N N . ASN A 1 426 ? -17.147 16.798 -19.343 1.00 69.31 426 ASN A N 1
ATOM 3389 C CA . ASN A 1 426 ? -17.206 17.890 -20.328 1.00 69.31 426 ASN A CA 1
ATOM 3390 C C . ASN A 1 426 ? -15.980 17.915 -21.266 1.00 69.31 426 ASN A C 1
ATOM 3392 O O . ASN A 1 426 ? -15.331 18.946 -21.403 1.00 69.31 426 ASN A O 1
ATOM 3396 N N . ASP A 1 427 ? -15.622 16.755 -21.825 1.00 68.38 427 ASP A N 1
ATOM 3397 C CA . ASP A 1 427 ? -14.452 16.543 -22.699 1.00 68.38 427 ASP A CA 1
ATOM 3398 C C . ASP A 1 427 ? -13.068 16.787 -22.059 1.00 68.38 427 ASP A C 1
ATOM 3400 O O . ASP A 1 427 ? -12.038 16.651 -22.720 1.00 68.38 427 ASP A O 1
ATOM 3404 N N . CYS A 1 428 ? -13.012 17.046 -20.751 1.00 55.81 428 CYS A N 1
ATOM 3405 C CA . CYS A 1 428 ? -11.778 17.118 -19.975 1.00 55.81 428 CYS A CA 1
ATOM 3406 C C . CYS A 1 428 ? -11.513 15.799 -19.236 1.00 55.81 428 CYS A C 1
ATOM 3408 O O . CYS A 1 428 ? -12.411 15.203 -18.636 1.00 55.81 428 CYS A O 1
ATOM 3410 N N . LEU A 1 429 ? -10.254 15.353 -19.255 1.00 70.50 429 LEU A N 1
ATOM 3411 C CA . LEU A 1 429 ? -9.800 14.144 -18.565 1.00 70.50 429 LEU A CA 1
ATOM 3412 C C . LEU A 1 429 ? -9.295 14.476 -17.154 1.00 70.50 429 LEU A C 1
ATOM 3414 O O . LEU A 1 429 ? -8.362 15.263 -16.996 1.00 70.50 429 LEU A O 1
ATOM 3418 N N . ILE A 1 430 ? -9.885 13.831 -16.146 1.00 71.75 430 ILE A N 1
ATOM 3419 C CA . ILE A 1 430 ? -9.521 13.955 -14.728 1.00 71.75 430 ILE A CA 1
ATOM 3420 C C . ILE A 1 430 ? -8.599 12.797 -14.341 1.00 71.75 430 ILE A C 1
ATOM 3422 O O . ILE A 1 430 ? -8.978 11.624 -14.416 1.00 71.75 430 ILE A O 1
ATOM 3426 N N . PHE A 1 431 ? -7.381 13.123 -13.908 1.00 59.28 431 PHE A N 1
ATOM 3427 C CA . PHE A 1 431 ? -6.332 12.139 -13.618 1.00 59.28 431 PHE A CA 1
ATOM 3428 C C . PHE A 1 431 ? -6.060 11.948 -12.126 1.00 59.28 431 PHE A C 1
ATOM 3430 O O . PHE A 1 431 ? -5.629 10.853 -11.752 1.00 59.28 431 PHE A O 1
ATOM 3437 N N . ASP A 1 432 ? -6.299 12.976 -11.306 1.00 67.31 432 ASP A N 1
ATOM 3438 C CA . ASP A 1 432 ? -5.989 12.965 -9.877 1.00 67.31 432 ASP A CA 1
ATOM 3439 C C . ASP A 1 432 ? -7.005 12.145 -9.072 1.00 67.31 432 ASP A C 1
ATOM 3441 O O . ASP A 1 432 ? -8.208 12.189 -9.327 1.00 67.31 432 ASP A O 1
ATOM 3445 N N . ASP A 1 433 ? -6.522 11.369 -8.100 1.00 66.75 433 ASP A N 1
ATOM 3446 C CA . ASP A 1 433 ? -7.372 10.459 -7.325 1.00 66.75 433 ASP A CA 1
ATOM 3447 C C . ASP A 1 433 ? -8.327 11.222 -6.390 1.00 66.75 433 ASP A C 1
ATOM 3449 O O . ASP A 1 433 ? -9.454 10.772 -6.171 1.00 66.75 433 ASP A O 1
ATOM 3453 N N . THR A 1 434 ? -7.920 12.398 -5.901 1.00 70.88 434 THR A N 1
ATOM 3454 C CA . THR A 1 434 ? -8.754 13.283 -5.074 1.00 70.88 434 THR A CA 1
ATOM 3455 C C . THR A 1 434 ? -9.863 13.894 -5.915 1.00 70.88 434 THR A C 1
ATOM 3457 O O . THR A 1 434 ? -11.027 13.870 -5.525 1.00 70.88 434 THR A O 1
ATOM 3460 N N . GLU A 1 435 ? -9.526 14.385 -7.110 1.00 72.75 435 GLU A N 1
ATOM 3461 C CA . GLU A 1 435 ? -10.512 14.929 -8.048 1.00 72.75 435 GLU A CA 1
ATOM 3462 C C . GLU A 1 435 ? -11.525 13.863 -8.484 1.00 72.75 435 GLU A C 1
ATOM 3464 O O . GLU A 1 435 ? -12.725 14.132 -8.510 1.00 72.75 435 GLU A O 1
ATOM 3469 N N . LYS A 1 436 ? -11.074 12.628 -8.749 1.00 79.25 436 LYS A N 1
ATOM 3470 C CA . LYS A 1 436 ? -11.974 11.501 -9.042 1.00 79.25 436 LYS A CA 1
ATOM 3471 C C . LYS A 1 436 ? -12.907 11.197 -7.872 1.00 79.25 436 LYS A C 1
ATOM 3473 O O . LYS A 1 436 ? -14.100 10.999 -8.089 1.00 79.25 436 LYS A O 1
ATOM 3478 N N . ALA A 1 437 ? -12.378 11.134 -6.650 1.00 77.81 437 ALA A N 1
ATOM 3479 C CA . ALA A 1 437 ? -13.169 10.850 -5.455 1.00 77.81 437 ALA A CA 1
ATOM 3480 C C . ALA A 1 437 ? -14.215 11.941 -5.199 1.00 77.81 437 ALA A C 1
ATOM 3482 O O . ALA A 1 437 ? -15.377 11.622 -4.957 1.00 77.81 437 ALA A O 1
ATOM 3483 N N . ASN A 1 438 ? -13.824 13.209 -5.332 1.00 82.00 438 ASN A N 1
ATOM 3484 C CA . ASN A 1 438 ? -14.730 14.347 -5.216 1.00 82.00 438 ASN A CA 1
ATOM 3485 C C . ASN A 1 438 ? -15.833 14.293 -6.272 1.00 82.00 438 ASN A C 1
ATOM 3487 O O . ASN A 1 438 ? -16.991 14.544 -5.957 1.00 82.00 438 ASN A O 1
ATOM 3491 N N . GLU A 1 439 ? -15.506 13.915 -7.508 1.00 83.44 439 GLU A N 1
ATOM 3492 C CA . GLU A 1 439 ? -16.508 13.828 -8.565 1.00 83.44 439 GLU A CA 1
ATOM 3493 C C . GLU A 1 439 ? -17.489 12.670 -8.353 1.00 83.44 439 GLU A C 1
ATOM 3495 O O . GLU A 1 439 ? -18.695 12.850 -8.521 1.00 83.44 439 GLU A O 1
ATOM 3500 N N . PHE A 1 440 ? -17.007 11.507 -7.903 1.00 81.06 440 PHE A N 1
ATOM 3501 C CA . PHE A 1 440 ? -17.893 10.424 -7.473 1.00 81.06 440 PHE A CA 1
ATOM 3502 C C . PHE A 1 440 ? -18.777 10.855 -6.304 1.00 81.06 440 PHE A C 1
ATOM 3504 O O . PHE A 1 440 ? -19.982 10.609 -6.334 1.00 81.06 440 PHE A O 1
ATOM 3511 N N . ASN A 1 441 ? -18.202 11.519 -5.300 1.00 81.94 441 ASN A N 1
ATOM 3512 C CA . ASN A 1 441 ? -18.948 12.014 -4.151 1.00 81.94 441 ASN A CA 1
ATOM 3513 C C . ASN A 1 441 ? -20.048 12.988 -4.585 1.00 81.94 441 ASN A C 1
ATOM 3515 O O . ASN A 1 441 ? -21.197 12.807 -4.209 1.00 81.94 441 ASN A O 1
ATOM 3519 N N . ASN A 1 442 ? -19.730 13.954 -5.449 1.00 83.06 442 ASN A N 1
ATOM 3520 C CA . ASN A 1 442 ? -20.704 14.903 -5.987 1.00 83.06 442 ASN A CA 1
ATOM 3521 C C . ASN A 1 442 ? -21.824 14.199 -6.763 1.00 83.06 442 ASN A C 1
ATOM 3523 O O . ASN A 1 442 ? -22.996 14.525 -6.580 1.00 83.06 442 ASN A O 1
ATOM 3527 N N . PHE A 1 443 ? -21.482 13.218 -7.604 1.00 83.81 443 PHE A N 1
ATOM 3528 C CA . PHE A 1 443 ? -22.461 12.451 -8.372 1.00 83.81 443 PHE A CA 1
ATOM 3529 C C . PHE A 1 443 ? -23.422 11.671 -7.466 1.00 83.81 443 PHE A C 1
ATOM 3531 O O . PHE A 1 443 ? -24.637 11.742 -7.649 1.00 83.81 443 PHE A O 1
ATOM 3538 N N . PHE A 1 444 ? -22.899 10.945 -6.474 1.00 80.44 444 PHE A N 1
ATOM 3539 C CA . PHE A 1 444 ? -23.730 10.143 -5.574 1.00 80.44 444 PHE A CA 1
ATOM 3540 C C . PHE A 1 444 ? -24.487 10.997 -4.553 1.00 80.44 444 PHE A C 1
ATOM 3542 O O . PHE A 1 444 ? -25.650 10.707 -4.286 1.00 80.44 444 PHE A O 1
ATOM 3549 N N . ALA A 1 445 ? -23.893 12.079 -4.044 1.00 79.25 445 ALA A N 1
ATOM 3550 C CA . ALA A 1 445 ? -24.576 13.037 -3.176 1.00 79.25 445 ALA A CA 1
ATOM 3551 C C . ALA A 1 445 ? -25.756 13.704 -3.898 1.00 79.25 445 ALA A C 1
ATOM 3553 O O . ALA A 1 445 ? -26.834 13.822 -3.324 1.00 79.25 445 ALA A O 1
ATOM 3554 N N . ALA A 1 446 ? -25.599 14.053 -5.180 1.00 79.19 446 ALA A N 1
ATOM 3555 C CA . ALA A 1 446 ? -26.692 14.595 -5.986 1.00 79.19 446 ALA A CA 1
ATOM 3556 C C . ALA A 1 446 ? -27.853 13.599 -6.176 1.00 79.19 446 ALA A C 1
ATOM 3558 O O . ALA A 1 446 ? -29.002 14.021 -6.278 1.00 79.19 446 ALA A O 1
ATOM 3559 N N . GLN A 1 447 ? -27.578 12.288 -6.199 1.00 77.69 447 GLN A N 1
ATOM 3560 C CA . GLN A 1 447 ? -28.618 11.249 -6.250 1.00 77.69 447 GLN A CA 1
ATOM 3561 C C . GLN A 1 447 ? -29.226 10.918 -4.880 1.00 77.69 447 GLN A C 1
ATOM 3563 O O . GLN A 1 447 ? -30.312 10.347 -4.825 1.00 77.69 447 GLN A O 1
ATOM 3568 N N . ALA A 1 448 ? -28.541 11.261 -3.787 1.00 67.12 448 ALA A N 1
ATOM 3569 C CA . ALA A 1 448 ? -28.966 10.989 -2.416 1.00 67.12 448 ALA A CA 1
ATOM 3570 C C . ALA A 1 448 ? -29.807 12.116 -1.787 1.00 67.12 448 ALA A C 1
ATOM 3572 O O . ALA A 1 448 ? -30.159 12.017 -0.612 1.00 67.12 448 ALA A O 1
ATOM 3573 N N . ASN A 1 449 ? -30.165 13.158 -2.547 1.00 65.06 449 ASN A N 1
ATOM 3574 C CA . ASN A 1 449 ? -31.173 14.133 -2.130 1.00 65.06 449 ASN A CA 1
ATOM 3575 C C . ASN A 1 449 ? -32.556 13.467 -2.113 1.00 65.06 449 ASN A C 1
ATOM 3577 O O . ASN A 1 449 ? -33.297 13.494 -3.097 1.00 65.06 449 ASN A O 1
ATOM 3581 N N . LEU A 1 450 ? -32.887 12.840 -0.988 1.00 64.06 450 LEU A N 1
ATOM 3582 C CA . LEU A 1 450 ? -34.260 12.502 -0.648 1.00 64.06 450 LEU A CA 1
ATOM 3583 C C . LEU A 1 450 ? -34.962 13.790 -0.212 1.00 64.06 450 LEU A C 1
ATOM 3585 O O . LEU A 1 450 ? -34.422 14.541 0.592 1.00 64.06 450 LEU A O 1
ATOM 3589 N N . ASP A 1 451 ? -36.148 14.040 -0.762 1.00 62.25 451 ASP A N 1
ATOM 3590 C CA . ASP A 1 451 ? -37.017 15.131 -0.326 1.00 62.25 451 ASP A CA 1
ATOM 3591 C C . ASP A 1 451 ? -37.595 14.764 1.052 1.00 62.25 451 ASP A C 1
ATOM 3593 O O . ASP A 1 451 ? -38.553 13.999 1.163 1.00 62.25 451 ASP A O 1
ATOM 3597 N N . ASP A 1 452 ? -36.934 15.225 2.111 1.00 59.53 452 ASP A N 1
ATOM 3598 C CA . ASP A 1 452 ? -37.295 15.017 3.517 1.00 59.53 452 ASP A CA 1
ATOM 3599 C C . ASP A 1 452 ? -38.246 16.107 4.047 1.00 59.53 452 ASP A C 1
ATOM 3601 O O . ASP A 1 452 ? -38.594 16.138 5.233 1.00 59.53 452 ASP A O 1
ATOM 3605 N N . PHE A 1 453 ? -38.737 16.977 3.160 1.00 55.84 453 PHE A N 1
ATOM 3606 C CA . PHE A 1 453 ? -39.685 18.026 3.502 1.00 55.84 453 PHE A CA 1
ATOM 3607 C C . PHE A 1 453 ? -41.054 17.435 3.878 1.00 55.84 453 PHE A C 1
ATOM 3609 O O . PHE A 1 453 ? -41.831 16.989 3.036 1.00 55.84 453 PHE A O 1
ATOM 3616 N N . GLY A 1 454 ? -41.377 17.475 5.173 1.00 60.25 454 GLY A N 1
ATOM 3617 C CA . GLY A 1 454 ? -42.693 17.093 5.699 1.00 60.25 454 GLY A CA 1
ATOM 3618 C C . GLY A 1 454 ? -42.828 15.639 6.161 1.00 60.25 454 GLY A C 1
ATOM 3619 O O . GLY A 1 454 ? -43.951 15.194 6.399 1.00 60.25 454 GLY A O 1
ATOM 3620 N N . ILE A 1 455 ? -41.723 14.902 6.313 1.00 56.09 455 ILE A N 1
ATOM 3621 C CA . ILE A 1 455 ? -41.734 13.571 6.934 1.00 56.09 455 ILE A CA 1
ATOM 3622 C C . ILE A 1 455 ? -41.398 13.717 8.421 1.00 56.09 455 ILE A C 1
ATOM 3624 O O . ILE A 1 455 ? -40.243 13.905 8.796 1.00 56.09 455 ILE A O 1
ATOM 3628 N N . ASP A 1 456 ? -42.409 13.596 9.280 1.00 61.34 456 ASP A N 1
ATOM 3629 C CA . ASP A 1 456 ? -42.183 13.445 10.716 1.00 61.34 456 ASP A CA 1
ATOM 3630 C C . ASP A 1 456 ? -41.577 12.062 10.999 1.00 61.34 456 ASP A C 1
ATOM 3632 O O . ASP A 1 456 ? -42.091 11.032 10.549 1.00 61.34 456 ASP A O 1
ATOM 3636 N N . LEU A 1 457 ? -40.481 12.029 11.766 1.00 52.88 457 LEU A N 1
ATOM 3637 C CA . LEU A 1 457 ? -39.934 10.781 12.301 1.00 52.88 457 LEU A CA 1
ATOM 3638 C C . LEU A 1 457 ? -41.043 10.038 13.066 1.00 52.88 457 LEU A C 1
ATOM 3640 O O . LEU A 1 457 ? -41.796 10.678 13.809 1.00 52.88 457 LEU A O 1
ATOM 3644 N N . PRO A 1 458 ? -41.163 8.703 12.926 1.00 55.66 458 PRO A N 1
ATOM 3645 C CA . PRO A 1 458 ? -42.161 7.952 13.666 1.00 55.66 458 PRO A CA 1
ATOM 3646 C C . PRO A 1 458 ? -41.969 8.226 15.152 1.00 55.66 458 PRO A C 1
ATOM 3648 O O . PRO A 1 458 ? -40.870 8.088 15.690 1.00 55.66 458 PRO A O 1
ATOM 3651 N N . ASN A 1 459 ? -43.051 8.649 15.801 1.00 51.69 459 ASN A N 1
ATOM 3652 C CA . ASN A 1 459 ? -43.037 8.962 17.215 1.00 51.69 459 ASN A CA 1
ATOM 3653 C C . ASN A 1 459 ? -42.728 7.660 17.965 1.00 51.69 459 ASN A C 1
ATOM 3655 O O . ASN A 1 459 ? -43.592 6.784 18.086 1.00 51.69 459 ASN A O 1
ATOM 3659 N N . LEU A 1 460 ? -41.473 7.501 18.397 1.00 52.62 460 LEU A N 1
ATOM 3660 C CA . LEU A 1 460 ? -41.024 6.427 19.276 1.00 52.62 460 LEU A CA 1
ATOM 3661 C C . LEU A 1 460 ? -41.654 6.686 20.643 1.00 52.62 460 LEU A C 1
ATOM 3663 O O . LEU A 1 460 ? -41.002 7.130 21.584 1.00 52.62 460 LEU A O 1
ATOM 3667 N N . ASN A 1 461 ? -42.963 6.461 20.736 1.00 48.09 461 ASN A N 1
ATOM 3668 C CA . ASN A 1 461 ? -43.659 6.445 22.002 1.00 48.09 461 ASN A CA 1
ATOM 3669 C C . ASN A 1 461 ? -42.929 5.421 22.862 1.00 48.09 461 ASN A C 1
ATOM 3671 O O . ASN A 1 461 ? -42.888 4.235 22.521 1.00 48.09 461 ASN A O 1
ATOM 3675 N N . ALA A 1 462 ? -42.324 5.908 23.943 1.00 47.22 462 ALA A N 1
ATOM 3676 C CA . ALA A 1 462 ? -41.747 5.114 25.007 1.00 47.22 462 ALA A CA 1
ATOM 3677 C C . ALA A 1 462 ? -42.859 4.262 25.634 1.00 47.22 462 ALA A C 1
ATOM 3679 O O . ALA A 1 462 ? -43.420 4.578 26.681 1.00 47.22 462 ALA A O 1
ATOM 3680 N N . ASN A 1 463 ? -43.235 3.181 24.957 1.00 44.41 463 ASN A N 1
ATOM 3681 C CA . ASN A 1 463 ? -43.974 2.110 25.577 1.00 44.41 463 ASN A CA 1
ATOM 3682 C C . ASN A 1 463 ? -43.012 1.512 26.601 1.00 44.41 463 ASN A C 1
ATOM 3684 O O . ASN A 1 463 ? -42.033 0.863 26.234 1.00 44.41 463 ASN A O 1
ATOM 3688 N N . ASN A 1 464 ? -43.324 1.701 27.884 1.00 51.31 464 ASN A N 1
ATOM 3689 C CA . ASN A 1 464 ? -42.669 1.094 29.055 1.00 51.31 464 ASN A CA 1
ATOM 3690 C C . ASN A 1 464 ? -42.670 -0.460 29.042 1.00 51.31 464 ASN A C 1
ATOM 3692 O O . ASN A 1 464 ? -42.481 -1.096 30.072 1.00 51.31 464 ASN A O 1
ATOM 3696 N N . SER A 1 465 ? -42.950 -1.080 27.894 1.00 50.31 465 SER A N 1
ATOM 3697 C CA . SER A 1 465 ? -42.977 -2.520 27.626 1.00 50.31 465 SER A CA 1
ATOM 3698 C C . SER A 1 465 ? -41.743 -2.998 26.852 1.00 50.31 465 SER A C 1
ATOM 3700 O O . SER A 1 465 ? -41.590 -4.203 26.667 1.00 50.31 465 SER A O 1
ATOM 3702 N N . ILE A 1 466 ? -40.881 -2.089 26.379 1.00 53.03 466 ILE A N 1
ATOM 3703 C CA . ILE A 1 466 ? -39.589 -2.464 25.797 1.00 53.03 466 ILE A CA 1
ATOM 3704 C C . ILE A 1 466 ? -38.640 -2.731 26.973 1.00 53.03 466 ILE A C 1
ATOM 3706 O O . ILE A 1 466 ? -38.428 -1.814 27.771 1.00 53.03 466 ILE A O 1
ATOM 3710 N N . PRO A 1 467 ? -38.100 -3.954 27.136 1.00 50.12 467 PRO A N 1
ATOM 3711 C CA . PRO A 1 467 ? -37.138 -4.236 28.193 1.00 50.12 467 PRO A CA 1
ATOM 3712 C C . PRO A 1 467 ? -35.950 -3.282 28.051 1.00 50.12 467 PRO A C 1
ATOM 3714 O O . PRO A 1 467 ? -35.219 -3.327 27.063 1.00 50.12 467 PRO A O 1
ATOM 3717 N N . GLN A 1 468 ? -35.799 -2.380 29.020 1.00 49.56 468 GLN A N 1
ATOM 3718 C CA . GLN A 1 468 ? -34.635 -1.511 29.105 1.00 49.56 468 GLN A CA 1
ATOM 3719 C C . GLN A 1 468 ? -33.452 -2.342 29.591 1.00 49.56 468 GLN A C 1
ATOM 3721 O O . GLN A 1 468 ? -33.555 -3.076 30.574 1.00 49.56 468 GLN A O 1
ATOM 3726 N N . LEU A 1 469 ? -32.335 -2.234 28.880 1.00 51.62 469 LEU A N 1
ATOM 3727 C CA . LEU A 1 469 ? -31.090 -2.909 29.210 1.00 51.62 469 LEU A CA 1
ATOM 3728 C C . LEU A 1 469 ? -30.470 -2.202 30.427 1.00 51.62 469 LEU A C 1
ATOM 3730 O O . LEU A 1 469 ? -29.718 -1.246 30.284 1.00 51.62 469 LEU A O 1
ATOM 3734 N N . SER A 1 470 ? -30.885 -2.594 31.634 1.00 57.41 470 SER A N 1
ATOM 3735 C CA . SER A 1 470 ? -30.523 -1.883 32.868 1.00 57.41 470 SER A CA 1
ATOM 3736 C C . SER A 1 470 ? -29.110 -2.188 33.360 1.00 57.41 470 SER A C 1
ATOM 3738 O O . SER A 1 470 ? -28.533 -1.369 34.066 1.00 57.41 470 SER A O 1
ATOM 3740 N N . GLU A 1 471 ? -28.566 -3.358 33.017 1.00 63.78 471 GLU A N 1
ATOM 3741 C CA . GLU A 1 471 ? -27.253 -3.812 33.476 1.00 63.78 471 GLU A CA 1
ATOM 3742 C C . GLU A 1 471 ? -26.653 -4.784 32.448 1.00 63.78 471 GLU A C 1
ATOM 3744 O O . GLU A 1 471 ? -27.211 -5.852 32.190 1.00 63.78 471 GLU A O 1
ATOM 3749 N N . ILE A 1 472 ? -25.537 -4.395 31.825 1.00 69.62 472 ILE A N 1
ATOM 3750 C CA . ILE A 1 472 ? -24.751 -5.261 30.938 1.00 69.62 472 ILE A CA 1
ATOM 3751 C C . ILE A 1 472 ? -23.539 -5.721 31.738 1.00 69.62 472 ILE A C 1
ATOM 3753 O O . ILE A 1 472 ? -22.636 -4.930 31.993 1.00 69.62 472 ILE A O 1
ATOM 3757 N N . THR A 1 473 ? -23.514 -6.991 32.129 1.00 81.25 473 THR A N 1
ATOM 3758 C CA . THR A 1 473 ? -22.341 -7.612 32.753 1.00 81.25 473 THR A CA 1
ATOM 3759 C C . THR A 1 473 ? -21.851 -8.747 31.876 1.00 81.25 473 THR A C 1
ATOM 3761 O O . THR A 1 473 ? -22.624 -9.602 31.449 1.00 81.25 473 THR A O 1
ATOM 3764 N N . ILE A 1 474 ? -20.555 -8.742 31.585 1.00 86.62 474 ILE A N 1
ATOM 3765 C CA . ILE A 1 474 ? -19.890 -9.815 30.853 1.00 86.62 474 ILE A CA 1
ATOM 3766 C C . ILE A 1 474 ? -19.390 -10.838 31.866 1.00 86.62 474 ILE A C 1
ATOM 3768 O O . ILE A 1 474 ? -18.734 -10.496 32.851 1.00 86.62 474 ILE A O 1
ATOM 3772 N N . THR A 1 475 ? -19.674 -12.109 31.613 1.00 91.94 475 THR A N 1
ATOM 3773 C CA . THR A 1 475 ? -19.253 -13.229 32.458 1.00 91.94 475 THR A CA 1
ATOM 3774 C C . THR A 1 475 ? -18.001 -13.916 31.911 1.00 91.94 475 THR A C 1
ATOM 3776 O O . THR A 1 475 ? -17.745 -13.948 30.706 1.00 91.94 475 THR A O 1
ATOM 3779 N N . GLU A 1 476 ? -17.225 -14.565 32.786 1.00 92.44 476 GLU A N 1
ATOM 3780 C CA . GLU A 1 476 ? -16.044 -15.334 32.358 1.00 92.44 476 GLU A CA 1
ATOM 3781 C C . GLU A 1 476 ? -16.393 -16.476 31.390 1.00 92.44 476 GLU A C 1
ATOM 3783 O O . GLU A 1 476 ? -15.590 -16.820 30.521 1.00 92.44 476 GLU A O 1
ATOM 3788 N N . ASN A 1 477 ? -17.592 -17.054 31.517 1.00 91.94 477 ASN A N 1
ATOM 3789 C CA . ASN A 1 477 ? -18.063 -18.126 30.641 1.00 91.94 477 ASN A CA 1
ATOM 3790 C C . ASN A 1 477 ? -18.324 -17.621 29.219 1.00 91.94 477 ASN A C 1
ATOM 3792 O O . ASN A 1 477 ? -17.979 -18.304 28.257 1.00 91.94 477 ASN A O 1
ATOM 3796 N N . GLU A 1 478 ? -18.891 -16.424 29.069 1.00 89.12 478 GLU A N 1
ATOM 3797 C CA . GLU A 1 478 ? -19.077 -15.802 27.755 1.00 89.12 478 GLU A CA 1
ATOM 3798 C C . GLU A 1 478 ? -17.730 -15.527 27.090 1.00 89.12 478 GLU A C 1
ATOM 3800 O O . GLU A 1 478 ? -17.528 -15.897 25.932 1.00 89.12 478 GLU A O 1
ATOM 3805 N N . VAL A 1 479 ? -16.768 -14.983 27.843 1.00 92.44 479 VAL A N 1
ATOM 3806 C CA . VAL A 1 479 ? -15.405 -14.762 27.342 1.00 92.44 479 VAL A CA 1
ATOM 3807 C C . VAL A 1 479 ? -14.751 -16.083 26.929 1.00 92.44 479 VAL A C 1
ATOM 3809 O O . VAL A 1 479 ? -14.183 -16.173 25.840 1.00 92.44 479 VAL A O 1
ATOM 3812 N N . ALA A 1 480 ? -14.871 -17.136 27.743 1.00 92.50 480 ALA A N 1
ATOM 3813 C CA . ALA A 1 480 ? -14.337 -18.459 27.421 1.00 92.50 480 ALA A CA 1
ATOM 3814 C C . ALA A 1 480 ? -14.954 -19.041 26.135 1.00 92.50 480 ALA A C 1
ATOM 3816 O O . ALA A 1 480 ? -14.227 -19.552 25.279 1.00 92.50 480 ALA A O 1
ATOM 3817 N N . ASN A 1 481 ? -16.271 -18.906 25.955 1.00 91.06 481 ASN A N 1
ATOM 3818 C CA . ASN A 1 481 ? -16.971 -19.363 24.753 1.00 91.06 481 ASN A CA 1
ATOM 3819 C C . ASN A 1 481 ? -16.464 -18.646 23.492 1.00 91.06 481 ASN A C 1
ATOM 3821 O O . ASN A 1 481 ? -16.230 -19.290 22.466 1.00 91.06 481 ASN A O 1
ATOM 3825 N N . ILE A 1 482 ? -16.233 -17.332 23.571 1.00 91.56 482 ILE A N 1
ATOM 3826 C CA . ILE A 1 482 ? -15.685 -16.543 22.459 1.00 91.56 482 ILE A CA 1
ATOM 3827 C C . ILE A 1 482 ? -14.229 -16.927 22.157 1.00 91.56 482 ILE A C 1
ATOM 3829 O O . ILE A 1 482 ? -13.863 -17.120 20.993 1.00 91.56 482 ILE A O 1
ATOM 3833 N N . LEU A 1 483 ? -13.397 -17.106 23.187 1.00 91.81 483 LEU A N 1
ATOM 3834 C CA . LEU A 1 483 ? -12.008 -17.544 23.024 1.00 91.81 483 LEU A CA 1
ATOM 3835 C C . LEU A 1 483 ? -11.919 -18.936 22.376 1.00 91.81 483 LEU A C 1
ATOM 3837 O O . LEU A 1 483 ? -11.051 -19.171 21.530 1.00 91.81 483 LEU A O 1
ATOM 3841 N N . ALA A 1 484 ? -12.850 -19.839 22.696 1.00 89.31 484 ALA A N 1
ATOM 3842 C CA . ALA A 1 484 ? -12.902 -21.181 22.121 1.00 89.31 484 ALA A CA 1
ATOM 3843 C C . ALA A 1 484 ? -13.176 -21.169 20.605 1.00 89.31 484 ALA A C 1
ATOM 3845 O O . ALA A 1 484 ? -12.571 -21.946 19.855 1.00 89.31 484 ALA A O 1
ATOM 3846 N N . ILE A 1 485 ? -14.035 -20.266 20.122 1.00 90.75 485 ILE A N 1
ATOM 3847 C CA . ILE A 1 485 ? -14.399 -20.176 18.697 1.00 90.75 485 ILE A CA 1
ATOM 3848 C C . ILE A 1 485 ? -13.459 -19.290 17.873 1.00 90.75 485 ILE A C 1
ATOM 3850 O O . ILE A 1 485 ? -13.558 -19.276 16.643 1.00 90.75 485 ILE A O 1
ATOM 3854 N N . ILE A 1 486 ? -12.520 -18.582 18.512 1.00 89.19 486 ILE A N 1
ATOM 3855 C CA . ILE A 1 486 ? -11.604 -17.685 17.808 1.00 89.19 486 ILE A CA 1
ATOM 3856 C C . ILE A 1 486 ? -10.812 -18.456 16.741 1.00 89.19 486 ILE A C 1
ATOM 3858 O O . ILE A 1 486 ? -10.356 -19.592 16.949 1.00 89.19 486 ILE A O 1
ATOM 3862 N N . ASN A 1 487 ? -10.660 -17.844 15.565 1.00 86.00 487 ASN A N 1
ATOM 3863 C CA . ASN A 1 487 ? -9.912 -18.444 14.469 1.00 86.00 487 ASN A CA 1
ATOM 3864 C C . ASN A 1 487 ? -8.406 -18.160 14.649 1.00 86.00 487 ASN A C 1
ATOM 3866 O O . ASN A 1 487 ? -7.983 -17.016 14.452 1.00 86.00 487 ASN A O 1
ATOM 3870 N N . PRO A 1 488 ? -7.576 -19.181 14.944 1.00 87.88 488 PRO A N 1
ATOM 3871 C CA . PRO A 1 488 ? -6.154 -18.993 15.227 1.00 87.88 488 PRO A CA 1
ATOM 3872 C C . PRO A 1 488 ? -5.335 -18.581 13.994 1.00 87.88 488 PRO A C 1
ATOM 3874 O O . PRO A 1 488 ? -4.204 -18.128 14.138 1.00 87.88 488 PRO A O 1
ATOM 3877 N N . SER A 1 489 ? -5.869 -18.727 12.775 1.00 82.31 489 SER A N 1
ATOM 3878 C CA . SER A 1 489 ? -5.162 -18.374 11.538 1.00 82.31 489 SER A CA 1
ATOM 3879 C C . SER A 1 489 ? -5.310 -16.899 11.150 1.00 82.31 489 SER A C 1
ATOM 3881 O O . SER A 1 489 ? -4.789 -16.479 10.113 1.00 82.31 489 SER A O 1
ATOM 3883 N N . LYS A 1 490 ? -6.076 -16.115 11.916 1.00 84.44 490 LYS A N 1
ATOM 3884 C CA . LYS A 1 490 ? -6.276 -14.688 11.653 1.00 84.44 490 LYS A CA 1
ATOM 3885 C C . LYS A 1 490 ? -5.018 -13.886 12.002 1.00 84.44 490 LYS A C 1
ATOM 3887 O O . LYS A 1 490 ? -4.165 -14.308 12.783 1.00 84.44 490 LYS A O 1
ATOM 3892 N N . ALA A 1 491 ? -4.881 -12.733 11.351 1.00 77.62 491 ALA A N 1
ATOM 3893 C CA . ALA A 1 491 ? -3.788 -11.810 11.628 1.00 77.62 491 ALA A CA 1
ATOM 3894 C C . ALA A 1 491 ? -3.945 -11.200 13.030 1.00 77.62 491 ALA A C 1
ATOM 3896 O O . ALA A 1 491 ? -5.061 -11.077 13.526 1.00 77.62 491 ALA A O 1
ATOM 3897 N N . SER A 1 492 ? -2.821 -10.826 13.640 1.00 81.75 492 SER A N 1
ATOM 3898 C CA . SER A 1 492 ? -2.804 -10.041 14.876 1.00 81.75 492 SER A CA 1
ATOM 3899 C C . SER A 1 492 ? -3.355 -8.635 14.635 1.00 81.75 492 SER A C 1
ATOM 3901 O O . SER A 1 492 ? -3.172 -8.091 13.538 1.00 81.75 492 SER A O 1
ATOM 3903 N N . GLY A 1 493 ? -3.976 -8.062 15.663 1.00 75.81 493 GLY A N 1
ATOM 3904 C CA . GLY A 1 493 ? -4.415 -6.673 15.679 1.00 75.81 493 GLY A CA 1
ATOM 3905 C C . GLY A 1 493 ? -3.253 -5.682 15.843 1.00 75.81 493 GLY A C 1
ATOM 3906 O O . GLY A 1 493 ? -2.079 -6.073 15.753 1.00 75.81 493 GLY A O 1
ATOM 3907 N N . PRO A 1 494 ? -3.561 -4.389 16.060 1.00 75.62 494 PRO A N 1
ATOM 3908 C CA . PRO A 1 494 ? -2.562 -3.361 16.372 1.00 75.62 494 PRO A CA 1
ATOM 3909 C C . PRO A 1 494 ? -1.812 -3.642 17.686 1.00 75.62 494 PRO A C 1
ATOM 3911 O O . PRO A 1 494 ? -0.663 -3.236 17.829 1.00 75.62 494 PRO A O 1
ATOM 3914 N N . ASP A 1 495 ? -2.426 -4.414 18.582 1.00 78.88 495 ASP A N 1
ATOM 3915 C CA . ASP A 1 495 ? -1.858 -4.954 19.823 1.00 78.88 495 ASP A CA 1
ATOM 3916 C C . ASP A 1 495 ? -0.739 -5.992 19.612 1.00 78.88 495 ASP A C 1
ATOM 3918 O O . ASP A 1 495 ? -0.046 -6.364 20.553 1.00 78.88 495 ASP A O 1
ATOM 3922 N N . LEU A 1 496 ? -0.552 -6.478 18.377 1.00 84.00 496 LEU A N 1
ATOM 3923 C CA . LEU A 1 496 ? 0.376 -7.550 18.009 1.00 84.00 496 LEU A CA 1
ATOM 3924 C C . LEU A 1 496 ? 0.094 -8.906 18.684 1.00 84.00 496 LEU A C 1
ATOM 3926 O O . LEU A 1 496 ? 0.886 -9.843 18.516 1.00 84.00 496 LEU A O 1
ATOM 3930 N N . VAL A 1 497 ? -1.049 -9.062 19.356 1.00 88.69 497 VAL A N 1
ATOM 3931 C CA . VAL A 1 497 ? -1.460 -10.323 19.976 1.00 88.69 497 VAL A CA 1
ATOM 3932 C C . VAL A 1 497 ? -2.104 -11.200 18.911 1.00 88.69 497 VAL A C 1
ATOM 3934 O O . VAL A 1 497 ? -3.060 -10.832 18.229 1.00 88.69 497 VAL A O 1
ATOM 3937 N N . ASN A 1 498 ? -1.539 -12.386 18.698 1.00 91.12 498 ASN A N 1
ATOM 3938 C CA . ASN A 1 498 ? -2.092 -13.313 17.721 1.00 91.12 498 ASN A CA 1
ATOM 3939 C C . ASN A 1 498 ? -3.256 -14.115 18.334 1.00 91.12 498 ASN A C 1
ATOM 3941 O O . ASN A 1 498 ? -3.089 -14.639 19.438 1.00 91.12 498 ASN A O 1
ATOM 3945 N N . PRO A 1 499 ? -4.376 -14.322 17.614 1.00 91.00 499 PRO A N 1
ATOM 3946 C CA . PRO A 1 499 ? -5.508 -15.116 18.103 1.00 91.00 499 PRO A CA 1
ATOM 3947 C C . PRO A 1 499 ? -5.147 -16.539 18.546 1.00 91.00 499 PRO A C 1
ATOM 3949 O O . PRO A 1 499 ? -5.804 -17.095 19.422 1.00 91.00 499 PRO A O 1
ATOM 3952 N N . ARG A 1 500 ? -4.080 -17.130 17.990 1.00 91.38 500 ARG A N 1
ATOM 3953 C CA . ARG A 1 500 ? -3.551 -18.422 18.447 1.00 91.38 500 ARG A CA 1
ATOM 3954 C C . ARG A 1 500 ? -3.096 -18.366 19.907 1.00 91.38 500 ARG A C 1
ATOM 3956 O O . ARG A 1 500 ? -3.391 -19.294 20.641 1.00 91.38 500 ARG A O 1
ATOM 3963 N N . LEU A 1 501 ? -2.449 -17.284 20.348 1.00 93.00 501 LEU A N 1
ATOM 3964 C CA . LEU A 1 501 ? -2.021 -17.120 21.747 1.00 93.00 501 LEU A CA 1
ATOM 3965 C C . LEU A 1 501 ? -3.220 -17.035 22.697 1.00 93.00 501 LEU A C 1
ATOM 3967 O O . LEU A 1 501 ? -3.226 -17.685 23.737 1.00 93.00 501 LEU A O 1
ATOM 3971 N N . LEU A 1 502 ? -4.250 -16.280 22.302 1.00 92.88 502 LEU A N 1
ATOM 3972 C CA . LEU A 1 502 ? -5.486 -16.133 23.075 1.00 92.88 502 LEU A CA 1
ATOM 3973 C C . LEU A 1 502 ? -6.224 -17.466 23.232 1.00 92.88 502 LEU A C 1
ATOM 3975 O O . LEU A 1 502 ? -6.735 -17.769 24.304 1.00 92.88 502 LEU A O 1
ATOM 3979 N N . LYS A 1 503 ? -6.246 -18.279 22.171 1.00 92.81 503 LYS A N 1
ATOM 3980 C CA . LYS A 1 503 ? -6.873 -19.602 22.191 1.00 92.81 503 LYS A CA 1
ATOM 3981 C C . LYS A 1 503 ? -6.118 -20.586 23.091 1.00 92.81 503 LYS A C 1
ATOM 3983 O O . LYS A 1 503 ? -6.743 -21.285 23.882 1.00 92.81 503 LYS A O 1
ATOM 3988 N N . GLU A 1 504 ? -4.787 -20.604 22.999 1.00 91.94 504 GLU A N 1
ATOM 3989 C CA . GLU A 1 504 ? -3.910 -21.495 23.782 1.00 91.94 504 GLU A CA 1
ATOM 3990 C C . GLU A 1 504 ? -3.899 -21.175 25.284 1.00 91.94 504 GLU A C 1
ATOM 3992 O O . GLU A 1 504 ? -3.740 -22.081 26.100 1.00 91.94 504 GLU A O 1
ATOM 3997 N N . ALA A 1 505 ? -4.072 -19.902 25.653 1.00 92.12 505 ALA A N 1
ATOM 3998 C CA . ALA A 1 505 ? -4.148 -19.446 27.043 1.00 92.12 505 ALA A CA 1
ATOM 3999 C C . ALA A 1 505 ? -5.578 -19.078 27.478 1.00 92.12 505 ALA A C 1
ATOM 4001 O O . ALA A 1 505 ? -5.756 -18.318 28.430 1.00 92.12 505 ALA A O 1
ATOM 4002 N N . SER A 1 506 ? -6.598 -19.605 26.796 1.00 92.31 506 SER A N 1
ATOM 4003 C CA . SER A 1 506 ? -7.999 -19.222 27.014 1.00 92.31 506 SER A CA 1
ATOM 4004 C C . SER A 1 506 ? -8.469 -19.422 28.457 1.00 92.31 506 SER A C 1
ATOM 4006 O O . SER A 1 506 ? -9.101 -18.531 29.024 1.00 92.31 506 SER A O 1
ATOM 4008 N N . ASP A 1 507 ? -8.084 -20.536 29.084 1.00 91.19 507 ASP A N 1
ATOM 4009 C CA . ASP A 1 507 ? -8.437 -20.847 30.473 1.00 91.19 507 ASP A CA 1
ATOM 4010 C C . ASP A 1 507 ? -7.881 -19.844 31.489 1.00 91.19 507 ASP A C 1
ATOM 4012 O O . ASP A 1 507 ? -8.524 -19.585 32.505 1.00 91.19 507 ASP A O 1
ATOM 4016 N N . ILE A 1 508 ? -6.710 -19.267 31.208 1.00 93.06 508 ILE A N 1
ATOM 4017 C CA . ILE A 1 508 ? -6.036 -18.297 32.081 1.00 93.06 508 ILE A CA 1
ATOM 4018 C C . ILE A 1 508 ? -6.542 -16.882 31.777 1.00 93.06 508 ILE A C 1
ATOM 4020 O O . ILE A 1 508 ? -6.813 -16.107 32.690 1.00 93.06 508 ILE A O 1
ATOM 4024 N N . LEU A 1 509 ? -6.702 -16.543 30.492 1.00 93.44 509 LEU A N 1
ATOM 4025 C CA . LEU A 1 509 ? -7.008 -15.185 30.038 1.00 93.44 509 LEU A CA 1
ATOM 4026 C C . LEU A 1 509 ? -8.490 -14.802 30.134 1.00 93.44 509 LEU A C 1
ATOM 4028 O O . LEU A 1 509 ? -8.803 -13.612 30.092 1.00 93.44 509 LEU A O 1
ATOM 4032 N N . LYS A 1 510 ? -9.411 -15.760 30.300 1.00 93.69 510 LYS A N 1
ATOM 4033 C CA . LYS A 1 510 ? -10.849 -15.460 30.425 1.00 93.69 510 LYS A CA 1
ATOM 4034 C C . LYS A 1 510 ? -11.166 -14.483 31.563 1.00 93.69 510 LYS A C 1
ATOM 4036 O O . LYS A 1 510 ? -11.959 -13.567 31.371 1.00 93.69 510 LYS A O 1
ATOM 4041 N N . ARG A 1 511 ? -10.502 -14.631 32.714 1.00 91.56 511 ARG A N 1
ATOM 4042 C CA . ARG A 1 511 ? -10.685 -13.791 33.906 1.00 91.56 511 ARG A CA 1
ATOM 4043 C C . ARG A 1 511 ? -10.153 -12.361 33.721 1.00 91.56 511 ARG A C 1
ATOM 4045 O O . ARG A 1 511 ? -10.937 -11.428 33.891 1.00 91.56 511 ARG A O 1
ATOM 4052 N N . PRO A 1 512 ? -8.882 -12.140 33.326 1.00 92.50 512 PRO A N 1
ATOM 4053 C CA . PRO A 1 512 ? -8.370 -10.788 33.108 1.00 92.50 512 PRO A CA 1
ATOM 4054 C C . PRO A 1 512 ? -9.095 -10.045 31.975 1.00 92.50 512 PRO A C 1
ATOM 4056 O O . PRO A 1 512 ? -9.344 -8.848 32.102 1.00 92.50 512 PRO A O 1
ATOM 4059 N N . LEU A 1 513 ? -9.497 -10.738 30.902 1.00 92.75 513 LEU A N 1
ATOM 4060 C CA . LEU A 1 513 ? -10.276 -10.127 29.819 1.00 92.75 513 LEU A CA 1
ATOM 4061 C C . LEU A 1 513 ? -11.703 -9.770 30.253 1.00 92.75 513 LEU A C 1
ATOM 4063 O O . LEU A 1 513 ? -12.175 -8.688 29.930 1.00 92.75 513 LEU A O 1
ATOM 4067 N N . CYS A 1 514 ? -12.367 -10.631 31.030 1.00 92.44 514 CYS A N 1
ATOM 4068 C CA . CYS A 1 514 ? -13.675 -10.334 31.620 1.00 92.44 514 CYS A CA 1
ATOM 4069 C C . CYS A 1 514 ? -13.632 -9.043 32.454 1.00 92.44 514 CYS A C 1
ATOM 4071 O O . CYS A 1 514 ? -14.469 -8.158 32.280 1.00 92.44 514 CYS A O 1
ATOM 4073 N N . LYS A 1 515 ? -12.604 -8.889 33.300 1.00 89.12 515 LYS A N 1
ATOM 4074 C CA . LYS A 1 515 ? -12.394 -7.665 34.084 1.00 89.12 515 LYS A CA 1
ATOM 4075 C C . LYS A 1 515 ? -12.191 -6.438 33.191 1.00 89.12 515 LYS A C 1
ATOM 4077 O O . LYS A 1 515 ? -12.845 -5.426 33.411 1.00 89.12 515 LYS A O 1
ATOM 4082 N N . LEU A 1 516 ? -11.332 -6.538 32.172 1.00 89.88 516 LEU A N 1
ATOM 4083 C CA . LEU A 1 516 ? -11.110 -5.456 31.207 1.00 89.88 516 LEU A CA 1
ATOM 4084 C C . LEU A 1 516 ? -12.418 -5.025 30.529 1.00 89.88 516 LEU A C 1
ATOM 4086 O O . LEU A 1 516 ? -12.697 -3.831 30.449 1.00 89.88 516 LEU A O 1
ATOM 4090 N N . PHE A 1 517 ? -13.217 -5.981 30.049 1.00 88.62 517 PHE A N 1
ATOM 4091 C CA . PHE A 1 517 ? -14.452 -5.667 29.337 1.00 88.62 517 PHE A CA 1
ATOM 4092 C C . PHE A 1 517 ? -15.502 -5.028 30.244 1.00 88.62 517 PHE A C 1
ATOM 4094 O O . PHE A 1 517 ? -16.121 -4.056 29.829 1.00 88.62 517 PHE A O 1
ATOM 4101 N N . ASN A 1 518 ? -15.665 -5.507 31.480 1.00 87.94 518 ASN A N 1
ATOM 4102 C CA . ASN A 1 518 ? -16.600 -4.892 32.423 1.00 87.94 518 ASN A CA 1
ATOM 4103 C C . ASN A 1 518 ? -16.172 -3.469 32.809 1.00 87.94 518 ASN A C 1
ATOM 4105 O O . ASN A 1 518 ? -16.993 -2.566 32.735 1.00 87.94 518 ASN A O 1
ATOM 4109 N N . ILE A 1 519 ? -14.885 -3.219 33.083 1.00 83.94 519 ILE A N 1
ATOM 4110 C CA . ILE A 1 519 ? -14.401 -1.851 33.362 1.00 83.94 519 ILE A CA 1
ATOM 4111 C C . ILE A 1 519 ? -14.611 -0.945 32.139 1.00 83.94 519 ILE A C 1
ATOM 4113 O O . ILE A 1 519 ? -15.033 0.202 32.275 1.00 83.94 519 ILE A O 1
ATOM 4117 N N . SER A 1 520 ? -14.385 -1.460 30.925 1.00 83.38 520 SER A N 1
ATOM 4118 C CA . SER A 1 520 ? -14.679 -0.722 29.690 1.00 83.38 520 SER A CA 1
ATOM 4119 C C . SER A 1 520 ? -16.171 -0.412 29.528 1.00 83.38 520 SER A C 1
ATOM 4121 O O . SER A 1 520 ? -16.512 0.660 29.032 1.00 83.38 520 SER A O 1
ATOM 4123 N N . LEU A 1 521 ? -17.054 -1.331 29.930 1.00 77.00 521 LEU A N 1
ATOM 4124 C CA . LEU A 1 521 ? -18.507 -1.141 29.921 1.00 77.00 521 LEU A CA 1
ATOM 4125 C C . LEU A 1 521 ? -19.009 -0.242 31.051 1.00 77.00 521 LEU A C 1
ATOM 4127 O O . LEU A 1 521 ? -20.101 0.294 30.928 1.00 77.00 521 LEU A O 1
ATOM 4131 N N . GLU A 1 522 ? -18.256 -0.080 32.133 1.00 75.12 522 GLU A N 1
ATOM 4132 C CA . GLU A 1 522 ? -18.584 0.829 33.238 1.00 75.12 522 GLU A CA 1
ATOM 4133 C C . GLU A 1 522 ? -18.130 2.270 32.954 1.00 75.12 522 GLU A C 1
ATOM 4135 O O . GLU A 1 522 ? -18.679 3.218 33.508 1.00 75.12 522 GLU A O 1
ATOM 4140 N N . THR A 1 523 ? -17.137 2.456 32.079 1.00 74.88 523 THR A N 1
ATOM 4141 C CA . THR A 1 523 ? -16.480 3.759 31.858 1.00 74.88 523 THR A CA 1
ATOM 4142 C C . THR A 1 523 ? -16.658 4.338 30.448 1.00 74.88 523 THR A C 1
ATOM 4144 O O . THR A 1 523 ? -16.352 5.508 30.232 1.00 74.88 523 THR A O 1
ATOM 4147 N N . GLY A 1 524 ? -17.158 3.560 29.481 1.00 80.62 524 GLY A N 1
ATOM 4148 C CA . GLY A 1 524 ? -17.307 3.977 28.080 1.00 80.62 524 GLY A CA 1
ATOM 4149 C C . GLY A 1 524 ? -18.587 4.763 27.751 1.00 80.62 524 GLY A C 1
ATOM 4150 O O . GLY A 1 524 ? -19.530 4.831 28.540 1.00 80.62 524 GLY A O 1
ATOM 4151 N N . ASN A 1 525 ? -18.658 5.310 26.530 1.00 85.56 525 ASN A N 1
ATOM 4152 C CA . ASN A 1 525 ? -19.801 6.110 26.059 1.00 85.56 525 ASN A CA 1
ATOM 4153 C C . ASN A 1 525 ? -21.139 5.356 26.121 1.00 85.56 525 ASN A C 1
ATOM 4155 O O . ASN A 1 525 ? -22.144 5.950 26.487 1.00 85.56 525 ASN A O 1
ATOM 4159 N N . GLU A 1 526 ? -21.175 4.053 25.841 1.00 84.38 526 GLU A N 1
ATOM 4160 C CA . GLU A 1 526 ? -22.421 3.278 25.938 1.00 84.38 526 GLU A CA 1
ATOM 4161 C C . GLU A 1 526 ? -22.972 3.248 27.377 1.00 84.38 526 GLU A C 1
ATOM 4163 O O . GLU A 1 526 ? -24.176 3.378 27.589 1.00 84.38 526 GLU A O 1
ATOM 4168 N N . HIS A 1 527 ? -22.097 3.199 28.389 1.00 81.56 527 HIS A N 1
ATOM 4169 C CA . HIS A 1 527 ? -22.510 3.313 29.790 1.00 81.56 527 HIS A CA 1
ATOM 4170 C C . HIS A 1 527 ? -23.168 4.658 30.074 1.00 81.56 527 HIS A C 1
ATOM 4172 O O . HIS A 1 527 ? -24.233 4.740 30.684 1.00 81.56 527 HIS A O 1
ATOM 4178 N N . ILE A 1 528 ? -22.527 5.728 29.602 1.00 86.00 528 ILE A N 1
ATOM 4179 C CA . ILE A 1 528 ? -23.003 7.097 29.774 1.00 86.00 528 ILE A CA 1
ATOM 4180 C C . ILE A 1 528 ? -24.342 7.282 29.043 1.00 86.00 528 ILE A C 1
ATOM 4182 O O . ILE A 1 528 ? -25.235 7.960 29.561 1.00 86.00 528 ILE A O 1
ATOM 4186 N N . HIS A 1 529 ? -24.525 6.650 27.880 1.00 86.94 529 HIS A N 1
ATOM 4187 C CA . HIS A 1 529 ? -25.784 6.642 27.138 1.00 86.94 529 HIS A CA 1
ATOM 4188 C C . HIS A 1 529 ? -26.895 5.966 27.942 1.00 86.94 529 HIS A C 1
ATOM 4190 O O . HIS A 1 529 ? -27.935 6.585 28.180 1.00 86.94 529 HIS A O 1
ATOM 4196 N N . ILE A 1 530 ? -26.666 4.742 28.423 1.00 83.12 530 ILE A N 1
ATOM 4197 C CA . ILE A 1 530 ? -27.641 3.989 29.224 1.00 83.12 530 ILE A CA 1
ATOM 4198 C C . ILE A 1 530 ? -27.992 4.758 30.504 1.00 83.12 530 ILE A C 1
ATOM 4200 O O . ILE A 1 530 ? -29.171 4.946 30.817 1.00 83.12 530 ILE A O 1
ATOM 4204 N N . LEU A 1 531 ? -26.978 5.267 31.213 1.00 83.06 531 LEU A N 1
ATOM 4205 C CA . LEU A 1 531 ? -27.149 6.036 32.442 1.00 83.06 531 LEU A CA 1
ATOM 4206 C C . LEU A 1 531 ? -27.980 7.293 32.189 1.00 83.06 531 LEU A C 1
ATOM 4208 O O . LEU A 1 531 ? -28.975 7.523 32.874 1.00 83.06 531 LEU A O 1
ATOM 4212 N N . SER A 1 532 ? -27.618 8.084 31.178 1.00 83.69 532 SER A N 1
ATOM 4213 C CA . SER A 1 532 ? -28.304 9.345 30.887 1.00 83.69 532 SER A CA 1
ATOM 4214 C C . SER A 1 532 ? -29.680 9.180 30.235 1.00 83.69 532 SER A C 1
ATOM 4216 O O . SER A 1 532 ? -30.516 10.073 30.365 1.00 83.69 532 SER A O 1
ATOM 4218 N N . SER A 1 533 ? -29.958 8.027 29.620 1.00 83.50 533 SER A N 1
ATOM 4219 C CA . SER A 1 533 ? -31.284 7.672 29.097 1.00 83.50 533 SER A CA 1
ATOM 4220 C C . SER A 1 533 ? -32.271 7.275 30.202 1.00 83.50 533 SER A C 1
ATOM 4222 O O . SER A 1 533 ? -33.487 7.356 30.011 1.00 83.50 533 SER A O 1
ATOM 4224 N N . ASN A 1 534 ? -31.781 6.890 31.387 1.00 78.94 534 ASN A N 1
ATOM 4225 C CA . ASN A 1 534 ? -32.608 6.477 32.523 1.00 78.94 534 ASN A CA 1
ATOM 4226 C C . ASN A 1 534 ? -33.067 7.665 33.398 1.00 78.94 534 ASN A C 1
ATOM 4228 O O . ASN A 1 534 ? -32.783 7.765 34.597 1.00 78.94 534 ASN A O 1
ATOM 4232 N N . GLY A 1 535 ? -33.808 8.585 32.782 1.00 74.44 535 GLY A N 1
ATOM 4233 C CA . GLY A 1 535 ? -34.361 9.773 33.434 1.00 74.44 535 GLY A CA 1
ATOM 4234 C C . GLY A 1 535 ? -33.474 11.013 33.313 1.00 74.44 535 GLY A C 1
ATOM 4235 O O . GLY A 1 535 ? -32.436 11.012 32.660 1.00 74.44 535 GLY A O 1
ATOM 4236 N N . ARG A 1 536 ? -33.905 12.121 33.926 1.00 80.56 536 ARG A N 1
ATOM 4237 C CA . ARG A 1 536 ? -33.194 13.402 33.811 1.00 80.56 536 ARG A CA 1
ATOM 4238 C C . ARG A 1 536 ? -31.895 13.369 34.612 1.00 80.56 536 ARG A C 1
ATOM 4240 O O . ARG A 1 536 ? -31.916 13.097 35.812 1.00 80.56 536 ARG A O 1
ATOM 4247 N N . HIS A 1 537 ? -30.793 13.722 33.964 1.00 86.06 537 HIS A N 1
ATOM 4248 C CA . HIS A 1 537 ? -29.479 13.851 34.582 1.00 86.06 537 HIS A CA 1
ATOM 4249 C C . HIS A 1 537 ? -28.930 15.263 34.397 1.00 86.06 537 HIS A C 1
ATOM 4251 O O . HIS A 1 537 ? -29.294 15.974 33.461 1.00 86.06 537 HIS A O 1
ATOM 4257 N N . LYS A 1 538 ? -28.052 15.659 35.314 1.00 87.12 538 LYS A N 1
ATOM 4258 C CA . LYS A 1 538 ? -27.230 16.866 35.247 1.00 87.12 538 LYS A CA 1
ATOM 4259 C C . LYS A 1 538 ? -25.761 16.460 35.238 1.00 87.12 538 LYS A C 1
ATOM 4261 O O . LYS A 1 538 ? -25.403 15.411 35.781 1.00 87.12 538 LYS A O 1
ATOM 4266 N N . ILE A 1 539 ? -24.918 17.303 34.663 1.00 91.19 539 ILE A N 1
ATOM 4267 C CA . ILE A 1 539 ? -23.474 17.070 34.572 1.00 91.19 539 ILE A CA 1
ATOM 4268 C C . ILE A 1 539 ? -22.716 18.278 35.113 1.00 91.19 539 ILE A C 1
ATOM 4270 O O . ILE A 1 539 ? -23.133 19.419 34.906 1.00 91.19 539 ILE A O 1
ATOM 4274 N N . ARG A 1 540 ? -21.620 18.014 35.823 1.00 89.81 540 ARG A N 1
ATOM 4275 C CA . ARG A 1 540 ? -20.680 19.004 36.348 1.00 89.81 540 ARG A CA 1
ATOM 4276 C C . ARG A 1 540 ? -19.298 18.738 35.776 1.00 89.81 540 ARG A C 1
ATOM 4278 O O . ARG A 1 540 ? -18.793 17.626 35.881 1.00 89.81 540 ARG A O 1
ATOM 4285 N N . PHE A 1 541 ? -18.674 19.788 35.270 1.00 90.38 541 PHE A N 1
ATOM 4286 C CA . PHE A 1 541 ? -17.259 19.837 34.933 1.00 90.38 541 PHE A CA 1
ATOM 4287 C C . PHE A 1 541 ? -16.547 20.617 36.031 1.00 90.38 541 PHE A C 1
ATOM 4289 O O . PHE A 1 541 ? -16.891 21.772 36.281 1.00 90.38 541 PHE A O 1
ATOM 4296 N N . GLN A 1 542 ? -15.593 19.993 36.711 1.00 89.19 542 GLN A N 1
ATOM 4297 C CA . GLN A 1 542 ? -14.748 20.632 37.717 1.00 89.19 542 GLN A CA 1
ATOM 4298 C C . GLN A 1 542 ? -13.329 20.746 37.170 1.00 89.19 542 GLN A C 1
ATOM 4300 O O . GLN A 1 542 ? -12.787 19.766 36.669 1.00 89.19 542 GLN A O 1
ATOM 4305 N N . LEU A 1 543 ? -12.757 21.947 37.247 1.00 89.25 543 LEU A N 1
ATOM 4306 C CA . LEU A 1 543 ? -11.529 22.319 36.550 1.00 89.25 543 LEU A CA 1
ATOM 4307 C C . LEU A 1 543 ? -10.574 23.017 37.521 1.00 89.25 543 LEU A C 1
ATOM 4309 O O . LEU A 1 543 ? -10.961 24.005 38.150 1.00 89.25 543 LEU A O 1
ATOM 4313 N N . GLY A 1 544 ? -9.347 22.518 37.632 1.00 85.62 544 GLY A N 1
ATOM 4314 C CA . GLY A 1 544 ? -8.267 23.081 38.443 1.00 85.62 544 GLY A CA 1
ATOM 4315 C C . GLY A 1 544 ? -7.107 23.557 37.571 1.00 85.62 544 GLY A C 1
ATOM 4316 O O . GLY A 1 544 ? -6.780 22.910 36.578 1.00 85.62 544 GLY A O 1
ATOM 4317 N N . ASN A 1 545 ? -6.489 24.685 37.928 1.00 84.19 545 ASN A N 1
ATOM 4318 C CA . ASN A 1 545 ? -5.302 25.211 37.245 1.00 84.19 545 ASN A CA 1
ATOM 4319 C C . ASN A 1 545 ? -4.036 25.154 38.116 1.00 84.19 545 ASN A C 1
ATOM 4321 O O . ASN A 1 545 ? -4.102 24.968 39.332 1.00 84.19 545 ASN A O 1
ATOM 4325 N N . THR A 1 546 ? -2.881 25.413 37.496 1.00 81.12 546 THR A N 1
ATOM 4326 C CA . THR A 1 546 ? -1.554 25.432 38.151 1.00 81.12 546 THR A CA 1
ATOM 4327 C C . THR A 1 546 ? -1.443 26.385 39.347 1.00 81.12 546 THR A C 1
ATOM 4329 O O . THR A 1 546 ? -0.616 26.172 40.232 1.00 81.12 546 THR A O 1
ATOM 4332 N N . ASN A 1 547 ? -2.285 27.420 39.410 1.00 83.31 547 ASN A N 1
ATOM 4333 C CA . ASN A 1 547 ? -2.317 28.396 40.502 1.00 83.31 547 ASN A CA 1
ATOM 4334 C C . ASN A 1 547 ? -3.218 27.958 41.676 1.00 83.31 547 ASN A C 1
ATOM 4336 O O . ASN A 1 547 ? -3.449 28.746 42.595 1.00 83.31 547 ASN A O 1
ATOM 4340 N N . GLY A 1 548 ? -3.769 26.739 41.642 1.00 80.69 548 GLY A N 1
ATOM 4341 C CA . GLY A 1 548 ? -4.678 26.206 42.661 1.00 80.69 548 GLY A CA 1
ATOM 4342 C C . GLY A 1 548 ? -6.101 26.773 42.595 1.00 80.69 548 GLY A C 1
ATOM 4343 O O . GLY A 1 548 ? -6.879 26.600 43.532 1.00 80.69 548 GLY A O 1
ATOM 4344 N N . THR A 1 549 ? -6.466 27.468 41.513 1.00 86.06 549 THR A N 1
ATOM 4345 C CA . THR A 1 549 ? -7.838 27.951 41.306 1.00 86.06 549 THR A CA 1
ATOM 4346 C C . THR A 1 549 ? -8.705 26.812 40.796 1.00 86.06 549 THR A C 1
ATOM 4348 O O . THR A 1 549 ? -8.406 26.230 39.756 1.00 86.06 549 THR A O 1
ATOM 4351 N N . ILE A 1 550 ? -9.812 26.545 41.489 1.00 87.56 550 ILE A N 1
ATOM 4352 C CA . ILE A 1 550 ? -10.818 25.564 41.074 1.00 87.56 550 ILE A CA 1
ATOM 4353 C C . ILE A 1 550 ? -12.076 26.306 40.619 1.00 87.56 550 ILE A C 1
ATOM 4355 O O . ILE A 1 550 ? -12.638 27.111 41.366 1.00 87.56 550 ILE A O 1
ATOM 4359 N N . LYS A 1 551 ? -12.542 26.026 39.400 1.00 90.06 551 LYS A N 1
ATOM 4360 C CA . LYS A 1 551 ? -13.831 26.499 38.873 1.00 90.06 551 LYS A CA 1
ATOM 4361 C C . LYS A 1 551 ? -14.696 25.318 38.438 1.00 90.06 551 LYS A C 1
ATOM 4363 O O . LYS A 1 551 ? -14.228 24.185 38.351 1.00 90.06 551 LYS A O 1
ATOM 4368 N N . TYR A 1 552 ? -15.975 25.583 38.187 1.00 90.00 552 TYR A N 1
ATOM 4369 C CA . TYR A 1 552 ? -16.904 24.557 37.718 1.00 90.00 552 TYR A CA 1
ATOM 4370 C C . TYR A 1 552 ? -17.887 25.079 36.666 1.00 90.00 552 TYR A C 1
ATOM 4372 O O . TYR A 1 552 ? -18.189 26.276 36.623 1.00 90.00 552 TYR A O 1
ATOM 4380 N N . ALA A 1 553 ? -18.395 24.166 35.843 1.00 90.81 553 ALA A N 1
ATOM 4381 C CA . ALA A 1 553 ? -19.480 24.369 34.890 1.00 90.81 553 ALA A CA 1
ATOM 4382 C C . ALA A 1 553 ? -20.527 23.260 35.060 1.00 90.81 553 ALA A C 1
ATOM 4384 O O . ALA A 1 553 ? -20.238 22.086 34.844 1.00 90.81 553 ALA A O 1
ATOM 4385 N N . ASP A 1 554 ? -21.739 23.642 35.438 1.00 90.44 554 ASP A N 1
ATOM 4386 C CA . ASP A 1 554 ? -22.895 22.770 35.617 1.00 90.44 554 ASP A CA 1
ATOM 4387 C C . ASP A 1 554 ? -23.875 22.934 34.462 1.00 90.44 554 ASP A C 1
ATOM 4389 O O . ASP A 1 554 ? -24.162 24.053 34.041 1.00 90.44 554 ASP A O 1
ATOM 4393 N N . TYR A 1 555 ? -24.468 21.828 34.020 1.00 91.38 555 TYR A N 1
ATOM 4394 C CA . TYR A 1 555 ? -25.565 21.821 33.057 1.00 91.38 555 TYR A CA 1
ATOM 4395 C C . TYR A 1 555 ? -26.733 21.037 33.649 1.00 91.38 555 TYR A C 1
ATOM 4397 O O . TYR A 1 555 ? -26.593 19.867 34.016 1.00 91.38 555 TYR A O 1
ATOM 4405 N N . SER A 1 556 ? -27.890 21.691 33.776 1.00 88.12 556 SER A N 1
ATOM 4406 C CA . SER A 1 556 ? -29.076 21.127 34.433 1.00 88.12 556 SER A CA 1
ATOM 4407 C C . SER A 1 556 ? -29.737 19.988 33.654 1.00 88.12 556 SER A C 1
ATOM 4409 O O . SER A 1 556 ? -30.529 19.238 34.224 1.00 88.12 556 SER A O 1
ATOM 4411 N N . THR A 1 557 ? -29.416 19.860 32.366 1.00 87.81 557 THR A N 1
ATOM 4412 C CA . THR A 1 557 ? -29.818 18.742 31.509 1.00 87.81 557 THR A CA 1
ATOM 4413 C C . THR A 1 557 ? -28.590 18.173 30.817 1.00 87.81 557 THR A C 1
ATOM 4415 O O . THR A 1 557 ? -27.845 18.921 30.185 1.00 87.81 557 THR A O 1
ATOM 4418 N N . PHE A 1 558 ? -28.412 16.860 30.919 1.00 92.25 558 PHE A N 1
ATOM 4419 C CA . PHE A 1 558 ? -27.365 16.090 30.264 1.00 92.25 558 PHE A CA 1
ATOM 4420 C C . PHE A 1 558 ? -27.932 14.792 29.697 1.00 92.25 558 PHE A C 1
ATOM 4422 O O . PHE A 1 558 ? -28.666 14.081 30.387 1.00 92.25 558 PHE A O 1
ATOM 4429 N N . GLY A 1 559 ? -27.535 14.470 28.470 1.00 91.56 559 GLY A N 1
ATOM 4430 C CA . GLY A 1 559 ? -27.675 13.138 27.909 1.00 91.56 559 GLY A CA 1
ATOM 4431 C C . GLY A 1 559 ? -26.865 12.958 26.641 1.00 91.56 559 GLY A C 1
ATOM 4432 O O . GLY A 1 559 ? -26.462 13.938 26.015 1.00 91.56 559 GLY A O 1
ATOM 4433 N N . ILE A 1 560 ? -26.630 11.706 26.266 1.00 93.50 560 ILE A N 1
ATOM 4434 C CA . ILE A 1 560 ? -25.996 11.365 24.992 1.00 93.50 560 ILE A CA 1
ATOM 4435 C C . ILE A 1 560 ? -26.841 10.332 24.249 1.00 93.50 560 ILE A C 1
ATOM 4437 O O . ILE A 1 560 ? -27.530 9.531 24.880 1.00 93.50 560 ILE A O 1
ATOM 4441 N N . GLY A 1 561 ? -26.829 10.379 22.917 1.00 89.19 561 GLY A N 1
ATOM 4442 C CA . GLY A 1 561 ? -27.523 9.392 22.085 1.00 89.19 561 GLY A CA 1
ATOM 4443 C C . GLY A 1 561 ? -26.829 8.025 22.056 1.00 89.19 561 GLY A C 1
ATOM 4444 O O . GLY A 1 561 ? -25.791 7.838 22.684 1.00 89.19 561 GLY A O 1
ATOM 4445 N N . ASP A 1 562 ? -27.408 7.081 21.319 1.00 87.25 562 ASP A N 1
ATOM 4446 C CA . ASP A 1 562 ? -26.861 5.735 21.107 1.00 87.25 562 ASP A CA 1
ATOM 4447 C C . ASP A 1 562 ? -25.693 5.727 20.096 1.00 87.25 562 ASP A C 1
ATOM 4449 O O . ASP A 1 562 ? -25.365 6.745 19.470 1.00 87.25 562 ASP A O 1
ATOM 4453 N N . GLU A 1 563 ? -25.087 4.560 19.864 1.00 88.44 563 GLU A N 1
ATOM 4454 C CA . GLU A 1 563 ? -24.014 4.400 18.873 1.00 88.44 563 GLU A CA 1
ATOM 4455 C C . GLU A 1 563 ? -24.445 4.782 17.438 1.00 88.44 563 GLU A C 1
ATOM 4457 O O . GLU A 1 563 ? -23.644 5.335 16.673 1.00 88.44 563 GLU A O 1
ATOM 4462 N N . ASN A 1 564 ? -25.710 4.553 17.057 1.00 88.00 564 ASN A N 1
ATOM 4463 C CA . ASN A 1 564 ? -26.219 4.896 15.720 1.00 88.00 564 ASN A CA 1
ATOM 4464 C C . ASN A 1 564 ? -26.222 6.408 15.486 1.00 88.00 564 ASN A C 1
ATOM 4466 O O . ASN A 1 564 ? -25.842 6.882 14.413 1.00 88.00 564 ASN A O 1
ATOM 4470 N N . SER A 1 565 ? -26.597 7.172 16.511 1.00 90.19 565 SER A N 1
ATOM 4471 C CA . SER A 1 565 ? -26.517 8.633 16.513 1.00 90.19 565 SER A CA 1
ATOM 4472 C C . SER A 1 565 ? -25.095 9.169 16.715 1.00 90.19 565 SER A C 1
ATOM 4474 O O . SER A 1 565 ? -24.899 10.387 16.688 1.00 90.19 565 SER A O 1
ATOM 4476 N N . LYS A 1 566 ? -24.106 8.277 16.884 1.00 94.75 566 LYS A N 1
ATOM 4477 C CA . LYS A 1 566 ? -22.713 8.589 17.232 1.00 94.75 566 LYS A CA 1
ATOM 4478 C C . LYS A 1 566 ? -22.611 9.340 18.556 1.00 94.75 566 LYS A C 1
ATOM 4480 O O . LYS A 1 566 ? -21.890 10.330 18.655 1.00 94.75 566 LYS A O 1
ATOM 4485 N N . TYR A 1 567 ? -23.355 8.874 19.558 1.00 94.31 567 TYR A N 1
ATOM 4486 C CA . TYR A 1 567 ? -23.340 9.409 20.918 1.00 94.31 567 TYR A CA 1
ATOM 4487 C C . TYR A 1 567 ? -23.565 10.925 20.979 1.00 94.31 567 TYR A C 1
ATOM 4489 O O . TYR A 1 567 ? -22.871 11.628 21.709 1.00 94.31 567 TYR A O 1
ATOM 4497 N N . ILE A 1 568 ? -24.504 11.454 20.184 1.00 93.50 568 ILE A N 1
ATOM 4498 C CA . ILE A 1 568 ? -24.733 12.903 20.066 1.00 93.50 568 ILE A CA 1
ATOM 4499 C C . ILE A 1 568 ? -24.977 13.560 21.435 1.00 93.50 568 ILE A C 1
ATOM 4501 O O . ILE A 1 568 ? -25.821 13.099 22.203 1.00 93.50 568 ILE A O 1
ATOM 4505 N N . LEU A 1 569 ? -24.260 14.647 21.740 1.00 92.94 569 LEU A N 1
ATOM 4506 C CA . LEU A 1 569 ? -24.330 15.314 23.046 1.00 92.94 569 LEU A CA 1
ATOM 4507 C C . LEU A 1 569 ? -25.552 16.226 23.174 1.00 92.94 569 LEU A C 1
ATOM 4509 O O . LEU A 1 569 ? -25.766 17.122 22.358 1.00 92.94 569 LEU A O 1
ATOM 4513 N N . SER A 1 570 ? -26.300 16.073 24.262 1.00 90.56 570 SER A N 1
ATOM 4514 C CA . SER A 1 570 ? -27.403 16.948 24.659 1.00 90.56 570 SER A CA 1
ATOM 4515 C C . SER A 1 570 ? -27.090 17.625 25.990 1.00 90.56 570 SER A C 1
ATOM 4517 O O . SER A 1 570 ? -26.934 16.968 27.017 1.00 90.56 570 SER A O 1
ATOM 4519 N N . LEU A 1 571 ? -27.024 18.956 25.975 1.00 90.62 571 LEU A N 1
ATOM 4520 C CA . LEU A 1 571 ? -26.792 19.793 27.152 1.00 90.62 571 LEU A CA 1
ATOM 4521 C C . LEU A 1 571 ? -27.826 20.922 27.207 1.00 90.62 571 LEU A C 1
ATOM 4523 O O . LEU A 1 571 ? -28.281 21.399 26.166 1.00 90.62 571 LEU A O 1
ATOM 4527 N N . ASN A 1 572 ? -28.192 21.373 28.408 1.00 87.69 572 ASN A N 1
ATOM 4528 C CA . ASN A 1 572 ? -28.952 22.612 28.599 1.00 87.69 572 ASN A CA 1
ATOM 4529 C C . ASN A 1 572 ? -28.757 23.188 30.014 1.00 87.69 572 ASN A C 1
ATOM 4531 O O . ASN A 1 572 ? -28.326 22.483 30.926 1.00 87.69 572 ASN A O 1
ATOM 4535 N N . GLY A 1 573 ? -29.120 24.461 30.195 1.00 88.06 573 GLY A N 1
ATOM 4536 C CA . GLY A 1 573 ? -29.209 25.126 31.494 1.00 88.06 573 GLY A CA 1
ATOM 4537 C C . GLY A 1 573 ? -27.865 25.271 32.196 1.00 88.06 573 GLY A C 1
ATOM 4538 O O . GLY A 1 573 ? -27.711 24.799 33.323 1.00 88.06 573 GLY A O 1
ATOM 4539 N N . TYR A 1 574 ? -26.909 25.904 31.511 1.00 91.31 574 TYR A N 1
ATOM 4540 C CA . TYR A 1 574 ? -25.597 26.224 32.064 1.00 91.31 574 TYR A CA 1
ATOM 4541 C C . TYR A 1 574 ? -25.694 27.080 33.338 1.00 91.31 574 TYR A C 1
ATOM 4543 O O . TYR A 1 574 ? -26.463 28.041 33.409 1.00 91.31 574 TYR A O 1
ATOM 4551 N N . SER A 1 575 ? -24.845 26.772 34.315 1.00 90.88 575 SER A N 1
ATOM 4552 C CA . SER A 1 575 ? -24.510 27.627 35.454 1.00 90.88 575 SER A CA 1
ATOM 4553 C C . SER A 1 575 ? -23.087 27.323 35.925 1.00 90.88 575 SER A C 1
ATOM 4555 O O . SER A 1 575 ? -22.576 26.238 35.680 1.00 90.88 575 SER A O 1
ATOM 4557 N N . GLY A 1 576 ? -22.417 28.251 36.601 1.00 90.81 576 GLY A N 1
ATOM 4558 C CA . GLY A 1 576 ? -21.088 27.996 37.161 1.00 90.81 576 GLY A CA 1
ATOM 4559 C C . GLY A 1 576 ? -20.133 29.169 37.014 1.00 90.81 576 GLY A C 1
ATOM 4560 O O . GLY A 1 576 ? -20.516 30.264 36.607 1.00 90.81 576 GLY A O 1
ATOM 4561 N N . THR A 1 577 ? -18.880 28.937 37.391 1.00 89.69 577 THR A N 1
ATOM 4562 C CA . THR A 1 577 ? -17.816 29.951 37.435 1.00 89.69 577 THR A CA 1
ATOM 4563 C C . THR A 1 577 ? -16.771 29.779 36.334 1.00 89.69 577 THR A C 1
ATOM 4565 O O . THR A 1 577 ? -15.976 30.689 36.111 1.00 89.69 577 THR A O 1
ATOM 4568 N N . ALA A 1 578 ? -16.764 28.642 35.629 1.00 86.75 578 ALA A N 1
ATOM 4569 C CA . ALA A 1 578 ? -15.778 28.328 34.593 1.00 86.75 578 ALA A CA 1
ATOM 4570 C C . ALA A 1 578 ? -16.073 28.945 33.212 1.00 86.75 578 ALA A C 1
ATOM 4572 O O . ALA A 1 578 ? -15.254 28.813 32.315 1.00 86.75 578 ALA A O 1
ATOM 4573 N N . GLY A 1 579 ? -17.215 29.611 33.014 1.00 88.12 579 GLY A N 1
ATOM 4574 C CA . GLY A 1 579 ? -17.699 30.000 31.680 1.00 88.12 579 GLY A CA 1
ATOM 4575 C C . GLY A 1 579 ? -18.323 28.830 30.898 1.00 88.12 579 GLY A C 1
ATOM 4576 O O . GLY A 1 579 ? -18.049 27.663 31.183 1.00 88.12 579 GLY A O 1
ATOM 4577 N N . ASP A 1 580 ? -19.215 29.145 29.956 1.00 88.31 580 ASP A N 1
ATOM 4578 C CA . ASP A 1 580 ? -19.994 28.170 29.173 1.00 88.31 580 ASP A CA 1
ATOM 4579 C C . ASP A 1 580 ? -19.277 27.792 27.872 1.00 88.31 580 ASP A C 1
ATOM 4581 O O . ASP A 1 580 ? -19.571 28.332 26.803 1.00 88.31 580 ASP A O 1
ATOM 4585 N N . SER A 1 581 ? -18.311 26.877 27.961 1.00 86.62 581 SER A N 1
ATOM 4586 C CA . SER A 1 581 ? -17.564 26.417 26.784 1.00 86.62 581 SER A CA 1
ATOM 4587 C C . SER A 1 581 ? -18.309 25.384 25.937 1.00 86.62 581 SER A C 1
ATOM 4589 O O . SER A 1 581 ? -17.844 25.091 24.847 1.00 86.62 581 SER A O 1
ATOM 4591 N N . LEU A 1 582 ? -19.437 24.805 26.376 1.00 86.88 582 LEU A N 1
ATOM 4592 C CA . LEU A 1 582 ? -20.050 23.669 25.660 1.00 86.88 582 LEU A CA 1
ATOM 4593 C C . LEU A 1 582 ? -21.366 24.008 24.948 1.00 86.88 582 LEU A C 1
ATOM 4595 O O . LEU A 1 582 ? -21.660 23.382 23.923 1.00 86.88 582 LEU A O 1
ATOM 4599 N N . LEU A 1 583 ? -22.151 24.979 25.439 1.00 82.88 583 LEU A N 1
ATOM 4600 C CA . LEU A 1 583 ? -23.430 25.366 24.828 1.00 82.88 583 LEU A CA 1
ATOM 4601 C C . LEU A 1 583 ? -23.342 26.627 23.970 1.00 82.88 583 LEU A C 1
ATOM 4603 O O . LEU A 1 583 ? -23.853 26.626 22.846 1.00 82.88 583 LEU A O 1
ATOM 4607 N N . ASN A 1 584 ? -22.742 27.698 24.496 1.00 71.19 584 ASN A N 1
ATOM 4608 C CA . ASN A 1 584 ? -22.880 29.044 23.931 1.00 71.19 584 ASN A CA 1
ATOM 4609 C C . ASN A 1 584 ? -21.557 29.811 23.862 1.00 71.19 584 ASN A C 1
ATOM 4611 O O . ASN A 1 584 ? -21.336 30.783 24.587 1.00 71.19 584 ASN A O 1
ATOM 461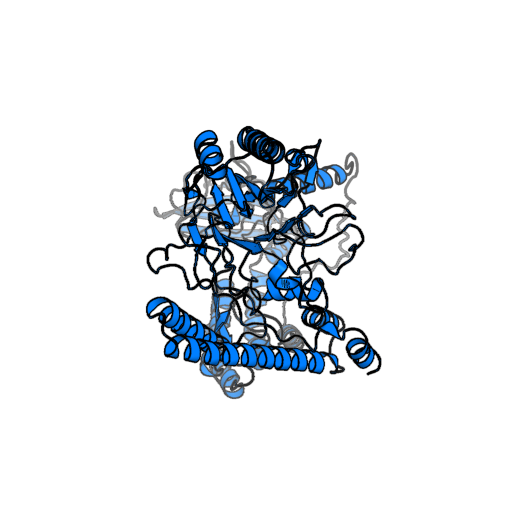5 N N . VAL A 1 585 ? -20.716 29.449 22.897 1.00 69.88 585 VAL A N 1
ATOM 4616 C CA . VAL A 1 585 ? -19.482 30.186 22.620 1.00 69.88 585 VAL A CA 1
ATOM 4617 C C . VAL A 1 585 ? -19.683 31.138 21.440 1.00 69.88 585 VAL A C 1
ATOM 4619 O O . VAL A 1 585 ? -19.996 30.725 20.324 1.00 69.88 585 VAL A O 1
ATOM 4622 N N . LYS A 1 586 ? -19.492 32.445 21.667 1.00 62.53 586 LYS A N 1
ATOM 4623 C CA . LYS A 1 586 ? -19.541 33.449 20.589 1.00 62.53 586 LYS A CA 1
ATOM 4624 C C . LYS A 1 586 ? -18.408 33.202 19.586 1.00 62.53 586 LYS A C 1
ATOM 4626 O O . LYS A 1 586 ? -17.244 33.140 19.980 1.00 62.53 586 LYS A O 1
ATOM 4631 N N . ASN A 1 587 ? -18.754 33.154 18.297 1.00 59.19 587 ASN A N 1
ATOM 4632 C CA . ASN A 1 587 ? -17.823 32.997 17.171 1.00 59.19 587 ASN A CA 1
ATOM 4633 C C . ASN A 1 587 ? -16.986 31.704 17.222 1.00 59.19 587 ASN A C 1
ATOM 4635 O O . ASN A 1 587 ? -15.807 31.722 16.871 1.00 59.19 587 ASN A O 1
ATOM 4639 N N . ALA A 1 588 ? -17.570 30.599 17.690 1.00 64.56 588 ALA A N 1
ATOM 4640 C CA . ALA A 1 588 ? -16.915 29.296 17.701 1.00 64.56 588 ALA A CA 1
ATOM 4641 C C . ALA A 1 588 ? -17.915 28.143 17.619 1.00 64.56 588 ALA A C 1
ATOM 4643 O O . ALA A 1 588 ? -19.117 28.337 17.816 1.00 64.56 588 ALA A O 1
ATOM 4644 N N . GLY A 1 589 ? -17.410 26.943 17.337 1.00 67.44 589 GLY A N 1
ATOM 4645 C CA . GLY A 1 589 ? -18.208 25.727 17.411 1.00 67.44 589 GLY A CA 1
ATOM 4646 C C . GLY A 1 589 ? -18.656 25.438 18.845 1.00 67.44 589 GLY A C 1
ATOM 4647 O O . GLY A 1 589 ? -17.938 25.719 19.794 1.00 67.44 589 GLY A O 1
ATOM 4648 N N . ARG A 1 590 ? -19.856 24.881 19.011 1.00 80.38 590 ARG A N 1
ATOM 4649 C CA . ARG A 1 590 ? -20.342 24.336 20.292 1.00 80.38 590 ARG A CA 1
ATOM 4650 C C . ARG A 1 590 ? -20.243 22.815 20.281 1.00 80.38 590 ARG A C 1
ATOM 4652 O O . ARG A 1 590 ? -20.492 22.235 19.223 1.00 80.38 590 ARG A O 1
ATOM 4659 N N . ALA A 1 591 ? -19.955 22.209 21.433 1.00 84.31 591 ALA A N 1
ATOM 4660 C CA . ALA A 1 591 ? -19.951 20.755 21.619 1.00 84.31 591 ALA A CA 1
ATOM 4661 C C . ALA A 1 591 ? -21.378 20.182 21.684 1.00 84.31 591 ALA A C 1
ATOM 4663 O O . ALA A 1 591 ? -21.650 19.075 21.220 1.00 84.31 591 ALA A O 1
ATOM 4664 N N . ALA A 1 592 ? -22.332 20.960 22.206 1.00 86.19 592 ALA A N 1
ATOM 4665 C CA . ALA A 1 592 ? -23.730 20.555 22.223 1.00 86.19 592 ALA A CA 1
ATOM 4666 C C . ALA A 1 592 ? -24.264 20.285 20.804 1.00 86.19 592 ALA A C 1
ATOM 4668 O O . ALA A 1 592 ? -24.027 21.041 19.851 1.00 86.19 592 ALA A O 1
ATOM 4669 N N . SER A 1 593 ? -25.019 19.196 20.679 1.00 87.94 593 SER A N 1
ATOM 4670 C CA . SER A 1 593 ? -25.552 18.663 19.425 1.00 87.94 593 SER A CA 1
ATOM 4671 C C . SER A 1 593 ? -24.488 18.237 18.405 1.00 87.94 593 SER A C 1
ATOM 4673 O O . SER A 1 593 ? -24.806 18.157 17.216 1.00 87.94 593 SER A O 1
ATOM 4675 N N . GLN A 1 594 ? -23.238 18.003 18.820 1.00 92.50 594 GLN A N 1
ATOM 4676 C CA . GLN A 1 594 ? -22.241 17.348 17.967 1.00 92.50 594 GLN A CA 1
ATOM 4677 C C . GLN A 1 594 ? -22.185 15.849 18.240 1.00 92.50 594 GLN A C 1
ATOM 4679 O O . GLN A 1 594 ? -22.593 15.376 19.303 1.00 92.50 594 GLN A O 1
ATOM 4684 N N . ARG A 1 595 ? -21.700 15.117 17.238 1.00 94.62 595 ARG A N 1
ATOM 4685 C CA . ARG A 1 595 ? -21.418 13.684 17.309 1.00 94.62 595 ARG A CA 1
ATOM 4686 C C . ARG A 1 595 ? -20.045 13.471 17.935 1.00 94.62 595 ARG A C 1
ATOM 4688 O O . ARG A 1 595 ? -19.198 14.355 17.872 1.00 94.62 595 ARG A O 1
ATOM 4695 N N . PHE A 1 596 ? -19.851 12.319 18.558 1.00 94.88 596 PHE A N 1
ATOM 4696 C CA . PHE A 1 596 ? -18.566 11.957 19.135 1.00 94.88 596 PHE A CA 1
ATOM 4697 C C . PHE A 1 596 ? -17.593 11.547 18.026 1.00 94.88 596 PHE A C 1
ATOM 4699 O O . PHE A 1 596 ? -17.929 10.718 17.175 1.00 94.88 596 PHE A O 1
ATOM 4706 N N . THR A 1 597 ? -16.395 12.116 18.046 1.00 93.19 597 THR A N 1
ATOM 4707 C CA . THR A 1 597 ? -15.361 11.913 17.029 1.00 93.19 597 THR A CA 1
ATOM 4708 C C . THR A 1 597 ? -14.104 11.336 17.676 1.00 93.19 597 THR A C 1
ATOM 4710 O O . THR A 1 597 ? -13.719 11.740 18.773 1.00 93.19 597 THR A O 1
ATOM 4713 N N . THR A 1 598 ? -13.480 10.367 17.003 1.00 92.75 598 THR A N 1
ATOM 4714 C CA . THR A 1 598 ? -12.226 9.709 17.411 1.00 92.75 598 THR A CA 1
ATOM 4715 C C . THR A 1 598 ? -11.227 9.698 16.254 1.00 92.75 598 THR A C 1
ATOM 4717 O O . THR A 1 598 ? -11.580 9.965 15.103 1.00 92.75 598 THR A O 1
ATOM 4720 N N . PHE A 1 599 ? -9.961 9.371 16.536 1.00 90.75 599 PHE A N 1
ATOM 4721 C CA . PHE A 1 599 ? -8.893 9.359 15.525 1.00 90.75 599 PHE A CA 1
ATOM 4722 C C . PHE A 1 599 ? -9.200 8.449 14.317 1.00 90.75 599 PHE A C 1
ATOM 4724 O O . PHE A 1 599 ? -8.681 8.667 13.226 1.00 90.75 599 PHE A O 1
ATOM 4731 N N . ASP A 1 600 ? -10.029 7.421 14.507 1.00 91.75 600 ASP A N 1
ATOM 4732 C CA . ASP A 1 600 ? -10.429 6.434 13.504 1.00 91.75 600 ASP A CA 1
ATOM 4733 C C . ASP A 1 600 ? -11.882 6.578 13.019 1.00 91.75 600 ASP A C 1
ATOM 4735 O O . ASP A 1 600 ? -12.308 5.813 12.151 1.00 91.75 600 ASP A O 1
ATOM 4739 N N . ASN A 1 601 ? -12.639 7.549 13.539 1.00 91.12 601 ASN A N 1
ATOM 4740 C CA . ASN A 1 601 ? -14.032 7.781 13.170 1.00 91.12 601 ASN A CA 1
ATOM 4741 C C . ASN A 1 601 ? -14.378 9.279 13.248 1.00 91.12 601 ASN A C 1
ATOM 4743 O O . ASN A 1 601 ? -14.802 9.782 14.291 1.00 91.12 601 ASN A O 1
ATOM 4747 N N . ASP A 1 602 ? -14.188 9.969 12.122 1.00 94.19 602 ASP A N 1
ATOM 4748 C CA . ASP A 1 602 ? -14.431 11.403 11.958 1.00 94.19 602 ASP A CA 1
ATOM 4749 C C . ASP A 1 602 ? -15.931 11.706 11.792 1.00 94.19 602 ASP A C 1
ATOM 4751 O O . ASP A 1 602 ? -16.544 11.348 10.784 1.00 94.19 602 ASP A O 1
ATOM 4755 N N . ASN A 1 603 ? -16.528 12.341 12.804 1.00 93.88 603 ASN A N 1
ATOM 4756 C CA . ASN A 1 603 ? -17.919 12.803 12.794 1.00 93.88 603 ASN A CA 1
ATOM 4757 C C . ASN A 1 603 ? -18.038 14.313 13.058 1.00 93.88 603 ASN A C 1
ATOM 4759 O O . ASN A 1 603 ? -19.132 14.789 13.398 1.00 93.88 603 ASN A O 1
ATOM 4763 N N . ASP A 1 604 ? -16.929 15.051 12.958 1.00 91.88 604 ASP A N 1
ATOM 4764 C CA . ASP A 1 604 ? -16.910 16.487 13.201 1.00 91.88 604 ASP A CA 1
ATOM 4765 C C . ASP A 1 604 ? -17.310 17.277 11.935 1.00 91.88 604 ASP A C 1
ATOM 4767 O O . ASP A 1 604 ? -17.788 16.720 10.943 1.00 91.88 604 ASP A O 1
ATOM 4771 N N . LYS A 1 605 ? -17.273 18.609 12.004 1.00 89.88 605 LYS A N 1
ATOM 4772 C CA . LYS A 1 605 ? -17.656 19.518 10.907 1.00 89.88 605 LYS A CA 1
ATOM 4773 C C . LYS A 1 605 ? -16.451 20.236 10.304 1.00 89.88 605 LYS A C 1
ATOM 4775 O O . LYS A 1 605 ? -16.630 21.172 9.517 1.00 89.88 605 LYS A O 1
ATOM 4780 N N . HIS A 1 606 ? -15.236 19.851 10.674 1.00 87.19 606 HIS A N 1
ATOM 4781 C CA . HIS A 1 606 ? -14.028 20.482 10.193 1.00 87.19 606 HIS A CA 1
ATOM 4782 C C . HIS A 1 606 ? -13.716 20.010 8.770 1.00 87.19 606 HIS A C 1
ATOM 4784 O O . HIS A 1 606 ? -13.528 18.838 8.475 1.00 87.19 606 HIS A O 1
ATOM 4790 N N . THR A 1 607 ? -13.666 20.954 7.832 1.00 86.06 607 THR A N 1
ATOM 4791 C CA . THR A 1 607 ? -13.550 20.631 6.398 1.00 86.06 607 THR A CA 1
ATOM 4792 C C . THR A 1 607 ? -12.125 20.308 5.946 1.00 86.06 607 THR A C 1
ATOM 4794 O O . THR A 1 607 ? -11.936 19.846 4.823 1.00 86.06 607 THR A O 1
ATOM 4797 N N . LEU A 1 608 ? -11.119 20.563 6.789 1.00 85.94 608 LEU A N 1
ATOM 4798 C CA . LEU A 1 608 ? -9.698 20.460 6.435 1.00 85.94 608 LEU A CA 1
ATOM 4799 C C . LEU A 1 608 ? -8.965 19.298 7.132 1.00 85.94 608 LEU A C 1
ATOM 4801 O O . LEU A 1 608 ? -7.750 19.186 6.985 1.00 85.94 608 LEU A O 1
ATOM 4805 N N . GLY A 1 609 ? -9.670 18.438 7.874 1.00 87.56 609 GLY A N 1
ATOM 4806 C CA . GLY A 1 609 ? -9.089 17.272 8.553 1.00 87.56 609 GLY A CA 1
ATOM 4807 C C . GLY A 1 609 ? -9.852 16.872 9.815 1.00 87.56 609 GLY A C 1
ATOM 4808 O O . GLY A 1 609 ? -10.704 17.633 10.255 1.00 87.56 609 GLY A O 1
ATOM 4809 N N . ASN A 1 610 ? -9.491 15.723 10.392 1.00 91.25 610 ASN A N 1
ATOM 4810 C CA . ASN A 1 610 ? -10.123 15.137 11.579 1.00 91.25 610 ASN A CA 1
ATOM 4811 C C . ASN A 1 610 ? -9.627 15.817 12.865 1.00 91.25 610 ASN A C 1
ATOM 4813 O O . ASN A 1 610 ? -8.437 15.741 13.192 1.00 91.25 610 ASN A O 1
ATOM 4817 N N . CYS A 1 611 ? -10.534 16.425 13.626 1.00 90.69 611 CYS A N 1
ATOM 4818 C CA . CYS A 1 611 ? -10.200 17.116 14.868 1.00 90.69 611 CYS A CA 1
ATOM 4819 C C . CYS A 1 611 ? -9.624 16.187 15.934 1.00 90.69 611 CYS A C 1
ATOM 4821 O O . CYS A 1 611 ? -8.660 16.559 16.590 1.00 90.69 611 CYS A O 1
ATOM 4823 N N . ALA A 1 612 ? -10.104 14.949 16.051 1.00 90.56 612 ALA A N 1
ATOM 4824 C CA . ALA A 1 612 ? -9.541 13.988 17.003 1.00 90.56 612 ALA A CA 1
ATOM 4825 C C . ALA A 1 612 ? -8.088 13.606 16.674 1.00 90.56 612 ALA A C 1
ATOM 4827 O O . ALA A 1 612 ? -7.307 13.251 17.558 1.00 90.56 612 ALA A O 1
ATOM 4828 N N . GLU A 1 613 ? -7.693 13.672 15.397 1.00 90.12 613 GLU A N 1
ATOM 4829 C CA . GLU A 1 613 ? -6.296 13.466 15.009 1.00 90.12 613 GLU A CA 1
ATOM 4830 C C . GLU A 1 613 ? -5.435 14.699 15.310 1.00 90.12 613 GLU A C 1
ATOM 4832 O O . GLU A 1 613 ? -4.255 14.542 15.632 1.00 90.12 613 GLU A O 1
ATOM 4837 N N . ILE A 1 614 ? -6.002 15.903 15.224 1.00 87.31 614 ILE A N 1
ATOM 4838 C CA . IL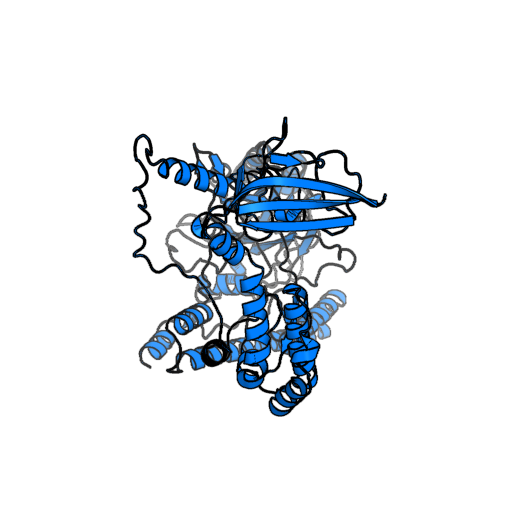E A 1 614 ? -5.310 17.165 15.512 1.00 87.31 614 ILE A CA 1
ATOM 4839 C C . ILE A 1 614 ? -5.126 17.330 17.027 1.00 87.31 614 ILE A C 1
ATOM 4841 O O . ILE A 1 614 ? -3.985 17.400 17.481 1.00 87.31 614 ILE A O 1
ATOM 4845 N N . GLU A 1 615 ? -6.226 17.273 17.778 1.00 84.12 615 GLU A N 1
ATOM 4846 C CA . GLU A 1 615 ? -6.327 17.540 19.223 1.00 84.12 615 GLU A CA 1
ATOM 4847 C C . GLU A 1 615 ? -5.947 16.332 20.102 1.00 84.12 615 GLU A C 1
ATOM 4849 O O . GLU A 1 615 ? -5.832 16.425 21.320 1.00 84.12 615 GLU A O 1
ATOM 4854 N N . LYS A 1 616 ? -5.727 15.156 19.496 1.00 87.88 616 LYS A N 1
ATOM 4855 C CA . LYS A 1 616 ? -5.305 13.913 20.179 1.00 87.88 616 LYS A CA 1
ATOM 4856 C C . LYS A 1 616 ? -6.285 13.391 21.240 1.00 87.88 616 LYS A C 1
ATOM 4858 O O . LYS A 1 616 ? -5.885 12.560 22.057 1.00 87.88 616 LYS A O 1
ATOM 4863 N N . GLY A 1 617 ? -7.549 13.806 21.184 1.00 86.69 617 GLY A N 1
ATOM 4864 C CA . GLY A 1 617 ? -8.613 13.383 22.089 1.00 86.69 617 GLY A CA 1
ATOM 4865 C C . GLY A 1 617 ? -9.808 12.746 21.378 1.00 86.69 617 GLY A C 1
ATOM 4866 O O . GLY A 1 617 ? -9.940 12.774 20.156 1.00 86.69 617 GLY A O 1
ATOM 4867 N N . GLY A 1 618 ? -10.682 12.118 22.164 1.00 91.12 618 GLY A N 1
ATOM 4868 C CA . GLY A 1 618 ? -12.016 11.708 21.724 1.00 91.12 618 GLY A CA 1
ATOM 4869 C C . GLY A 1 618 ? -13.052 12.640 22.335 1.00 91.12 618 GLY A C 1
ATOM 4870 O O . GLY A 1 618 ? -13.196 12.658 23.561 1.00 91.12 618 GLY A O 1
ATOM 4871 N N . TRP A 1 619 ? -13.762 13.404 21.504 1.00 92.75 619 TRP A N 1
ATOM 4872 C CA . TRP A 1 619 ? -14.653 14.460 21.984 1.00 92.75 619 TRP A CA 1
ATOM 4873 C C . TRP A 1 619 ? -15.823 14.748 21.038 1.00 92.75 619 TRP A C 1
ATOM 4875 O O . TRP A 1 619 ? -15.880 14.282 19.899 1.00 92.75 619 TRP A O 1
ATOM 4885 N N . TRP A 1 620 ? -16.770 15.558 21.512 1.00 92.69 620 TRP A N 1
ATOM 4886 C CA . TRP A 1 620 ? -17.856 16.123 20.706 1.00 92.69 620 TRP A CA 1
ATOM 4887 C C . TRP A 1 620 ? -17.364 17.342 19.915 1.00 92.69 620 TRP A C 1
ATOM 4889 O O . TRP A 1 620 ? -17.797 18.475 20.151 1.00 92.69 620 TRP A O 1
ATOM 4899 N N . TYR A 1 621 ? -16.423 17.102 18.999 1.00 90.56 621 TYR A N 1
ATOM 4900 C CA . TYR A 1 621 ? -15.813 18.134 18.164 1.00 90.56 621 TYR A CA 1
ATOM 4901 C C . TYR A 1 621 ? -16.818 18.771 17.195 1.00 90.56 621 TYR A C 1
ATOM 4903 O O . TYR A 1 621 ? -17.774 18.154 16.724 1.00 90.56 621 TYR A O 1
ATOM 4911 N N . ASN A 1 622 ? -16.576 20.041 16.881 1.00 87.50 622 ASN A N 1
ATOM 4912 C CA . ASN A 1 622 ? -17.279 20.805 15.862 1.00 87.50 622 ASN A CA 1
ATOM 4913 C C . ASN A 1 622 ? -16.315 21.211 14.740 1.00 87.50 622 ASN A C 1
ATOM 4915 O O . ASN A 1 622 ? -16.348 20.593 13.689 1.00 87.50 622 ASN A O 1
ATOM 4919 N N . ALA A 1 623 ? -15.465 22.224 14.947 1.00 85.12 623 ALA A N 1
ATOM 4920 C CA . ALA A 1 623 ? -14.447 22.646 13.975 1.00 85.12 623 ALA A CA 1
ATOM 4921 C C . ALA A 1 623 ? -13.364 23.561 14.609 1.00 85.12 623 ALA A C 1
ATOM 4923 O O . ALA A 1 623 ? -13.330 24.754 14.316 1.00 85.12 623 ALA A O 1
ATOM 4924 N N . CYS A 1 624 ? -12.495 23.097 15.512 1.00 79.44 624 CYS A N 1
ATOM 4925 C CA . CYS A 1 624 ? -12.442 21.771 16.134 1.00 79.44 624 CYS A CA 1
ATOM 4926 C C . CYS A 1 624 ? -13.101 21.773 17.513 1.00 79.44 624 CYS A C 1
ATOM 4928 O O . CYS A 1 624 ? -14.190 21.216 17.650 1.00 79.44 624 CYS A O 1
ATOM 4930 N N . ASP A 1 625 ? -12.572 22.489 18.494 1.00 70.25 625 ASP A N 1
ATOM 4931 C CA . ASP A 1 625 ? -13.184 22.593 19.817 1.00 70.25 625 ASP A CA 1
ATOM 4932 C C . ASP A 1 625 ? -13.130 24.010 20.410 1.00 70.25 625 ASP A C 1
ATOM 4934 O O . ASP A 1 625 ? -12.753 25.012 19.798 1.00 70.25 625 ASP A O 1
ATOM 4938 N N . VAL A 1 626 ? -13.704 24.077 21.604 1.00 72.62 626 VAL A N 1
ATOM 4939 C CA . VAL A 1 626 ? -13.785 25.227 22.512 1.00 72.62 626 VAL A CA 1
ATOM 4940 C C . VAL A 1 626 ? -13.575 24.796 23.970 1.00 72.62 626 VAL A C 1
ATOM 4942 O O . VAL A 1 626 ? -13.515 25.619 24.880 1.00 72.62 626 VAL A O 1
ATOM 4945 N N . ALA A 1 627 ? -13.524 23.492 24.201 1.00 80.50 627 ALA A N 1
ATOM 4946 C CA . ALA A 1 627 ? -13.138 22.835 25.428 1.00 80.50 627 ALA A CA 1
ATOM 4947 C C . ALA A 1 627 ? -12.902 21.379 25.064 1.00 80.50 627 ALA A C 1
ATOM 4949 O O . ALA A 1 627 ? -13.751 20.801 24.379 1.00 80.50 627 ALA A O 1
ATOM 4950 N N . ASP A 1 628 ? -11.819 20.807 25.561 1.00 82.56 628 ASP A N 1
ATOM 4951 C CA . ASP A 1 628 ? -11.529 19.394 25.407 1.00 82.56 628 ASP A CA 1
ATOM 4952 C C . ASP A 1 628 ? -10.691 18.915 26.588 1.00 82.56 628 ASP A C 1
ATOM 4954 O O . ASP A 1 628 ? -9.569 19.355 26.838 1.00 82.56 628 ASP A O 1
ATOM 4958 N N . LEU A 1 629 ? -11.315 18.034 27.363 1.00 84.94 629 LEU A N 1
ATOM 4959 C CA . LEU A 1 629 ? -10.746 17.474 28.581 1.00 84.94 629 LEU A CA 1
ATOM 4960 C C . LEU A 1 629 ? -10.071 16.124 28.338 1.00 84.94 629 LEU A C 1
ATOM 4962 O O . LEU A 1 629 ? -9.473 15.584 29.265 1.00 84.94 629 LEU A O 1
ATOM 4966 N N . ASN A 1 630 ? -10.174 15.602 27.114 1.00 84.88 630 ASN A N 1
ATOM 4967 C CA . ASN A 1 630 ? -9.668 14.300 26.703 1.00 84.88 630 ASN A CA 1
ATOM 4968 C C . ASN A 1 630 ? -8.435 14.412 25.783 1.00 84.88 630 ASN A C 1
ATOM 4970 O O . ASN A 1 630 ? -8.030 13.399 25.211 1.00 84.88 630 ASN A O 1
ATOM 4974 N N . GLN A 1 631 ? -7.848 15.608 25.637 1.00 80.50 631 GLN A N 1
ATOM 4975 C CA . GLN A 1 631 ? -6.564 15.820 24.955 1.00 80.50 631 GLN A CA 1
ATOM 4976 C C . GLN A 1 631 ? -5.373 15.303 25.783 1.00 80.50 631 GLN A C 1
ATOM 4978 O O . GLN A 1 631 ? -5.521 14.708 26.856 1.00 80.50 631 GLN A O 1
ATOM 4983 N N . LEU A 1 632 ? -4.154 15.559 25.294 1.00 78.00 632 LEU A N 1
ATOM 4984 C CA . LEU A 1 632 ? -2.929 15.356 26.061 1.00 78.00 632 LEU A CA 1
ATOM 4985 C C . LEU A 1 632 ? -2.982 16.143 27.380 1.00 78.00 632 LEU A C 1
ATOM 4987 O O . LEU A 1 632 ? -3.416 17.288 27.427 1.00 78.00 632 LEU A O 1
ATOM 4991 N N . TYR A 1 633 ? -2.502 15.522 28.460 1.00 66.12 633 TYR A N 1
ATOM 4992 C CA . TYR A 1 633 ? -2.634 16.033 29.831 1.00 66.12 633 TYR A CA 1
ATOM 4993 C C . TYR A 1 633 ? -2.141 17.480 30.022 1.00 66.12 633 TYR A C 1
ATOM 4995 O O . TYR A 1 633 ? -2.752 18.239 30.769 1.00 66.12 633 TYR A O 1
ATOM 5003 N N . ASP A 1 634 ? -1.074 17.881 29.325 1.00 70.56 634 ASP A N 1
ATOM 5004 C CA . ASP A 1 634 ? -0.502 19.231 29.431 1.00 70.56 634 ASP A CA 1
ATOM 5005 C C . ASP A 1 634 ? -1.234 20.287 28.570 1.00 70.56 634 ASP A C 1
ATOM 5007 O O . ASP A 1 634 ? -0.907 21.475 28.658 1.00 70.56 634 ASP A O 1
ATOM 5011 N N . GLU A 1 635 ? -2.209 19.860 27.758 1.00 73.62 635 GLU A N 1
ATOM 5012 C CA . GLU A 1 635 ? -2.901 20.642 26.719 1.00 73.62 635 GLU A CA 1
ATOM 5013 C C . GLU A 1 635 ? -4.422 20.745 26.949 1.00 73.62 635 GLU A C 1
ATOM 5015 O O . GLU A 1 635 ? -5.125 21.339 26.142 1.00 73.62 635 GLU A O 1
ATOM 5020 N N . ILE A 1 636 ? -4.940 20.226 28.071 1.00 81.19 636 ILE A N 1
ATOM 5021 C CA . ILE A 1 636 ? -6.373 20.279 28.398 1.00 81.19 636 ILE A CA 1
ATOM 5022 C C . ILE A 1 636 ? -6.895 21.725 28.345 1.00 81.19 636 ILE A C 1
ATOM 5024 O O . ILE A 1 636 ? -6.425 22.598 29.086 1.00 81.19 636 ILE A O 1
ATOM 5028 N N . GLU A 1 637 ? -7.923 21.966 27.526 1.00 79.44 637 GLU A N 1
ATOM 5029 C CA . GLU A 1 637 ? -8.442 23.309 27.264 1.00 79.44 637 GLU A CA 1
ATOM 5030 C C . GLU A 1 637 ? -9.878 23.507 27.772 1.00 79.44 637 GLU A C 1
ATOM 5032 O O . GLU A 1 637 ? -10.769 22.665 27.638 1.00 79.44 637 GLU A O 1
ATOM 5037 N N . TRP A 1 638 ? -10.126 24.698 28.319 1.00 85.06 638 TRP A N 1
ATOM 5038 C CA . TRP A 1 638 ? -11.458 25.265 28.493 1.00 85.06 638 TRP A CA 1
ATOM 5039 C C . TRP A 1 638 ? -11.388 26.745 28.108 1.00 85.06 638 TRP A C 1
ATOM 5041 O O . TRP A 1 638 ? -10.765 27.527 28.820 1.00 85.06 638 TRP A O 1
ATOM 5051 N N . ARG A 1 639 ? -12.012 27.142 26.990 1.00 76.38 639 ARG A N 1
ATOM 5052 C CA . ARG A 1 639 ? -11.783 28.441 26.314 1.00 76.38 639 ARG A CA 1
ATOM 5053 C C . ARG A 1 639 ? -11.889 29.696 27.186 1.00 76.38 639 ARG A C 1
ATOM 5055 O O . ARG A 1 639 ? -11.319 30.733 26.848 1.00 76.38 639 ARG A O 1
ATOM 5062 N N . TYR A 1 640 ? -12.667 29.666 28.264 1.00 72.31 640 TYR A N 1
ATOM 5063 C CA . TYR A 1 640 ? -12.769 30.803 29.180 1.00 72.31 640 TYR A CA 1
ATOM 5064 C C . TYR A 1 640 ? -11.599 30.824 30.167 1.00 72.31 640 TYR A C 1
ATOM 5066 O O . TYR A 1 640 ? -11.238 29.794 30.715 1.00 72.31 640 TYR A O 1
ATOM 5074 N N . ASP A 1 641 ? -11.064 32.022 30.426 1.00 61.84 641 ASP A N 1
ATOM 5075 C CA . ASP A 1 641 ? -9.831 32.306 31.179 1.00 61.84 641 ASP A CA 1
ATOM 5076 C C . ASP A 1 641 ? -9.649 31.471 32.469 1.00 61.84 641 ASP A C 1
ATOM 5078 O O . ASP A 1 641 ? -10.115 31.824 33.565 1.00 61.84 641 ASP A O 1
ATOM 5082 N N . MET A 1 642 ? -8.988 30.321 32.309 1.00 67.75 642 MET A N 1
ATOM 5083 C CA . MET A 1 642 ? -8.585 29.393 33.368 1.00 67.75 642 MET A CA 1
ATOM 5084 C C . MET A 1 642 ? -7.060 29.296 33.507 1.00 67.75 642 MET A C 1
ATOM 5086 O O . MET A 1 642 ? -6.588 28.779 34.519 1.00 67.75 642 MET A O 1
ATOM 5090 N N . GLY A 1 643 ? -6.282 29.815 32.549 1.00 70.00 643 GLY A N 1
ATOM 5091 C CA . GLY A 1 643 ? -4.864 29.471 32.410 1.00 70.00 643 GLY A CA 1
ATOM 5092 C C . GLY A 1 643 ? -4.667 27.988 32.059 1.00 70.00 643 GLY A C 1
ATOM 5093 O O . GLY A 1 643 ? -5.607 27.327 31.626 1.00 70.00 643 GLY A O 1
ATOM 5094 N N . GLN A 1 644 ? -3.455 27.461 32.255 1.00 80.00 644 GLN A N 1
ATOM 5095 C CA . GLN A 1 644 ? -3.163 26.041 32.029 1.00 80.00 644 GLN A CA 1
ATOM 5096 C C . GLN A 1 644 ? -3.873 25.173 33.080 1.00 80.00 644 GLN A C 1
ATOM 5098 O O . GLN A 1 644 ? -3.617 25.313 34.284 1.00 80.00 644 GLN A O 1
ATOM 5103 N N . LEU A 1 645 ? -4.768 24.298 32.621 1.00 82.00 645 LEU A N 1
ATOM 5104 C CA . LEU A 1 645 ? -5.460 23.331 33.466 1.00 82.00 645 LEU A CA 1
ATOM 5105 C C . LEU A 1 645 ? -4.504 22.206 33.880 1.00 82.00 645 LEU A C 1
ATOM 5107 O O . LEU A 1 645 ? -3.658 21.779 33.104 1.00 82.00 645 LEU A O 1
ATOM 5111 N N . THR A 1 646 ? -4.637 21.744 35.119 1.00 82.00 646 THR A N 1
ATOM 5112 C CA . THR A 1 646 ? -3.876 20.614 35.681 1.00 82.00 646 THR A CA 1
ATOM 5113 C C . THR A 1 646 ? -4.778 19.498 36.176 1.00 82.00 646 THR A C 1
ATOM 5115 O O . THR A 1 646 ? -4.322 18.379 36.367 1.00 82.00 646 THR A O 1
ATOM 5118 N N . GLU A 1 647 ? -6.050 19.798 36.429 1.00 80.44 647 GLU A N 1
ATOM 5119 C CA . GLU A 1 647 ? -7.024 18.836 36.927 1.00 80.44 647 GLU A CA 1
ATOM 5120 C C . GLU A 1 647 ? -8.354 19.061 36.211 1.00 80.44 647 GLU A C 1
ATOM 5122 O O . GLU A 1 647 ? -8.842 20.191 36.119 1.00 80.44 647 GLU A O 1
ATOM 5127 N N . SER A 1 648 ? -8.968 17.986 35.731 1.00 84.19 648 SER A N 1
ATOM 5128 C CA . SER A 1 648 ? -10.308 18.013 35.159 1.00 84.19 648 SER A CA 1
ATOM 5129 C C . SER A 1 648 ? -11.096 16.796 35.642 1.00 84.19 648 SER A C 1
ATOM 5131 O O . SER A 1 648 ? -10.561 15.702 35.813 1.00 84.19 648 SER A O 1
ATOM 5133 N N . MET A 1 649 ? -12.380 16.994 35.933 1.00 83.25 649 MET A N 1
ATOM 5134 C CA . MET A 1 649 ? -13.272 15.919 36.357 1.00 83.25 649 MET A CA 1
ATOM 5135 C C . MET A 1 649 ? -14.681 16.156 35.827 1.00 83.25 649 MET A C 1
ATOM 5137 O O . MET A 1 649 ? -15.224 17.256 35.946 1.00 83.25 649 MET A O 1
ATOM 5141 N N . ILE A 1 650 ? -15.284 15.097 35.287 1.00 87.00 650 ILE A N 1
ATOM 5142 C CA . ILE A 1 650 ? -16.661 15.082 34.798 1.00 87.00 650 ILE A CA 1
ATOM 5143 C C . ILE A 1 650 ? -17.502 14.244 35.762 1.00 87.00 650 ILE A C 1
ATOM 5145 O O . ILE A 1 650 ? -17.208 13.078 36.004 1.00 87.00 650 ILE A O 1
ATOM 5149 N N . MET A 1 651 ? -18.553 14.837 36.322 1.00 84.00 651 MET A N 1
ATOM 5150 C CA . MET A 1 651 ? -19.452 14.182 37.273 1.00 84.00 651 MET A CA 1
ATOM 5151 C C . MET A 1 651 ? -20.885 14.222 36.756 1.00 84.00 651 MET A C 1
ATOM 5153 O O . MET A 1 651 ? -21.421 15.298 36.494 1.00 84.00 651 MET A O 1
ATOM 5157 N N . ILE A 1 652 ? -21.534 13.063 36.668 1.00 85.00 652 ILE A N 1
ATOM 5158 C CA . ILE A 1 652 ? -22.943 12.945 36.277 1.00 85.00 652 ILE A CA 1
ATOM 5159 C C . ILE A 1 652 ? -23.769 12.624 37.522 1.00 85.00 652 ILE A C 1
ATOM 5161 O O . ILE A 1 652 ? -23.381 11.805 38.350 1.00 85.00 652 ILE A O 1
ATOM 5165 N N . SER A 1 653 ? -24.918 13.277 37.678 1.00 80.88 653 SER A N 1
ATOM 5166 C CA . SER A 1 653 ? -25.842 12.998 38.781 1.00 80.88 653 SER A CA 1
ATOM 5167 C C . SER A 1 653 ? -27.290 13.067 38.322 1.00 80.88 653 SER A C 1
ATOM 5169 O O . SER A 1 653 ? -27.634 13.800 37.395 1.00 80.88 653 SER A O 1
ATOM 5171 N N . LYS A 1 654 ? -28.164 12.297 38.972 1.00 77.88 654 LYS A N 1
ATOM 5172 C CA . LYS A 1 654 ? -29.599 12.319 38.684 1.00 77.88 654 LYS A CA 1
ATOM 5173 C C . LYS A 1 654 ? -30.185 13.678 39.076 1.00 77.88 654 LYS A C 1
ATOM 5175 O O . LYS A 1 654 ? -29.921 14.184 40.169 1.00 77.88 654 LYS A O 1
ATOM 5180 N N . ALA A 1 655 ? -30.960 14.284 38.184 1.00 72.50 655 ALA A N 1
ATOM 5181 C CA . ALA A 1 655 ? -31.697 15.503 38.482 1.00 72.50 655 ALA A CA 1
ATOM 5182 C C . ALA A 1 655 ? -32.948 15.130 39.288 1.00 72.50 655 ALA A C 1
ATOM 5184 O O . ALA A 1 655 ? -33.752 14.307 38.846 1.00 72.50 655 ALA A O 1
ATOM 5185 N N . THR A 1 656 ? -33.078 15.709 40.482 1.00 57.31 656 THR A N 1
ATOM 5186 C CA . THR A 1 656 ? -34.250 15.545 41.353 1.00 57.31 656 THR A CA 1
ATOM 5187 C C . THR A 1 656 ? -35.496 16.203 40.777 1.00 57.31 656 THR A C 1
ATOM 5189 O O . THR A 1 656 ? -35.367 17.229 40.060 1.00 57.31 656 THR A O 1
#

Radius of gyration: 34.14 Å; chains: 1; bounding box: 83×69×90 Å

Foldseek 3Di:
DVVVVVCCVVVVLVPDDPQFFAWAPPVPDPPPPPPPFDWAKEWEDELVLQVPRPALQSSVASVCVNVVVHFKYKYWFNQDEPVPDDPSNDYFQWDDWFWDHDYPPDGTIIIIMTGGLVWFKDWDCVLPDPPFRKTWIWTQFPNATEIEMEGEADAPDDVVNLVSVLSSLVVVLPPPSHPKYKYKYFNNFFPVDCVVGSVVVSCVVNVKDWDEDDFFFDDPVDTGNGIIIIMNDPVQWPDKYWIDRRDPVPNTGTMIMTIGGHRDDDPAQDKDKDWPVVQWQLVQLLVQLVPDPLVVQQPDLDLVSLVLSLLVSLVVSCVVTIDIDIDGHRPSDQPLDDPVLVVLSVVLVVLVVVCVVVVDPVSVVVSVVSSVVSSVVVVVSVVVVLVVLVVVCPDPPQDPVSNVVSVCSNVVVDPPPRDPHFDADPNDTHDDPVVVVVVVVVVVVVVPPDPPPPDDDPPPPPPVPPDQPQDDADDLVNQLVCLCPFDQPDADDVSNDGSVSCNSNVVSVSVSVSVSVVSCCCPDLQVQQSVLVPAFKKKKKWWADPVRDIWMKIFRGWHFHDVVLQRATATHDIDIDLDDFAPDDPPDDHLHRAHWFAPVRAREQAPPDRLCVVQVATGSAHNGGQFDQGGPQQPGDHNGPPPTINDIDMDMDHND

Sequence (656 aa):
MALVDFIRKNCPGAMNVAFPPKAPSRDQVPNSSRTTVNHIPHVHARMDTISTLPSYADAAATSAAEYEDFDILAFTESWLNNSNQGDSVRLLNFCDPFRKDRGPHKSGGGVIVYVKDSINAVRRSDLELHDLEAVWIQLCLNGKKVLFGTFYIPPNSNNAVWANVEMSFDMALNDASIDYIVVTGDFNDNQLNKVNSKVSSLLTQFSLTQVIDEPTHFTEQSSSLLDIIVTNDVNSIVYSGVGSPLLDKTRFHCPVIGFLNSSKLQQKSSRRKIWLYDCGDYDKFRHELSLVDWDSFLLSQDVNEISTRITSAVINAAELSIPNKIITVRKSEPPWMNNIVRRLIRKKNRIHRKAKRYNNASTWTKFRRIRNDVTSLIRKTKDDFNDNLVSKLSNSNSTGRDWWNTVKQLTSIKSCRPGIPPLVKNDCLIFDDTEKANEFNNFFAAQANLDDFGIDLPNLNANNSIPQLSEITITENEVANILAIINPSKASGPDLVNPRLLKEASDILKRPLCKLFNISLETGNEHIHILSSNGRHKIRFQLGNTNGTIKYADYSTFGIGDENSKYILSLNGYSGTAGDSLLNVKNAGRAASQRFTTFDNDNDKHTLGNCAEIEKGGWWYNACDVADLNQLYDEIEWRYDMGQLTESMIMISKAT

InterPro domains:
  IPR002181 Fibrinogen, alpha/beta/gamma chain, C-terminal globular domain [PF00147] (524-633)
  IPR002181 Fibrinogen, alpha/beta/gamma chain, C-terminal globular domain [PS51406] (524-656)
  IPR002181 Fibrinogen, alpha/beta/gamma chain, C-terminal globular domain [SM00186] (500-655)
  IPR005135 Endonuclease/exonuclease/phosphatase [PF03372] (59-189)
  IPR014716 Fibrinogen, alpha/beta/gamma chain, C-terminal globular, subdomain 1 [G3DSA:3.90.215.10] (516-655)
  IPR036056 Fibrinogen-like, C-terminal [SSF56496] (524-636)
  IPR036691 Endonuclease/exonuclease/phosphatase superfamily [G3DSA:3.60.10.10] (55-257)
  IPR036691 Endonuclease/exonuclease/phosphatase superfamily [SSF56219] (66-247)